Protein AF-A0A495R7T4-F1 (afdb_monomer_lite)

Structure (mmCIF, N/CA/C/O backbone):
data_AF-A0A495R7T4-F1
#
_entry.id   AF-A0A495R7T4-F1
#
loop_
_atom_site.group_PDB
_atom_site.id
_atom_site.type_symbol
_atom_site.label_atom_id
_atom_site.label_alt_id
_atom_site.label_comp_id
_atom_site.label_asym_id
_atom_site.label_entity_id
_atom_site.label_seq_id
_atom_site.pdbx_PDB_ins_code
_atom_site.Cartn_x
_atom_site.Cartn_y
_atom_site.Cartn_z
_atom_site.occupancy
_atom_site.B_iso_or_equiv
_atom_site.auth_seq_id
_atom_site.auth_comp_id
_atom_site.auth_asym_id
_atom_site.auth_atom_id
_atom_site.pdbx_PDB_model_num
ATOM 1 N N . MET A 1 1 ? 59.157 -15.805 46.161 1.00 35.97 1 MET A N 1
ATOM 2 C CA . MET A 1 1 ? 59.636 -17.171 45.882 1.00 35.97 1 MET A CA 1
ATOM 3 C C . MET A 1 1 ? 60.508 -17.080 44.654 1.00 35.97 1 MET A C 1
ATOM 5 O O . MET A 1 1 ? 60.047 -16.584 43.632 1.00 35.97 1 MET A O 1
ATOM 9 N N . ASP A 1 2 ? 61.781 -17.399 44.847 1.00 35.47 2 ASP A N 1
ATOM 10 C CA . ASP A 1 2 ? 62.895 -17.125 43.946 1.00 35.47 2 ASP A CA 1
ATOM 11 C C . ASP A 1 2 ? 62.674 -17.715 42.551 1.00 35.47 2 ASP A C 1
ATOM 13 O O . ASP A 1 2 ? 62.813 -18.917 42.339 1.00 35.47 2 ASP A O 1
ATOM 17 N N . ARG A 1 3 ? 62.347 -16.860 41.575 1.00 36.84 3 ARG A N 1
ATOM 18 C CA . ARG A 1 3 ? 62.471 -17.212 40.158 1.00 36.84 3 ARG A CA 1
ATOM 19 C C . ARG A 1 3 ? 63.944 -17.067 39.787 1.00 36.84 3 ARG A C 1
ATOM 21 O O . ARG A 1 3 ? 64.379 -15.994 39.380 1.00 36.84 3 ARG A O 1
ATOM 28 N N . GLN A 1 4 ? 64.720 -18.127 40.001 1.00 37.69 4 GLN A N 1
ATOM 29 C CA . GLN A 1 4 ? 66.077 -18.218 39.468 1.00 37.69 4 GLN A CA 1
ATOM 30 C C . GLN A 1 4 ? 65.982 -18.318 37.938 1.00 37.69 4 GLN A C 1
ATOM 32 O O . GLN A 1 4 ? 65.647 -19.369 37.402 1.00 37.69 4 GLN A O 1
ATOM 37 N N . SER A 1 5 ? 66.215 -17.202 37.247 1.00 42.62 5 SER A N 1
ATOM 38 C CA . SER A 1 5 ? 66.329 -17.146 35.786 1.00 42.62 5 SER A CA 1
ATOM 39 C C . SER A 1 5 ? 67.709 -17.653 35.365 1.00 42.62 5 SER A C 1
ATOM 41 O O . SER A 1 5 ? 68.713 -17.205 35.918 1.00 42.62 5 SER A O 1
ATOM 43 N N . ARG A 1 6 ? 67.761 -18.579 34.402 1.00 46.72 6 ARG A N 1
ATOM 44 C CA . ARG A 1 6 ? 68.993 -19.126 33.813 1.00 46.72 6 ARG A CA 1
ATOM 45 C C . ARG A 1 6 ? 69.016 -18.762 32.332 1.00 46.72 6 ARG A C 1
ATOM 47 O O . ARG A 1 6 ? 68.088 -19.115 31.614 1.00 46.72 6 ARG A O 1
ATOM 54 N N . ILE A 1 7 ? 70.040 -18.039 31.886 1.00 49.88 7 ILE A N 1
ATOM 55 C CA . ILE A 1 7 ? 70.196 -17.626 30.483 1.00 49.88 7 ILE A CA 1
ATOM 56 C C . ILE A 1 7 ? 71.247 -18.525 29.853 1.00 49.88 7 ILE A C 1
ATOM 58 O O . ILE A 1 7 ? 72.371 -18.553 30.332 1.00 49.88 7 ILE A O 1
ATOM 62 N N . TRP A 1 8 ? 70.887 -19.262 28.806 1.00 48.03 8 TRP A N 1
ATOM 63 C CA . TRP A 1 8 ? 71.811 -20.141 28.095 1.00 48.03 8 TRP A CA 1
ATOM 64 C C . TRP A 1 8 ? 72.834 -19.340 27.288 1.00 48.03 8 TRP A C 1
ATOM 66 O O . TRP A 1 8 ? 72.475 -18.408 26.571 1.00 48.03 8 TRP A O 1
ATOM 76 N N . GLY A 1 9 ? 74.104 -19.729 27.390 1.00 51.75 9 GLY A N 1
ATOM 77 C CA . GLY A 1 9 ? 75.137 -19.249 26.479 1.00 51.75 9 GLY A CA 1
ATOM 78 C C . GLY A 1 9 ? 74.992 -19.873 25.088 1.00 51.75 9 GLY A C 1
ATOM 79 O O . GLY A 1 9 ? 74.366 -20.920 24.916 1.00 51.75 9 GLY A O 1
ATOM 80 N N . ASP A 1 10 ? 75.647 -19.260 24.107 1.00 54.38 10 ASP A N 1
ATOM 81 C CA . ASP A 1 10 ? 75.754 -19.666 22.694 1.00 54.38 10 ASP A CA 1
ATOM 82 C C . ASP A 1 10 ? 76.374 -21.061 22.442 1.00 54.38 10 ASP A C 1
ATOM 84 O O . ASP A 1 10 ? 76.511 -21.490 21.299 1.00 54.38 10 ASP A O 1
ATOM 88 N N . SER A 1 11 ? 76.714 -21.797 23.502 1.00 52.09 11 SER A N 1
ATOM 89 C CA . SER A 1 11 ? 77.324 -23.130 23.470 1.00 52.09 11 SER A CA 1
ATOM 90 C C . SER A 1 11 ? 76.342 -24.285 23.703 1.00 52.09 11 SER A C 1
ATOM 92 O O . SER A 1 11 ? 76.758 -25.443 23.742 1.00 52.09 11 SER A O 1
ATOM 94 N N . GLY A 1 12 ? 75.042 -24.009 23.861 1.00 53.94 12 GLY A N 1
ATOM 95 C CA . GLY A 1 12 ? 74.020 -25.059 23.925 1.00 53.94 12 GLY A CA 1
ATOM 96 C C . GLY A 1 12 ? 74.092 -25.953 25.172 1.00 53.94 12 GLY A C 1
ATOM 97 O O . GLY A 1 12 ? 73.661 -27.102 25.125 1.00 53.94 12 GLY A O 1
ATOM 98 N N . THR A 1 13 ? 74.618 -25.455 26.295 1.00 51.22 13 THR A N 1
ATOM 99 C CA . THR A 1 13 ? 74.515 -26.117 27.611 1.00 51.22 13 THR A CA 1
ATOM 100 C C . THR A 1 13 ? 74.099 -25.128 28.707 1.00 51.22 13 THR A C 1
ATOM 102 O O . THR A 1 13 ? 74.512 -23.970 28.698 1.00 51.22 13 THR A O 1
ATOM 105 N N . GLU A 1 14 ? 73.255 -25.575 29.646 1.00 46.44 14 GLU A N 1
ATOM 106 C CA . GLU A 1 14 ? 72.633 -24.729 30.680 1.00 46.44 14 GLU A CA 1
ATOM 107 C C . GLU A 1 14 ? 73.641 -24.236 31.741 1.00 46.44 14 GLU A C 1
ATOM 109 O O . GLU A 1 14 ? 74.298 -25.064 32.380 1.00 46.44 14 GLU A O 1
ATOM 114 N N . PRO A 1 15 ? 73.752 -22.919 32.002 1.00 54.84 15 PRO A N 1
ATOM 115 C CA . PRO A 1 15 ? 74.663 -22.403 33.022 1.00 54.84 15 PRO A CA 1
ATOM 116 C C . PRO A 1 15 ? 74.101 -22.492 34.451 1.00 54.84 15 PRO A C 1
ATOM 118 O O . PRO A 1 15 ? 72.890 -22.472 34.691 1.00 54.84 15 PRO A O 1
ATOM 121 N N . ALA A 1 16 ? 75.010 -22.579 35.430 1.00 53.41 16 ALA A N 1
ATOM 122 C CA . ALA A 1 16 ? 74.677 -22.688 36.850 1.00 53.41 16 ALA A CA 1
ATOM 123 C C . ALA A 1 16 ? 74.180 -21.350 37.435 1.00 53.41 16 ALA A C 1
ATOM 125 O O . ALA A 1 16 ? 74.644 -20.273 37.070 1.00 53.41 16 ALA A O 1
ATOM 126 N N . ALA A 1 17 ? 73.222 -21.416 38.365 1.00 44.41 17 ALA A N 1
ATOM 127 C CA . ALA A 1 17 ? 72.532 -20.241 38.899 1.00 44.41 17 ALA A CA 1
ATOM 128 C C . ALA A 1 17 ? 73.485 -19.261 39.619 1.00 44.41 17 ALA A C 1
ATOM 130 O O . ALA A 1 17 ? 74.042 -19.604 40.662 1.00 44.41 17 ALA A O 1
ATOM 131 N N . GLY A 1 18 ? 73.600 -18.026 39.108 1.00 55.19 18 GLY A N 1
ATOM 132 C CA . GLY A 1 18 ? 74.211 -16.896 39.823 1.00 55.19 18 GLY A CA 1
ATOM 133 C C . GLY A 1 18 ? 75.339 -16.131 39.120 1.00 55.19 18 GLY A C 1
ATOM 134 O O . GLY A 1 18 ? 75.860 -15.199 39.730 1.00 55.19 18 GLY A O 1
ATOM 135 N N . GLU A 1 19 ? 75.717 -16.460 37.882 1.00 43.16 19 GLU A N 1
ATOM 136 C CA . GLU A 1 19 ? 76.709 -15.675 37.132 1.00 43.16 19 GLU A CA 1
ATOM 137 C C . GLU A 1 19 ? 76.050 -14.619 36.224 1.00 43.16 19 GLU A C 1
ATOM 139 O O . GLU A 1 19 ? 75.189 -14.923 35.407 1.00 43.16 19 GLU A O 1
ATOM 144 N N . GLU A 1 20 ? 76.507 -13.377 36.409 1.00 49.06 20 GLU A N 1
ATOM 145 C CA . GLU A 1 20 ? 76.234 -12.133 35.668 1.00 49.06 20 GLU A CA 1
ATOM 146 C C . GLU A 1 20 ? 75.017 -11.274 36.078 1.00 49.06 20 GLU A C 1
ATOM 148 O O . GLU A 1 20 ? 73.891 -11.397 35.602 1.00 49.06 20 GLU A O 1
ATOM 153 N N . THR A 1 21 ? 75.296 -10.289 36.941 1.00 44.38 21 THR A N 1
ATOM 154 C CA . THR A 1 21 ? 74.445 -9.120 37.224 1.00 44.38 21 THR A CA 1
ATOM 155 C C . THR A 1 21 ? 74.856 -7.915 36.371 1.00 44.38 21 THR A C 1
ATOM 157 O O . THR A 1 21 ? 76.016 -7.506 36.429 1.00 44.38 21 THR A O 1
ATOM 160 N N . TYR A 1 22 ? 73.902 -7.270 35.690 1.00 48.91 22 TYR A N 1
ATOM 161 C CA . TYR A 1 22 ? 74.097 -5.979 35.009 1.00 48.91 22 TYR A CA 1
ATOM 162 C C . TYR A 1 22 ? 73.523 -4.812 35.838 1.00 48.91 22 TYR A C 1
ATOM 164 O O . TYR A 1 22 ? 72.462 -4.933 36.455 1.00 48.91 22 TYR A O 1
ATOM 172 N N . ALA A 1 23 ? 74.230 -3.675 35.876 1.00 38.72 23 ALA A N 1
ATOM 173 C CA . ALA A 1 23 ? 73.837 -2.480 36.631 1.00 38.72 23 ALA A CA 1
ATOM 174 C C . ALA A 1 23 ? 72.806 -1.627 35.863 1.00 38.72 23 ALA A C 1
ATOM 176 O O . ALA A 1 23 ? 72.943 -1.391 34.666 1.00 38.72 23 ALA A O 1
ATOM 177 N N . GLY A 1 24 ? 71.764 -1.168 36.564 1.00 35.16 24 GLY A N 1
ATOM 178 C CA . GLY A 1 24 ? 70.577 -0.552 35.965 1.00 35.16 24 GLY A CA 1
ATOM 179 C C . GLY A 1 24 ? 70.813 0.805 35.292 1.00 35.16 24 GLY A C 1
ATOM 180 O O . GLY A 1 24 ? 71.377 1.715 35.895 1.00 35.16 24 GLY A O 1
ATOM 181 N N . GLY A 1 25 ? 70.295 0.951 34.068 1.00 52.84 25 GLY A N 1
ATOM 182 C CA . GLY A 1 25 ? 70.230 2.234 33.358 1.00 52.84 25 GLY A CA 1
ATOM 183 C C . GLY A 1 25 ? 70.038 2.135 31.844 1.00 52.84 25 GLY A C 1
ATOM 184 O O . GLY A 1 25 ? 69.418 3.017 31.261 1.00 52.84 25 GLY A O 1
ATOM 185 N N . GLU A 1 26 ? 70.468 1.045 31.213 1.00 42.53 26 GLU A N 1
ATOM 186 C CA . GLU A 1 26 ? 70.303 0.820 29.774 1.00 42.53 26 GLU A CA 1
ATOM 187 C C . GLU A 1 26 ? 69.583 -0.517 29.586 1.00 42.53 26 GLU A C 1
ATOM 189 O O . GLU A 1 26 ? 70.106 -1.565 29.944 1.00 42.53 26 GLU A O 1
ATOM 194 N N . LYS A 1 27 ? 68.332 -0.482 29.118 1.00 50.75 27 LYS A N 1
ATOM 195 C CA . LYS A 1 27 ? 67.591 -1.684 28.712 1.00 50.75 27 LYS A CA 1
ATOM 196 C C . LYS A 1 27 ? 68.053 -2.081 27.301 1.00 50.75 27 LYS A C 1
ATOM 198 O O . LYS A 1 27 ? 67.826 -1.271 26.401 1.00 50.75 27 LYS A O 1
ATOM 203 N N . PRO A 1 28 ? 68.589 -3.288 27.053 1.00 53.19 28 PRO A N 1
ATOM 204 C CA . PRO A 1 28 ? 68.581 -3.876 25.723 1.00 53.19 28 PRO A CA 1
ATOM 205 C C . PRO A 1 28 ? 67.271 -4.638 25.502 1.00 53.19 28 PRO A C 1
ATOM 207 O O . PRO A 1 28 ? 66.613 -5.086 26.439 1.00 53.19 28 PRO A O 1
ATOM 210 N N . ILE A 1 29 ? 66.880 -4.685 24.240 1.00 46.47 29 ILE A N 1
ATOM 211 C CA . ILE A 1 29 ? 65.563 -5.023 23.708 1.00 46.47 29 ILE A CA 1
ATOM 212 C C . ILE A 1 29 ? 65.258 -6.525 23.885 1.00 46.47 29 ILE A C 1
ATOM 214 O O . ILE A 1 29 ? 66.158 -7.350 23.998 1.00 46.47 29 ILE A O 1
ATOM 218 N N . ALA A 1 30 ? 63.967 -6.844 23.998 1.00 51.06 30 ALA A N 1
ATOM 219 C CA . ALA A 1 30 ? 63.420 -8.137 24.394 1.00 51.06 30 ALA A CA 1
ATOM 220 C C . ALA A 1 30 ? 63.782 -9.311 23.460 1.00 51.06 30 ALA A C 1
ATOM 222 O O . ALA A 1 30 ? 64.032 -9.135 22.271 1.00 51.06 30 ALA A O 1
ATOM 223 N N . GLU A 1 31 ? 63.699 -10.516 24.033 1.00 48.50 31 GLU A N 1
ATOM 224 C CA . GLU A 1 31 ? 63.959 -11.880 23.531 1.00 48.50 31 GLU A CA 1
ATOM 225 C C . GLU A 1 31 ? 63.398 -12.272 22.137 1.00 48.50 31 GLU A C 1
ATOM 227 O O . GLU A 1 31 ? 63.590 -13.406 21.708 1.00 48.50 31 GLU A O 1
ATOM 232 N N . HIS A 1 32 ? 62.761 -11.375 21.380 1.00 48.31 32 HIS A N 1
ATOM 233 C CA . HIS A 1 32 ? 62.229 -11.642 20.035 1.00 48.31 32 HIS A CA 1
ATOM 234 C C . HIS A 1 32 ? 63.097 -11.109 18.880 1.00 48.31 32 HIS A C 1
ATOM 236 O O . HIS A 1 32 ? 62.913 -11.544 17.742 1.00 48.31 32 HIS A O 1
ATOM 242 N N . ASP A 1 33 ? 64.084 -10.249 19.153 1.00 46.41 33 ASP A N 1
ATOM 243 C CA . ASP A 1 33 ? 64.951 -9.683 18.107 1.00 46.41 33 ASP A CA 1
ATOM 244 C C . ASP A 1 33 ? 66.030 -10.655 17.600 1.00 46.41 33 ASP A C 1
ATOM 246 O O . ASP A 1 33 ? 66.570 -10.450 16.517 1.00 46.41 33 ASP A O 1
ATOM 250 N N . ASN A 1 34 ? 66.320 -11.754 18.305 1.00 56.34 34 ASN A N 1
ATOM 251 C CA . ASN A 1 34 ? 67.387 -12.676 17.890 1.00 56.34 34 ASN A CA 1
ATOM 252 C C . ASN A 1 34 ? 66.969 -13.663 16.790 1.00 56.34 34 ASN A C 1
ATOM 254 O O . ASN A 1 34 ? 67.796 -14.029 15.955 1.00 56.34 34 ASN A O 1
ATOM 258 N N . TRP A 1 35 ? 65.703 -14.087 16.741 1.00 53.69 35 TRP A N 1
ATOM 259 C CA . TRP A 1 35 ? 65.278 -15.094 15.759 1.00 53.69 35 TRP A CA 1
ATOM 260 C C . TRP A 1 35 ? 64.975 -14.480 14.390 1.00 53.69 35 TRP A C 1
ATOM 262 O O . TRP A 1 35 ? 65.396 -15.011 13.363 1.00 53.69 35 TRP A O 1
ATOM 272 N N . ALA A 1 36 ? 64.337 -13.304 14.375 1.00 55.62 36 ALA A N 1
ATOM 273 C CA . ALA A 1 36 ? 64.097 -12.555 13.145 1.00 55.62 36 ALA A CA 1
ATOM 274 C C . ALA A 1 36 ? 65.416 -12.155 12.464 1.00 55.62 36 ALA A C 1
ATOM 276 O O . ALA A 1 36 ? 65.548 -12.297 11.250 1.00 55.62 36 ALA A O 1
ATOM 277 N N . MET A 1 37 ? 66.422 -11.730 13.238 1.00 59.88 37 MET A N 1
ATOM 278 C CA . MET A 1 37 ? 67.724 -11.359 12.679 1.00 59.88 37 MET A CA 1
ATOM 279 C C . MET A 1 37 ? 68.495 -12.562 12.134 1.00 59.88 37 MET A C 1
ATOM 281 O O . MET A 1 37 ? 69.159 -12.437 11.106 1.00 59.88 37 MET A O 1
ATOM 285 N N . TRP A 1 38 ? 68.385 -13.735 12.766 1.00 67.06 38 TRP A N 1
ATOM 286 C CA . TRP A 1 38 ? 69.001 -14.959 12.251 1.00 67.06 38 TRP A CA 1
ATOM 287 C C . TRP A 1 38 ? 68.389 -15.393 10.911 1.00 67.06 38 TRP A C 1
ATOM 289 O O . TRP A 1 38 ? 69.129 -15.632 9.957 1.00 67.06 38 TRP A O 1
ATOM 299 N N . ALA A 1 39 ? 67.055 -15.416 10.810 1.00 65.69 39 ALA A N 1
ATOM 300 C CA . ALA A 1 39 ? 66.359 -15.773 9.571 1.00 65.69 39 ALA A CA 1
ATOM 301 C C . ALA A 1 39 ? 66.694 -14.796 8.430 1.00 65.69 39 ALA A C 1
ATOM 303 O O . ALA A 1 39 ? 67.090 -15.218 7.347 1.00 65.69 39 ALA A O 1
ATOM 304 N N . ILE A 1 40 ? 66.658 -13.487 8.712 1.00 66.81 40 ILE A N 1
ATOM 305 C CA . ILE A 1 40 ? 67.033 -12.447 7.745 1.00 66.81 40 ILE A CA 1
ATOM 306 C C . ILE A 1 40 ? 68.487 -12.615 7.288 1.00 66.81 40 ILE A C 1
ATOM 308 O O . ILE A 1 40 ? 68.778 -12.462 6.105 1.00 66.81 40 ILE A O 1
ATOM 312 N N . THR A 1 41 ? 69.408 -12.962 8.191 1.00 70.19 41 THR A N 1
ATOM 313 C CA . THR A 1 41 ? 70.817 -13.169 7.821 1.00 70.19 41 THR A CA 1
ATOM 314 C C . THR A 1 41 ? 70.975 -14.362 6.873 1.00 70.19 41 THR A C 1
ATOM 316 O O . THR A 1 41 ? 71.700 -14.264 5.885 1.00 70.19 41 THR A O 1
ATOM 319 N N . LYS A 1 42 ? 70.248 -15.462 7.107 1.00 68.81 42 LYS A N 1
ATOM 320 C CA . LYS A 1 42 ? 70.276 -16.640 6.225 1.00 68.81 42 LYS A CA 1
ATOM 321 C C . LYS A 1 42 ? 69.677 -16.385 4.844 1.00 68.81 42 LYS A C 1
ATOM 323 O O . LYS A 1 42 ? 70.236 -16.844 3.843 1.00 68.81 42 LYS A O 1
ATOM 328 N N . ASP A 1 43 ? 68.593 -15.624 4.776 1.00 64.88 43 ASP A N 1
ATOM 329 C CA . ASP A 1 43 ? 67.996 -15.235 3.499 1.00 64.88 43 ASP A CA 1
ATOM 330 C C . ASP A 1 43 ? 68.933 -14.303 2.712 1.00 64.88 43 ASP A C 1
ATOM 332 O O . ASP A 1 43 ? 69.088 -14.453 1.498 1.00 64.88 43 ASP A O 1
ATOM 336 N N . ILE A 1 44 ? 69.629 -13.389 3.399 1.00 74.56 44 ILE A N 1
ATOM 337 C CA . ILE A 1 44 ? 70.633 -12.500 2.794 1.00 74.56 44 ILE A CA 1
ATOM 338 C C . ILE A 1 44 ? 71.819 -13.293 2.231 1.00 74.56 44 ILE A C 1
ATOM 340 O O . ILE A 1 44 ? 72.240 -13.020 1.105 1.00 74.56 44 ILE A O 1
ATOM 344 N N . ASP A 1 45 ? 72.328 -14.292 2.956 1.00 71.56 45 ASP A N 1
ATOM 345 C CA . ASP A 1 45 ? 73.415 -15.154 2.470 1.00 71.56 45 ASP A CA 1
ATOM 346 C C . ASP A 1 45 ? 73.001 -15.930 1.206 1.00 71.56 45 ASP A C 1
ATOM 348 O O . ASP A 1 45 ? 73.768 -16.042 0.244 1.00 71.56 45 ASP A O 1
ATOM 352 N N . THR A 1 46 ? 71.756 -16.416 1.173 1.00 67.88 46 THR A N 1
ATOM 353 C CA . THR A 1 46 ? 71.193 -17.133 0.018 1.00 67.88 46 THR A CA 1
ATOM 354 C C . THR A 1 46 ? 71.059 -16.211 -1.196 1.00 67.88 46 THR A C 1
ATOM 356 O O . THR A 1 46 ? 71.478 -16.562 -2.301 1.00 67.88 46 THR A O 1
ATOM 359 N N . LEU A 1 47 ? 70.547 -14.992 -0.998 1.00 69.94 47 LEU A N 1
ATOM 360 C CA . LEU A 1 47 ? 70.449 -13.981 -2.053 1.00 69.94 47 LEU A CA 1
ATOM 361 C C . LEU A 1 47 ? 71.826 -13.570 -2.588 1.00 69.94 47 LEU A C 1
ATOM 363 O O . LEU A 1 47 ? 71.995 -13.439 -3.800 1.00 69.94 47 LEU A O 1
ATOM 367 N N . ALA A 1 48 ? 72.827 -13.416 -1.718 1.00 66.31 48 ALA A N 1
ATOM 368 C CA . ALA A 1 48 ? 74.190 -13.086 -2.127 1.00 66.31 48 ALA A CA 1
ATOM 369 C C . ALA A 1 48 ? 74.828 -14.196 -2.985 1.00 66.31 48 ALA A C 1
ATOM 371 O O . ALA A 1 48 ? 75.527 -13.901 -3.956 1.00 66.31 48 ALA A O 1
ATOM 372 N N . SER A 1 49 ? 74.544 -15.467 -2.680 1.00 63.72 49 SER A N 1
ATOM 373 C CA . SER A 1 49 ? 74.991 -16.616 -3.479 1.00 63.72 49 SER A CA 1
ATOM 374 C C . SER A 1 49 ? 74.358 -16.648 -4.880 1.00 63.72 49 SER A C 1
ATOM 376 O O . SER A 1 49 ? 75.058 -16.868 -5.875 1.00 63.72 49 SER A O 1
ATOM 378 N N . ILE A 1 50 ? 73.057 -16.355 -4.981 1.00 61.91 50 ILE A N 1
ATOM 379 C CA . ILE A 1 50 ? 72.326 -16.285 -6.259 1.00 61.91 50 ILE A CA 1
ATOM 380 C C . ILE A 1 50 ? 72.820 -15.109 -7.118 1.00 61.91 50 ILE A C 1
ATOM 382 O O . ILE A 1 50 ? 72.997 -15.238 -8.327 1.00 61.91 50 ILE A O 1
ATOM 386 N N . VAL A 1 51 ? 73.094 -13.954 -6.510 1.00 63.88 51 VAL A N 1
ATOM 387 C CA . VAL A 1 51 ? 73.626 -12.794 -7.243 1.00 63.88 51 VAL A CA 1
ATOM 388 C C . VAL A 1 51 ? 75.056 -13.055 -7.725 1.00 63.88 51 VAL A C 1
ATOM 390 O O . VAL A 1 51 ? 75.363 -12.774 -8.882 1.00 63.88 51 VAL A O 1
ATOM 393 N N . GLY A 1 52 ? 75.909 -13.668 -6.896 1.00 62.50 52 GLY A N 1
ATOM 394 C CA . GLY A 1 52 ? 77.280 -14.021 -7.281 1.00 62.50 52 GLY A CA 1
ATOM 395 C C . GLY A 1 52 ? 77.362 -15.037 -8.429 1.00 62.50 52 GLY A C 1
ATOM 396 O O . GLY A 1 52 ? 78.286 -14.978 -9.238 1.00 62.50 52 GLY A O 1
ATOM 397 N N . THR A 1 53 ? 76.378 -15.933 -8.549 1.00 58.06 53 THR A N 1
ATOM 398 C CA . THR A 1 53 ? 76.258 -16.864 -9.688 1.00 58.06 53 THR A CA 1
ATOM 399 C C . THR A 1 53 ? 75.732 -16.179 -10.954 1.00 58.06 53 THR A C 1
ATOM 401 O O . THR A 1 53 ? 76.172 -16.517 -12.052 1.00 58.06 53 THR A O 1
ATOM 404 N N . LEU A 1 54 ? 74.878 -15.158 -10.830 1.00 57.38 54 LEU A N 1
ATOM 405 C CA . LEU A 1 54 ? 74.398 -14.356 -11.963 1.00 57.38 54 LEU A CA 1
ATOM 406 C C . LEU A 1 54 ? 75.464 -13.397 -12.528 1.00 57.38 54 LEU A C 1
ATOM 408 O O . LEU A 1 54 ? 75.494 -13.168 -13.736 1.00 57.38 54 LEU A O 1
ATOM 412 N N . GLU A 1 55 ? 76.368 -12.869 -11.695 1.00 60.47 55 GLU A N 1
ATOM 413 C CA . GLU A 1 55 ? 77.477 -12.003 -12.140 1.00 60.47 55 GLU A CA 1
ATOM 414 C C . GLU A 1 55 ? 78.489 -12.732 -13.049 1.00 60.47 55 GLU A C 1
ATOM 416 O O . GLU A 1 55 ? 79.130 -12.102 -13.894 1.00 60.47 55 GLU A O 1
ATOM 421 N N . GLY A 1 56 ? 78.585 -14.066 -12.953 1.00 57.78 56 GLY A N 1
ATOM 422 C CA . GLY A 1 56 ? 79.353 -14.900 -13.887 1.00 57.78 56 GLY A CA 1
ATOM 423 C C . GLY A 1 56 ? 78.755 -14.963 -15.302 1.00 57.78 56 GLY A C 1
ATOM 424 O O . GLY A 1 56 ? 79.465 -15.236 -16.271 1.00 57.78 56 GLY A O 1
ATOM 425 N N . VAL A 1 57 ? 77.468 -14.635 -15.455 1.00 58.16 57 VAL A N 1
ATOM 426 C CA . VAL A 1 57 ? 76.707 -14.703 -16.711 1.00 58.16 57 VAL A CA 1
ATOM 427 C C . VAL A 1 57 ? 76.573 -13.296 -17.300 1.00 58.16 57 VAL A C 1
ATOM 429 O O . VAL A 1 57 ? 75.499 -12.709 -17.382 1.00 58.16 57 VAL A O 1
ATOM 432 N N . SER A 1 58 ? 77.696 -12.715 -17.720 1.00 57.88 58 SER A N 1
ATOM 433 C CA . SER A 1 58 ? 77.743 -11.321 -18.205 1.00 57.88 58 SER A CA 1
ATOM 434 C C . SER A 1 58 ? 77.003 -11.059 -19.534 1.00 57.88 58 SER A C 1
ATOM 436 O O . SER A 1 58 ? 76.861 -9.905 -19.941 1.00 57.88 58 SER A O 1
ATOM 438 N N . SER A 1 59 ? 76.492 -12.097 -20.208 1.00 63.44 59 SER A N 1
ATOM 439 C CA . SER A 1 59 ? 75.506 -11.992 -21.296 1.00 63.44 59 SER A CA 1
ATOM 440 C C . SER A 1 59 ? 74.893 -13.362 -21.604 1.00 63.44 59 SER A C 1
ATOM 442 O O . SER A 1 59 ? 75.614 -14.358 -21.594 1.00 63.44 59 SER A O 1
ATOM 444 N N . VAL A 1 60 ? 73.593 -13.420 -21.917 1.00 71.56 60 VAL A N 1
ATOM 445 C CA . VAL A 1 60 ? 72.976 -14.640 -22.464 1.00 71.56 60 VAL A CA 1
ATOM 446 C C . VAL A 1 60 ? 73.338 -14.743 -23.943 1.00 71.56 60 VAL A C 1
ATOM 448 O O . VAL A 1 60 ? 72.953 -13.891 -24.743 1.00 71.56 60 VAL A O 1
ATOM 451 N N . THR A 1 61 ? 74.101 -15.768 -24.301 1.00 73.19 61 THR A N 1
ATOM 452 C CA .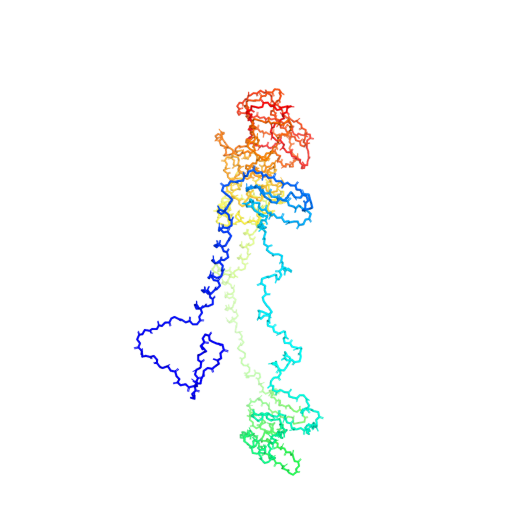 THR A 1 61 ? 74.640 -15.970 -25.653 1.00 73.19 61 THR A CA 1
ATOM 453 C C . THR A 1 61 ? 73.803 -16.943 -26.479 1.00 73.19 61 THR A C 1
ATOM 455 O O . THR A 1 61 ? 73.783 -16.835 -27.704 1.00 73.19 61 THR A O 1
ATOM 458 N N . GLU A 1 62 ? 73.068 -17.856 -25.838 1.00 79.75 62 GLU A N 1
ATOM 459 C CA . GLU A 1 62 ? 72.187 -18.820 -26.505 1.00 79.75 62 GLU A CA 1
ATOM 460 C C . GLU A 1 62 ? 71.084 -19.310 -25.552 1.00 79.75 62 GLU A C 1
ATOM 462 O O . GLU A 1 62 ? 71.341 -19.514 -24.365 1.00 79.75 62 GLU A O 1
ATOM 467 N N . LEU A 1 63 ? 69.874 -19.542 -26.072 1.00 82.88 63 LEU A N 1
ATOM 468 C CA . LEU A 1 63 ? 68.770 -20.176 -25.343 1.00 82.88 63 LEU A CA 1
ATOM 469 C C . LEU A 1 63 ? 68.410 -21.501 -26.014 1.00 82.88 63 LEU A C 1
ATOM 471 O O . LEU A 1 63 ? 68.177 -21.538 -27.224 1.00 82.88 63 LEU A O 1
ATOM 475 N N . ARG A 1 64 ? 68.340 -22.576 -25.230 1.00 83.25 64 ARG A N 1
ATOM 476 C CA . ARG A 1 64 ? 68.068 -23.934 -25.712 1.00 83.25 64 ARG A CA 1
ATOM 477 C C . ARG A 1 64 ? 66.887 -24.545 -24.976 1.00 83.25 64 ARG A C 1
ATOM 479 O O . ARG A 1 64 ? 66.771 -24.406 -23.763 1.00 83.25 64 ARG A O 1
ATOM 486 N N . TYR A 1 65 ? 66.024 -25.224 -25.726 1.00 85.38 65 TYR A N 1
ATOM 487 C CA . TYR A 1 65 ? 64.906 -26.001 -25.197 1.00 85.38 65 TYR A CA 1
ATOM 488 C C . TYR A 1 65 ? 65.077 -27.445 -25.670 1.00 85.38 65 TYR A C 1
ATOM 490 O O . TYR A 1 65 ? 64.884 -27.744 -26.849 1.00 85.38 65 TYR A O 1
ATOM 498 N N . GLU A 1 66 ? 65.533 -28.310 -24.772 1.00 85.12 66 GLU A N 1
ATOM 499 C CA . GLU A 1 66 ? 66.039 -29.654 -25.080 1.00 85.12 66 GLU A CA 1
ATOM 500 C C . GLU A 1 66 ? 65.750 -30.619 -23.918 1.00 85.12 66 GLU A C 1
ATOM 502 O O . GLU A 1 66 ? 65.211 -30.198 -22.898 1.00 85.12 66 GLU A O 1
ATOM 507 N N . THR A 1 67 ? 66.024 -31.915 -24.075 1.00 88.38 67 THR A N 1
ATOM 508 C CA . THR A 1 67 ? 65.990 -32.853 -22.937 1.00 88.38 67 THR A CA 1
ATOM 509 C C . THR A 1 67 ? 67.291 -32.749 -22.146 1.00 88.38 67 THR A C 1
ATOM 511 O O . THR A 1 67 ? 68.316 -32.336 -22.699 1.00 88.38 67 THR A O 1
ATOM 514 N N . LEU A 1 68 ? 67.306 -33.154 -20.873 1.00 84.06 68 LEU A N 1
ATOM 515 C CA . LEU A 1 68 ? 68.538 -33.107 -20.077 1.00 84.06 68 LEU A CA 1
ATOM 516 C C . LEU A 1 68 ? 69.655 -33.970 -20.691 1.00 84.06 68 LEU A C 1
ATOM 518 O O . LEU A 1 68 ? 70.828 -33.600 -20.631 1.00 84.06 68 LEU A O 1
ATOM 522 N N . ALA A 1 69 ? 69.290 -35.095 -21.311 1.00 87.31 69 ALA A N 1
ATOM 523 C CA . ALA A 1 69 ? 70.229 -36.010 -21.958 1.00 87.31 69 ALA A CA 1
ATOM 524 C C . ALA A 1 69 ? 70.874 -35.427 -23.230 1.00 87.31 69 ALA A C 1
ATOM 526 O O . ALA A 1 69 ? 72.018 -35.764 -23.539 1.00 87.31 69 ALA A O 1
ATOM 527 N N . ASP A 1 70 ? 70.164 -34.550 -23.946 1.00 86.75 70 ASP A N 1
ATOM 528 C CA . ASP A 1 70 ? 70.656 -33.900 -25.166 1.00 86.75 70 ASP A CA 1
ATOM 529 C C . ASP A 1 70 ? 71.443 -32.608 -24.881 1.00 86.75 70 ASP A C 1
ATOM 531 O O . ASP A 1 70 ? 72.066 -32.046 -25.790 1.00 86.75 70 ASP A O 1
ATOM 535 N N . ARG A 1 71 ? 71.460 -32.150 -23.621 1.00 87.62 71 ARG A N 1
ATOM 536 C CA . ARG A 1 71 ? 72.188 -30.949 -23.203 1.00 87.62 71 ARG A CA 1
ATOM 537 C C . ARG A 1 71 ? 73.692 -31.121 -23.460 1.00 87.62 71 ARG A C 1
ATOM 539 O O . ARG A 1 71 ? 74.308 -32.052 -22.930 1.00 87.62 71 ARG A O 1
ATOM 546 N N . PRO A 1 72 ? 74.334 -30.230 -24.241 1.00 86.50 72 PRO A N 1
ATOM 547 C CA . PRO A 1 72 ? 75.757 -30.347 -24.523 1.00 86.50 72 PRO A CA 1
ATOM 548 C C . PRO A 1 72 ? 76.577 -30.134 -23.248 1.00 86.50 72 PRO A C 1
ATOM 550 O O . PRO A 1 72 ? 76.152 -29.444 -22.323 1.00 86.50 72 PRO A O 1
ATOM 553 N N . ALA A 1 73 ? 77.797 -30.671 -23.213 1.00 87.38 73 ALA A N 1
ATOM 554 C CA . ALA A 1 73 ? 78.715 -30.397 -22.112 1.00 87.38 73 ALA A CA 1
ATOM 555 C C . ALA A 1 73 ? 78.961 -28.882 -21.957 1.00 87.38 73 ALA A C 1
ATOM 557 O O . ALA A 1 73 ? 78.961 -28.125 -22.940 1.00 87.38 73 ALA A O 1
ATOM 558 N N . ALA A 1 74 ? 79.163 -28.461 -20.711 1.00 81.56 74 ALA A N 1
ATOM 559 C CA . ALA A 1 74 ? 79.501 -27.084 -20.386 1.00 81.56 74 ALA A CA 1
ATOM 560 C C . ALA A 1 74 ? 80.855 -26.689 -20.991 1.00 81.56 74 ALA A C 1
ATOM 562 O O . ALA A 1 74 ? 81.721 -27.540 -21.215 1.00 81.56 74 ALA A O 1
ATOM 563 N N . GLY A 1 75 ? 81.027 -25.406 -21.294 1.00 81.31 75 GLY A N 1
ATOM 564 C CA . GLY A 1 75 ? 82.230 -24.937 -21.986 1.00 81.31 75 GLY A CA 1
ATOM 565 C C . GLY A 1 75 ? 82.080 -23.620 -22.733 1.00 81.31 75 GLY A C 1
ATOM 566 O O . GLY A 1 75 ? 83.036 -23.141 -23.341 1.00 81.31 75 GLY A O 1
ATOM 567 N N . THR A 1 76 ? 80.881 -23.040 -22.776 1.00 81.62 76 THR A N 1
ATOM 568 C CA . THR A 1 76 ? 80.660 -21.735 -23.405 1.00 81.62 76 THR A CA 1
ATOM 569 C C . THR A 1 76 ? 79.753 -20.910 -22.499 1.00 81.62 76 THR A C 1
ATOM 571 O O . THR A 1 76 ? 78.556 -21.199 -22.442 1.00 81.62 76 THR A O 1
ATOM 574 N N . PRO A 1 77 ? 80.307 -19.895 -21.809 1.00 79.56 77 PRO A N 1
ATOM 575 C CA . PRO A 1 77 ? 79.547 -19.095 -20.864 1.00 79.56 77 PRO A CA 1
ATOM 576 C C . PRO A 1 77 ? 78.349 -18.405 -21.518 1.00 79.56 77 PRO A C 1
ATOM 578 O O . PRO A 1 77 ? 78.427 -17.930 -22.658 1.00 79.56 77 PRO A O 1
ATOM 581 N N . GLY A 1 78 ? 77.258 -18.292 -20.765 1.00 75.56 78 GLY A N 1
ATOM 582 C CA . GLY A 1 78 ? 76.080 -17.521 -21.159 1.00 75.56 78 GLY A CA 1
ATOM 583 C C . GLY A 1 78 ? 74.996 -18.315 -21.880 1.00 75.56 78 GLY A C 1
ATOM 584 O O . GLY A 1 78 ? 73.977 -17.738 -22.258 1.00 75.56 78 GLY A O 1
ATOM 585 N N . ARG A 1 79 ? 75.171 -19.622 -22.081 1.00 87.06 79 ARG A N 1
ATOM 586 C CA . ARG A 1 79 ? 74.109 -20.464 -22.645 1.00 87.06 79 ARG A CA 1
ATOM 587 C C . ARG A 1 79 ? 73.127 -20.848 -21.551 1.00 87.06 79 ARG A C 1
ATOM 589 O O . ARG A 1 79 ? 73.550 -21.240 -20.471 1.00 87.06 79 ARG A O 1
ATOM 596 N N . VAL A 1 80 ? 71.832 -20.778 -21.835 1.00 84.75 80 VAL A N 1
ATOM 597 C CA . VAL A 1 80 ? 70.779 -21.210 -20.907 1.00 84.75 80 VAL A CA 1
ATOM 598 C C . VAL A 1 80 ? 70.029 -22.381 -21.520 1.00 84.75 80 VAL A C 1
ATOM 600 O O . VAL A 1 80 ? 69.555 -22.301 -22.655 1.00 84.75 80 VAL A O 1
ATOM 603 N N . SER A 1 81 ? 69.924 -23.462 -20.757 1.00 85.56 81 SER A N 1
ATOM 604 C CA . SER A 1 81 ? 69.197 -24.668 -21.129 1.00 85.56 81 SER A CA 1
ATOM 605 C C . SER A 1 81 ? 67.935 -24.789 -20.288 1.00 85.56 81 SER A C 1
ATOM 607 O O . SER A 1 81 ? 67.998 -24.807 -19.059 1.00 85.56 81 SER A O 1
ATOM 609 N N . PHE A 1 82 ? 66.805 -24.949 -20.965 1.00 86.88 82 PHE A N 1
ATOM 610 C CA . PHE A 1 82 ? 65.532 -25.354 -20.383 1.00 86.88 82 PHE A CA 1
ATOM 611 C C . PHE A 1 82 ? 65.333 -26.842 -20.687 1.00 86.88 82 PHE A C 1
ATOM 613 O O . PHE A 1 82 ? 64.890 -27.199 -21.782 1.00 86.88 82 PHE A O 1
ATOM 620 N N . ALA A 1 83 ? 65.721 -27.696 -19.737 1.00 85.56 83 ALA A N 1
ATOM 621 C CA . ALA A 1 83 ? 65.574 -29.142 -19.846 1.00 85.56 83 ALA A CA 1
ATOM 622 C C . ALA A 1 83 ? 64.150 -29.537 -19.440 1.00 85.56 83 ALA A C 1
ATOM 624 O O . ALA A 1 83 ? 63.818 -29.565 -18.255 1.00 85.56 83 ALA A O 1
ATOM 625 N N . TYR A 1 84 ? 63.272 -29.750 -20.418 1.00 81.56 84 TYR A N 1
ATOM 626 C CA . TYR A 1 84 ? 61.829 -29.808 -20.151 1.00 81.56 84 TYR A CA 1
ATOM 627 C C . TYR A 1 84 ? 61.341 -31.128 -19.551 1.00 81.56 84 TYR A C 1
ATOM 629 O O . TYR A 1 84 ? 60.282 -31.154 -18.928 1.00 81.56 84 TYR A O 1
ATOM 637 N N . ASP A 1 85 ? 62.082 -32.211 -19.748 1.00 78.56 85 ASP A N 1
ATOM 638 C CA . ASP A 1 85 ? 61.776 -33.543 -19.231 1.00 78.56 85 ASP A CA 1
ATOM 639 C C . ASP A 1 85 ? 62.050 -33.664 -17.728 1.00 78.56 85 ASP A C 1
ATOM 641 O O . ASP A 1 85 ? 61.252 -34.261 -17.013 1.00 78.56 85 ASP A O 1
ATOM 645 N N . GLU A 1 86 ? 63.113 -33.026 -17.244 1.00 80.56 86 GLU A N 1
ATOM 646 C CA . GLU A 1 86 ? 63.482 -33.002 -15.819 1.00 80.56 86 GLU A CA 1
ATOM 647 C C . GLU A 1 86 ? 63.054 -31.698 -15.116 1.00 80.56 86 GLU A C 1
ATOM 649 O O . GLU A 1 86 ? 63.269 -31.526 -13.922 1.00 80.56 86 GLU A O 1
ATOM 654 N N . GLN A 1 87 ? 62.427 -30.767 -15.848 1.00 80.75 87 GLN A N 1
ATOM 655 C CA . GLN A 1 87 ? 61.971 -29.454 -15.361 1.00 80.75 87 GLN A CA 1
ATOM 656 C C . GLN A 1 87 ? 63.079 -28.586 -14.733 1.00 80.75 87 GLN A C 1
ATOM 658 O O . GLN A 1 87 ? 62.818 -27.756 -13.862 1.00 80.75 87 GLN A O 1
ATOM 663 N N . ILE A 1 88 ? 64.315 -28.731 -15.213 1.00 78.94 88 ILE A N 1
ATOM 664 C CA . ILE A 1 88 ? 65.473 -27.974 -14.728 1.00 78.94 88 ILE A CA 1
ATOM 665 C C . ILE A 1 88 ? 65.779 -26.824 -15.689 1.00 78.94 88 ILE A C 1
ATOM 667 O O . ILE A 1 88 ? 65.844 -26.995 -16.910 1.00 78.94 88 ILE A O 1
ATOM 671 N N . VAL A 1 89 ? 66.029 -25.642 -15.125 1.00 84.38 89 VAL A N 1
ATOM 672 C CA . VAL A 1 89 ? 66.603 -24.506 -15.853 1.00 84.38 89 VAL A CA 1
ATOM 673 C C . VAL A 1 89 ? 68.018 -24.303 -15.360 1.00 84.38 89 VAL A C 1
ATOM 675 O O . VAL A 1 89 ? 68.222 -24.153 -14.160 1.00 84.38 89 VAL A O 1
ATOM 678 N N . ALA A 1 90 ? 68.984 -24.285 -16.272 1.00 82.50 90 ALA A N 1
ATOM 679 C CA . ALA A 1 90 ? 70.391 -24.151 -15.922 1.00 82.50 90 ALA A CA 1
ATOM 680 C C . ALA A 1 90 ? 71.127 -23.209 -16.869 1.00 82.50 90 ALA A C 1
ATOM 682 O O . ALA A 1 90 ? 70.767 -23.084 -18.042 1.00 82.50 90 ALA A O 1
ATOM 683 N N . VAL A 1 91 ? 72.197 -22.594 -16.376 1.00 84.81 91 VAL A N 1
ATOM 684 C CA . VAL A 1 91 ? 73.084 -21.721 -17.145 1.00 84.81 91 VAL A CA 1
ATOM 685 C C . VAL A 1 91 ? 74.504 -22.277 -17.181 1.00 84.81 91 VAL A C 1
ATOM 687 O O . VAL A 1 91 ? 75.023 -22.735 -16.170 1.00 84.81 91 VAL A O 1
ATOM 690 N N . ASP A 1 92 ? 75.125 -22.270 -18.357 1.00 85.00 92 ASP A N 1
ATOM 691 C CA . ASP A 1 92 ? 76.532 -22.621 -18.539 1.00 85.00 92 ASP A CA 1
ATOM 692 C C . ASP A 1 92 ? 77.376 -21.403 -18.161 1.00 85.00 92 ASP A C 1
ATOM 694 O O . ASP A 1 92 ? 77.267 -20.344 -18.788 1.00 85.00 92 ASP A O 1
ATOM 698 N N . ASP A 1 93 ? 78.213 -21.541 -17.138 1.00 78.06 93 ASP A N 1
ATOM 699 C CA . ASP A 1 93 ? 79.142 -20.493 -16.704 1.00 78.06 93 ASP A CA 1
ATOM 700 C C . ASP A 1 93 ? 80.471 -20.514 -17.489 1.00 78.06 93 ASP A C 1
ATOM 702 O O . ASP A 1 93 ? 81.341 -19.665 -17.292 1.00 78.06 93 ASP A O 1
ATOM 706 N N . GLY A 1 94 ? 80.618 -21.462 -18.420 1.00 78.12 94 GLY A N 1
ATOM 707 C CA . GLY A 1 94 ? 81.817 -21.718 -19.209 1.00 78.12 94 GLY A CA 1
ATOM 708 C C . GLY A 1 94 ? 82.655 -22.892 -18.726 1.00 78.12 94 GLY A C 1
ATOM 709 O O . GLY A 1 94 ? 83.490 -23.369 -19.493 1.00 78.12 94 GLY A O 1
ATOM 710 N N . ASN A 1 95 ? 82.426 -23.375 -17.506 1.00 79.75 95 ASN A N 1
ATOM 711 C CA . ASN A 1 95 ? 83.104 -24.530 -16.925 1.00 79.75 95 ASN A CA 1
ATOM 712 C C . ASN A 1 95 ? 82.118 -25.656 -16.578 1.00 79.75 95 ASN A C 1
ATOM 714 O O . ASN A 1 95 ? 82.460 -26.829 -16.731 1.00 79.75 95 ASN A O 1
ATOM 718 N N . GLN A 1 96 ? 80.913 -25.319 -16.120 1.00 82.19 96 GLN A N 1
ATOM 719 C CA . GLN A 1 96 ? 79.856 -26.255 -15.742 1.00 82.19 96 GLN A CA 1
ATOM 720 C C . GLN A 1 96 ? 78.456 -25.659 -15.972 1.00 82.19 96 GLN A C 1
ATOM 722 O O . GLN A 1 96 ? 78.290 -24.454 -16.145 1.00 82.19 96 GLN A O 1
ATOM 727 N N . TRP A 1 97 ? 77.435 -26.519 -15.959 1.00 85.75 97 TRP A N 1
ATOM 728 C CA . TRP A 1 97 ? 76.041 -26.077 -15.908 1.00 85.75 97 TRP A CA 1
ATOM 729 C C . TRP A 1 97 ? 75.636 -25.857 -14.450 1.00 85.75 97 TRP A C 1
ATOM 731 O O . TRP A 1 97 ? 75.797 -26.760 -13.632 1.00 85.75 97 TRP A O 1
ATOM 741 N N . ILE A 1 98 ? 75.121 -24.670 -14.145 1.00 78.69 98 ILE A N 1
ATOM 742 C CA . ILE A 1 98 ? 74.608 -24.281 -12.831 1.00 78.69 98 ILE A CA 1
ATOM 743 C C . ILE A 1 98 ? 73.085 -24.231 -12.905 1.00 78.69 98 ILE A C 1
ATOM 745 O O . ILE A 1 98 ? 72.531 -23.480 -13.709 1.00 78.69 98 ILE A O 1
ATOM 749 N N . ASP A 1 99 ? 72.410 -25.001 -12.058 1.00 81.06 99 ASP A N 1
ATOM 750 C CA . ASP A 1 99 ? 70.951 -25.027 -12.000 1.00 81.06 99 ASP A CA 1
ATOM 751 C C . ASP A 1 99 ? 70.414 -23.776 -11.279 1.00 81.06 99 ASP A C 1
ATOM 753 O O . ASP A 1 99 ? 70.904 -23.376 -10.225 1.00 81.06 99 ASP A O 1
ATOM 757 N N . LEU A 1 100 ? 69.406 -23.141 -11.875 1.00 74.25 100 LEU A N 1
ATOM 758 C CA . LEU A 1 100 ? 68.809 -21.868 -11.449 1.00 74.25 100 LEU A CA 1
ATOM 759 C C . LEU A 1 100 ? 67.413 -22.040 -10.819 1.00 74.25 100 LEU A C 1
ATOM 761 O O . LEU A 1 100 ? 66.724 -21.054 -10.557 1.00 74.25 100 LEU A O 1
ATOM 765 N N . GLY A 1 101 ? 66.967 -23.281 -10.618 1.00 66.56 101 GLY A N 1
ATOM 766 C CA . GLY A 1 101 ? 65.681 -23.607 -9.999 1.00 66.56 101 GLY A CA 1
ATOM 767 C C . GLY A 1 101 ? 65.734 -23.669 -8.468 1.00 66.56 101 GLY A C 1
ATOM 768 O O . GLY A 1 101 ? 66.799 -23.790 -7.866 1.00 66.56 101 GLY A O 1
ATOM 769 N N . VAL A 1 102 ? 64.558 -23.618 -7.832 1.00 60.06 102 VAL A N 1
ATOM 770 C CA . VAL A 1 102 ? 64.403 -23.899 -6.395 1.00 60.06 102 VAL A CA 1
ATOM 771 C C . VAL A 1 102 ? 64.712 -25.381 -6.171 1.00 60.06 102 VAL A C 1
ATOM 773 O O . VAL A 1 102 ? 64.134 -26.222 -6.861 1.00 60.06 102 VAL A O 1
ATOM 776 N N . LYS A 1 103 ? 65.623 -25.703 -5.243 1.00 61.31 103 LYS A N 1
ATOM 777 C CA . LYS A 1 103 ? 65.960 -27.094 -4.894 1.00 61.31 103 LYS A CA 1
ATOM 778 C C . LYS A 1 103 ? 64.681 -27.883 -4.610 1.00 61.31 103 LYS A C 1
ATOM 780 O O . LYS A 1 103 ? 63.793 -27.387 -3.913 1.00 61.31 103 LYS A O 1
ATOM 785 N N . SER A 1 104 ? 64.576 -29.085 -5.179 1.00 61.47 104 SER A N 1
ATOM 786 C CA . SER A 1 104 ? 63.446 -29.980 -4.910 1.00 61.47 104 SER A CA 1
ATOM 787 C C . SER A 1 104 ? 63.335 -30.224 -3.404 1.00 61.47 104 SER A C 1
ATOM 789 O O . SER A 1 104 ? 64.348 -30.291 -2.714 1.00 61.47 104 SER A O 1
ATOM 791 N N . HIS A 1 105 ? 62.121 -30.410 -2.886 1.00 60.25 105 HIS A N 1
ATOM 792 C CA . HIS A 1 105 ? 61.911 -30.720 -1.466 1.00 60.25 105 HIS A CA 1
ATOM 793 C C . HIS A 1 105 ? 62.559 -32.061 -1.047 1.00 60.25 105 HIS A C 1
ATOM 795 O O . HIS A 1 105 ? 62.714 -32.335 0.143 1.00 60.25 105 HIS A O 1
ATOM 801 N N . ASP A 1 106 ? 62.958 -32.872 -2.030 1.00 59.72 106 ASP A N 1
ATOM 802 C CA . ASP A 1 106 ? 63.668 -34.138 -1.848 1.00 59.72 106 ASP A CA 1
ATOM 803 C C . ASP A 1 106 ? 65.201 -34.000 -1.996 1.00 59.72 106 ASP A C 1
ATOM 805 O O . ASP A 1 106 ? 65.932 -34.968 -1.779 1.00 59.72 106 ASP A O 1
ATOM 809 N N . ASP A 1 107 ? 65.708 -32.814 -2.357 1.00 65.50 107 ASP A N 1
ATOM 810 C CA . ASP A 1 107 ? 67.142 -32.539 -2.480 1.00 65.50 107 ASP A CA 1
ATOM 811 C C . ASP A 1 107 ? 67.742 -32.152 -1.119 1.00 65.50 107 ASP A C 1
ATOM 813 O O . ASP A 1 107 ? 67.780 -30.990 -0.714 1.00 65.50 107 ASP A O 1
ATOM 817 N N . LEU A 1 108 ? 68.197 -33.174 -0.394 1.00 68.50 108 LEU A N 1
ATOM 818 C CA . LEU A 1 108 ? 68.811 -33.058 0.931 1.00 68.50 108 LEU A CA 1
ATOM 819 C C . LEU A 1 108 ? 70.342 -32.916 0.873 1.00 68.50 108 LEU A C 1
ATOM 821 O O . LEU A 1 108 ? 71.006 -33.124 1.886 1.00 68.50 108 LEU A O 1
ATOM 825 N N . ALA A 1 109 ? 70.925 -32.599 -0.290 1.00 65.75 109 ALA A N 1
ATOM 826 C CA . ALA A 1 109 ? 72.378 -32.616 -0.485 1.00 65.75 109 ALA A CA 1
ATOM 827 C C . ALA A 1 109 ? 73.159 -31.657 0.441 1.00 65.75 109 ALA A C 1
ATOM 829 O O . ALA A 1 109 ? 74.333 -31.912 0.710 1.00 65.75 109 ALA A O 1
ATOM 830 N N . ASP A 1 110 ? 72.501 -30.619 0.974 1.00 64.81 110 ASP A N 1
ATOM 831 C CA . ASP A 1 110 ? 73.090 -29.629 1.891 1.00 64.81 110 ASP A CA 1
ATOM 832 C C . ASP A 1 110 ? 72.539 -29.696 3.331 1.00 64.81 110 ASP A C 1
ATOM 834 O O . ASP A 1 110 ? 72.841 -28.819 4.140 1.00 64.81 110 ASP A O 1
ATOM 838 N N . ILE A 1 111 ? 71.731 -30.710 3.669 1.00 68.56 111 ILE A N 1
ATOM 839 C CA . ILE A 1 111 ? 71.207 -30.908 5.030 1.00 68.56 111 ILE A CA 1
ATOM 840 C C . ILE A 1 111 ? 72.090 -31.931 5.753 1.00 68.56 111 ILE A C 1
ATOM 842 O O . ILE A 1 111 ? 72.172 -33.093 5.346 1.00 68.56 111 ILE A O 1
ATOM 846 N N . ALA A 1 112 ? 72.772 -31.516 6.825 1.00 69.00 112 ALA A N 1
ATOM 847 C CA . ALA A 1 112 ? 73.624 -32.416 7.595 1.00 69.00 112 ALA A CA 1
ATOM 848 C C . ALA A 1 112 ? 72.781 -33.314 8.516 1.00 69.00 112 ALA A C 1
ATOM 850 O O . ALA A 1 112 ? 71.684 -32.955 8.940 1.00 69.00 112 ALA A O 1
ATOM 851 N N . SER A 1 113 ? 73.312 -34.483 8.891 1.00 64.50 113 SER A N 1
ATOM 852 C CA . SER A 1 113 ? 72.638 -35.424 9.806 1.00 64.50 113 SER A CA 1
ATOM 853 C C . SER A 1 113 ? 72.248 -34.810 11.152 1.00 64.50 113 SER A C 1
ATOM 855 O O . SER A 1 113 ? 71.327 -35.297 11.803 1.00 64.50 113 SER A O 1
ATOM 857 N N . ASP A 1 114 ? 72.936 -33.743 11.549 1.00 65.31 114 ASP A N 1
ATOM 858 C CA . ASP A 1 114 ? 72.769 -33.080 12.838 1.00 65.31 114 ASP A CA 1
ATOM 859 C C . ASP A 1 114 ? 71.654 -32.017 12.804 1.00 65.31 114 ASP A C 1
ATOM 861 O O . ASP A 1 114 ? 71.158 -31.618 13.856 1.00 65.31 114 ASP A O 1
ATOM 865 N N . ASP A 1 115 ? 71.200 -31.618 11.609 1.00 63.06 115 ASP A N 1
ATOM 866 C CA . ASP A 1 115 ? 70.057 -30.714 11.415 1.00 63.06 115 ASP A CA 1
ATOM 867 C C . ASP A 1 115 ? 68.709 -31.457 11.521 1.00 63.06 115 ASP A C 1
ATOM 869 O O . ASP A 1 115 ? 67.640 -30.848 11.595 1.00 63.06 115 ASP A O 1
ATOM 873 N N . HIS A 1 116 ? 68.737 -32.794 11.560 1.00 68.56 116 HIS A N 1
ATOM 874 C CA . HIS A 1 116 ? 67.563 -33.617 11.821 1.00 68.56 116 HIS A CA 1
ATOM 875 C C . HIS A 1 116 ? 67.390 -33.819 13.333 1.00 68.56 116 HIS A C 1
ATOM 877 O O . HIS A 1 116 ? 68.099 -34.608 13.956 1.00 68.56 116 HIS A O 1
ATOM 883 N N . HIS A 1 117 ? 66.382 -33.188 13.939 1.00 62.94 117 HIS A N 1
ATOM 884 C CA . HIS A 1 117 ? 65.948 -33.594 15.277 1.00 62.94 117 HIS A CA 1
ATOM 885 C C . HIS A 1 117 ? 65.350 -35.010 15.230 1.00 62.94 117 HIS A C 1
ATOM 887 O O . HIS A 1 117 ? 64.557 -35.338 14.342 1.00 62.94 117 HIS A O 1
ATOM 893 N N . ALA A 1 118 ? 65.703 -35.862 16.198 1.00 63.91 118 ALA A N 1
ATOM 894 C CA . ALA A 1 118 ? 65.073 -37.170 16.341 1.00 63.91 118 ALA A CA 1
ATOM 895 C C . ALA A 1 118 ? 63.561 -36.985 16.556 1.00 63.91 118 ALA A C 1
ATOM 897 O O . ALA A 1 118 ? 63.141 -36.254 17.454 1.00 63.91 118 ALA A O 1
ATOM 898 N N . ARG A 1 119 ? 62.728 -37.629 15.727 1.00 60.09 119 ARG A N 1
ATOM 899 C CA . ARG A 1 119 ? 61.277 -37.654 15.959 1.00 60.09 119 ARG A CA 1
ATOM 900 C C . ARG A 1 119 ? 61.018 -38.302 17.318 1.00 60.09 119 ARG A C 1
ATOM 902 O O . ARG A 1 119 ? 61.489 -39.417 17.536 1.00 60.09 119 ARG A O 1
ATOM 909 N N . TYR A 1 120 ? 60.248 -37.633 18.181 1.00 64.81 120 TYR A N 1
ATOM 910 C CA . TYR A 1 120 ? 59.718 -38.265 19.389 1.00 64.81 120 TYR A CA 1
ATOM 911 C C . TYR A 1 120 ? 59.026 -39.565 18.992 1.00 64.81 120 TYR A C 1
ATOM 913 O O . TYR A 1 120 ? 58.210 -39.580 18.065 1.00 64.81 120 TYR A O 1
ATOM 921 N N . THR A 1 121 ? 59.358 -40.657 19.672 1.00 70.25 121 THR A N 1
ATOM 922 C CA . THR A 1 121 ? 58.553 -41.871 19.556 1.00 70.25 121 THR A CA 1
ATOM 923 C C . THR A 1 121 ? 57.146 -41.581 20.073 1.00 70.25 121 THR A C 1
ATOM 925 O O . THR A 1 121 ? 56.963 -40.728 20.946 1.00 70.25 121 THR A O 1
ATOM 928 N N . ASP A 1 122 ? 56.143 -42.310 19.578 1.00 68.56 122 ASP A N 1
ATOM 929 C CA . ASP A 1 122 ? 54.760 -42.153 20.051 1.00 68.56 122 ASP A CA 1
ATOM 930 C C . ASP A 1 122 ? 54.672 -42.260 21.586 1.00 68.56 122 ASP A C 1
ATOM 932 O O . ASP A 1 122 ? 53.881 -41.561 22.214 1.00 68.56 122 ASP A O 1
ATOM 936 N N . ALA A 1 123 ? 55.550 -43.062 22.201 1.00 65.19 123 ALA A N 1
ATOM 937 C CA . ALA A 1 123 ? 55.664 -43.215 23.648 1.00 65.19 123 ALA A CA 1
ATOM 938 C C . ALA A 1 123 ? 56.219 -41.965 24.361 1.00 65.19 123 ALA A C 1
ATOM 940 O O . ALA A 1 123 ? 55.711 -41.583 25.415 1.00 65.19 123 ALA A O 1
ATOM 941 N N . GLU A 1 124 ? 57.230 -41.301 23.799 1.00 69.38 124 GLU A N 1
ATOM 942 C CA . GLU A 1 124 ? 57.793 -40.066 24.364 1.00 69.38 124 GLU A CA 1
ATOM 943 C C . GLU A 1 124 ? 56.821 -38.891 24.215 1.00 69.38 124 GLU A C 1
ATOM 945 O O . GLU A 1 124 ? 56.664 -38.098 25.145 1.00 69.38 124 GLU A O 1
ATOM 950 N N . ALA A 1 125 ? 56.093 -38.830 23.096 1.00 69.38 125 ALA A N 1
ATOM 951 C CA . ALA A 1 125 ? 55.026 -37.854 22.901 1.00 69.38 125 ALA A CA 1
ATOM 952 C C . ALA A 1 125 ? 53.867 -38.064 23.898 1.00 69.38 125 ALA A C 1
ATOM 954 O O . ALA A 1 125 ? 53.352 -37.097 24.457 1.00 69.38 125 ALA A O 1
ATOM 955 N N . GLN A 1 126 ? 53.491 -39.316 24.191 1.00 66.06 126 GLN A N 1
ATOM 956 C CA . GLN A 1 126 ? 52.459 -39.629 25.190 1.00 66.06 126 GLN A CA 1
ATOM 957 C C . GLN A 1 126 ? 52.910 -39.309 26.624 1.00 66.06 126 GLN A C 1
ATOM 959 O O . GLN A 1 126 ? 52.129 -38.768 27.408 1.00 66.06 126 GLN A O 1
ATOM 964 N N . SER A 1 127 ? 54.176 -39.580 26.957 1.00 63.81 127 SER A N 1
ATOM 965 C CA . SER A 1 127 ? 54.745 -39.301 28.282 1.00 63.81 127 SER A CA 1
ATOM 966 C C . SER A 1 127 ? 54.900 -37.804 28.573 1.00 63.81 127 SER A C 1
ATOM 968 O O . SER A 1 127 ? 54.859 -37.413 29.737 1.00 63.81 127 SER A O 1
ATOM 970 N N . ALA A 1 128 ? 55.065 -36.963 27.549 1.00 64.50 128 ALA A N 1
ATOM 971 C CA . ALA A 1 128 ? 55.118 -35.509 27.707 1.00 64.50 128 ALA A CA 1
ATOM 972 C C . ALA A 1 128 ? 53.726 -34.869 27.885 1.00 64.50 128 ALA A C 1
ATOM 974 O O . ALA A 1 128 ? 53.618 -33.787 28.458 1.00 64.50 128 ALA A O 1
ATOM 975 N N . VAL A 1 129 ? 52.659 -35.534 27.421 1.00 64.50 129 VAL A N 1
ATOM 976 C CA . VAL A 1 129 ? 51.269 -35.049 27.528 1.00 64.50 129 VAL A CA 1
ATOM 977 C C . VAL A 1 129 ? 50.558 -35.586 28.780 1.00 64.50 129 VAL A C 1
ATOM 979 O O . VAL A 1 129 ? 49.685 -34.910 29.320 1.00 64.50 129 VAL A O 1
ATOM 982 N N . VAL A 1 130 ? 50.940 -36.759 29.302 1.00 57.62 130 VAL A N 1
ATOM 983 C CA . VAL A 1 130 ? 50.326 -37.369 30.500 1.00 57.62 130 VAL A CA 1
ATOM 984 C C . VAL A 1 130 ? 51.293 -37.321 31.685 1.00 57.62 130 VAL A C 1
ATOM 986 O O . VAL A 1 130 ? 51.850 -38.326 32.112 1.00 57.62 130 VAL A O 1
ATOM 989 N N . GLY A 1 131 ? 51.492 -36.122 32.227 1.00 58.81 131 GLY A N 1
ATOM 990 C CA . GLY A 1 131 ? 52.343 -35.880 33.392 1.00 58.81 131 GLY A CA 1
ATOM 991 C C . GLY A 1 131 ? 51.672 -36.007 34.767 1.00 58.81 131 GLY A C 1
ATOM 992 O O . GLY A 1 131 ? 52.299 -35.594 35.735 1.00 58.81 131 GLY A O 1
ATOM 993 N N . SER A 1 132 ? 50.432 -36.505 34.917 1.00 58.50 132 SER A N 1
ATOM 994 C CA . SER A 1 132 ? 49.837 -36.575 36.275 1.00 58.50 132 SER A CA 1
ATOM 995 C C . SER A 1 132 ? 48.729 -37.599 36.553 1.00 58.50 132 SER A C 1
ATOM 997 O O . SER A 1 132 ? 48.107 -37.508 37.611 1.00 58.50 132 SER A O 1
ATOM 999 N N . VAL A 1 133 ? 48.433 -38.570 35.683 1.00 57.09 133 VAL A N 1
ATOM 1000 C CA . VAL A 1 133 ? 47.429 -39.590 36.044 1.00 57.09 133 VAL A CA 1
ATOM 1001 C C . VAL A 1 133 ? 47.857 -40.967 35.558 1.00 57.09 133 VAL A C 1
ATOM 1003 O O . VAL A 1 133 ? 47.622 -41.345 34.412 1.00 57.09 133 VAL A O 1
ATOM 1006 N N . ASP A 1 134 ? 48.494 -41.725 36.448 1.00 60.41 134 ASP A N 1
ATOM 1007 C CA . ASP A 1 134 ? 48.739 -43.147 36.236 1.00 60.41 134 ASP A CA 1
ATOM 1008 C C . ASP A 1 134 ? 47.396 -43.892 36.316 1.00 60.41 134 ASP A C 1
ATOM 1010 O O . ASP A 1 134 ? 46.820 -44.087 37.391 1.00 60.41 134 ASP A O 1
ATOM 1014 N N . ALA A 1 135 ? 46.856 -44.277 35.159 1.00 55.38 135 ALA A N 1
ATOM 1015 C CA . ALA A 1 135 ? 45.577 -44.974 35.044 1.00 55.38 135 ALA A CA 1
ATOM 1016 C C . ALA A 1 135 ? 45.562 -46.341 35.765 1.00 55.38 135 ALA A C 1
ATOM 1018 O O . ALA A 1 135 ? 44.486 -46.886 36.011 1.00 55.38 135 ALA A O 1
ATOM 1019 N N . ALA A 1 136 ? 46.723 -46.871 36.171 1.00 55.56 136 ALA A N 1
ATOM 1020 C CA . ALA A 1 136 ? 46.819 -48.056 37.022 1.00 55.56 136 ALA A CA 1
ATOM 1021 C C . ALA A 1 136 ? 46.406 -47.803 38.493 1.00 55.56 136 ALA A C 1
ATOM 1023 O O . ALA A 1 136 ? 46.099 -48.755 39.213 1.00 55.56 136 ALA A O 1
ATOM 1024 N N . SER A 1 137 ? 46.324 -46.542 38.940 1.00 56.16 137 SER A N 1
ATOM 1025 C CA . SER A 1 137 ? 45.851 -46.160 40.287 1.00 56.16 137 SER A CA 1
ATOM 1026 C C . SER A 1 137 ? 44.316 -46.208 40.433 1.00 56.16 137 SER A C 1
ATOM 1028 O O . SER A 1 137 ? 43.783 -46.307 41.536 1.00 56.16 137 SER A O 1
ATOM 1030 N N . LEU A 1 138 ? 43.573 -46.222 39.320 1.00 59.06 138 LEU A N 1
ATOM 1031 C CA . LEU A 1 138 ? 42.101 -46.245 39.311 1.00 59.06 138 LEU A CA 1
ATOM 1032 C C . LEU A 1 138 ? 41.485 -47.653 39.263 1.00 59.06 138 LEU A C 1
ATOM 1034 O O . LEU A 1 138 ? 40.265 -47.789 39.333 1.00 59.06 138 LEU A O 1
ATOM 1038 N N . THR A 1 139 ? 42.287 -48.718 39.183 1.00 56.22 139 THR A N 1
ATOM 1039 C CA . THR A 1 139 ? 41.775 -50.093 39.008 1.00 56.22 139 THR A CA 1
ATOM 1040 C C . THR A 1 139 ? 41.753 -50.945 40.286 1.00 56.22 139 THR A C 1
ATOM 1042 O O . THR A 1 139 ? 41.669 -52.167 40.194 1.00 56.22 139 THR A O 1
ATOM 1045 N N . GLY A 1 140 ? 41.818 -50.341 41.483 1.00 57.41 140 GLY A N 1
ATOM 1046 C CA . GLY A 1 140 ? 41.994 -51.089 42.742 1.00 57.41 140 GLY A CA 1
ATOM 1047 C C . GLY A 1 140 ? 40.940 -50.939 43.850 1.00 57.41 140 GLY A C 1
ATOM 1048 O O . GLY A 1 140 ? 40.873 -51.814 44.708 1.00 57.41 140 GLY A O 1
ATOM 1049 N N . SER A 1 141 ? 40.121 -49.882 43.883 1.00 57.81 141 SER A N 1
ATOM 1050 C CA . SER A 1 141 ? 39.157 -49.669 44.979 1.00 57.81 141 SER A CA 1
ATOM 1051 C C . SER A 1 141 ? 38.064 -48.679 44.575 1.00 57.81 141 SER A C 1
ATOM 1053 O O . SER A 1 141 ? 38.308 -47.474 44.520 1.00 57.81 141 SER A O 1
ATOM 1055 N N . SER A 1 142 ? 36.853 -49.168 44.303 1.00 62.59 142 SER A N 1
ATOM 1056 C CA . SER A 1 142 ? 35.656 -48.323 44.222 1.00 62.59 142 SER A CA 1
ATOM 1057 C C . SER A 1 142 ? 35.270 -47.856 45.629 1.00 62.59 142 SER A C 1
ATOM 1059 O O . SER A 1 142 ? 35.132 -48.701 46.515 1.00 62.59 142 SER A O 1
ATOM 1061 N N . GLY A 1 143 ? 35.092 -46.548 45.837 1.00 63.25 143 GLY A N 1
ATOM 1062 C CA . GLY A 1 143 ? 34.576 -46.005 47.100 1.00 63.25 143 GLY A CA 1
ATOM 1063 C C . GLY A 1 143 ? 33.203 -46.588 47.463 1.00 63.25 143 GLY A C 1
ATOM 1064 O O . GLY A 1 143 ? 32.456 -47.039 46.590 1.00 63.25 143 GLY A O 1
ATOM 1065 N N . SER A 1 144 ? 32.871 -46.604 48.755 1.00 70.81 144 SER A N 1
ATOM 1066 C CA . SER A 1 144 ? 31.539 -47.028 49.212 1.00 70.81 144 SER A CA 1
ATOM 1067 C C . SER A 1 144 ? 30.487 -45.961 48.881 1.00 70.81 144 SER A C 1
ATOM 1069 O O . SER A 1 144 ? 30.812 -44.786 48.710 1.00 70.81 144 SER A O 1
ATOM 1071 N N . SER A 1 145 ? 29.208 -46.343 48.784 1.00 62.97 145 SER A N 1
ATOM 1072 C CA . SER A 1 145 ? 28.125 -45.364 48.605 1.00 62.97 145 SER A CA 1
ATOM 1073 C C . SER A 1 145 ? 28.162 -44.312 49.718 1.00 62.97 145 SER A C 1
ATOM 1075 O O . SER A 1 145 ? 28.099 -44.669 50.890 1.00 62.97 145 SER A O 1
ATOM 1077 N N . GLY A 1 146 ? 28.248 -43.033 49.340 1.00 65.25 146 GLY A N 1
ATOM 1078 C CA . GLY A 1 146 ? 28.380 -41.906 50.273 1.00 65.25 146 GLY A CA 1
ATOM 1079 C C . GLY A 1 146 ? 29.782 -41.291 50.341 1.00 65.25 146 GLY A C 1
ATOM 1080 O O . GLY A 1 146 ? 29.964 -40.311 51.057 1.00 65.25 146 GLY A O 1
ATOM 1081 N N . GLN A 1 147 ? 30.747 -41.817 49.578 1.00 75.06 147 GLN A N 1
ATOM 1082 C CA . GLN A 1 147 ? 32.106 -41.274 49.485 1.00 75.06 147 GLN A CA 1
ATOM 1083 C C . GLN A 1 147 ? 32.361 -40.538 48.164 1.00 75.06 147 GLN A C 1
ATOM 1085 O O . GLN A 1 147 ? 31.814 -40.907 47.122 1.00 75.06 147 GLN A O 1
ATOM 1090 N N . VAL A 1 148 ? 33.232 -39.525 48.197 1.00 71.62 148 VAL A N 1
ATOM 1091 C CA . VAL A 1 148 ? 33.739 -38.802 47.017 1.00 71.62 148 VAL A CA 1
ATOM 1092 C C . VAL A 1 148 ? 35.258 -38.939 46.913 1.00 71.62 148 VAL A C 1
ATOM 1094 O O . VAL A 1 148 ? 35.947 -39.051 47.925 1.00 71.62 148 VAL A O 1
ATOM 1097 N N . LEU A 1 149 ? 35.773 -39.000 45.681 1.00 74.19 149 LEU A N 1
ATOM 1098 C CA . LEU A 1 149 ? 37.209 -39.114 45.419 1.00 74.19 149 LEU A CA 1
ATOM 1099 C C . LEU A 1 149 ? 37.831 -37.722 45.419 1.00 74.19 149 LEU A C 1
ATOM 1101 O O . LEU A 1 149 ? 37.434 -36.871 44.624 1.00 74.19 149 LEU A O 1
ATOM 1105 N N . GLU A 1 150 ? 38.825 -37.516 46.270 1.00 72.00 150 GLU A N 1
ATOM 1106 C CA . GLU A 1 150 ? 39.522 -36.245 46.416 1.00 72.00 150 GLU A CA 1
ATOM 1107 C C . GLU A 1 150 ? 41.020 -36.405 46.133 1.00 72.00 150 GLU A C 1
ATOM 1109 O O . GLU A 1 150 ? 41.605 -37.480 46.312 1.00 72.00 150 GLU A O 1
ATOM 1114 N N . THR A 1 151 ? 41.636 -35.320 45.661 1.00 68.38 151 THR A N 1
ATOM 1115 C CA . THR A 1 151 ? 43.073 -35.226 45.383 1.00 68.38 151 THR A CA 1
ATOM 1116 C C . THR A 1 151 ? 43.735 -34.369 46.459 1.00 68.38 151 THR A C 1
ATOM 1118 O O . THR A 1 151 ? 43.391 -33.191 46.575 1.00 68.38 151 THR A O 1
ATOM 1121 N N . ASP A 1 152 ? 44.705 -34.909 47.196 1.00 62.72 152 ASP A N 1
ATOM 1122 C CA . ASP A 1 152 ? 45.556 -34.108 48.086 1.00 62.72 152 ASP A CA 1
ATOM 1123 C C . ASP A 1 152 ? 46.992 -34.088 47.565 1.00 62.72 152 ASP A C 1
ATOM 1125 O O . ASP A 1 152 ? 47.705 -35.094 47.629 1.00 62.72 152 ASP A O 1
ATOM 1129 N N . GLY A 1 153 ? 47.392 -32.939 47.018 1.00 62.62 153 GLY A N 1
ATOM 1130 C CA . GLY A 1 153 ? 48.764 -32.617 46.623 1.00 62.62 153 GLY A CA 1
ATOM 1131 C C . GLY A 1 153 ? 49.280 -33.364 45.397 1.00 62.62 153 GLY A C 1
ATOM 1132 O O . GLY A 1 153 ? 49.687 -32.698 44.463 1.00 62.62 153 GLY A O 1
ATOM 1133 N N . ASP A 1 154 ? 49.228 -34.699 45.404 1.00 58.94 154 ASP A N 1
ATOM 1134 C CA . ASP A 1 154 ? 49.593 -35.624 44.318 1.00 58.94 154 ASP A CA 1
ATOM 1135 C C . ASP A 1 154 ? 48.973 -37.044 44.505 1.00 58.94 154 ASP A C 1
ATOM 1137 O O . ASP A 1 154 ? 49.261 -37.958 43.730 1.00 58.94 154 ASP A O 1
ATOM 1141 N N . ALA A 1 155 ? 48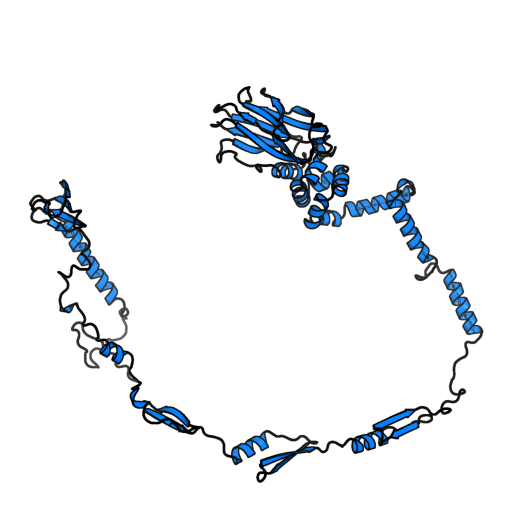.123 -37.275 45.525 1.00 63.50 155 ALA A N 1
ATOM 1142 C CA . ALA A 1 155 ? 47.523 -38.584 45.838 1.00 63.50 155 ALA A CA 1
ATOM 1143 C C . ALA A 1 155 ? 45.982 -38.576 45.773 1.00 63.50 155 ALA A C 1
ATOM 1145 O O . ALA A 1 155 ? 45.342 -37.602 46.164 1.00 63.50 155 ALA A O 1
ATOM 1146 N N . LEU A 1 156 ? 45.384 -39.684 45.315 1.00 67.25 156 LEU A N 1
ATOM 1147 C CA . LEU A 1 156 ? 43.928 -39.893 45.259 1.00 67.25 156 LEU A CA 1
ATOM 1148 C C . LEU A 1 156 ? 43.438 -40.676 46.492 1.00 67.25 156 LEU A C 1
ATOM 1150 O O . LEU A 1 156 ? 43.977 -41.747 46.780 1.00 67.25 156 LEU A O 1
ATOM 1154 N N . SER A 1 157 ? 42.407 -40.191 47.197 1.00 69.12 157 SER A N 1
ATOM 1155 C CA . SER A 1 157 ? 41.777 -40.899 48.332 1.00 69.12 157 SER A CA 1
ATOM 1156 C C . SER A 1 157 ? 40.254 -40.691 48.398 1.00 69.12 157 SER A C 1
ATOM 1158 O O . SER A 1 157 ? 39.747 -39.710 47.863 1.00 69.12 157 SER A O 1
ATOM 1160 N N . TRP A 1 158 ? 39.511 -41.625 49.011 1.00 75.75 158 TRP A N 1
ATOM 1161 C CA . TRP A 1 158 ? 38.047 -41.549 49.155 1.00 75.75 158 TRP A CA 1
ATOM 1162 C C . TRP A 1 158 ? 37.654 -40.995 50.536 1.00 75.75 158 TRP A C 1
ATOM 1164 O O . TRP A 1 158 ? 38.037 -41.585 51.549 1.00 75.75 158 TRP A O 1
ATOM 1174 N N . SER A 1 159 ? 36.858 -39.922 50.567 1.00 68.69 159 SER A N 1
ATOM 1175 C CA . SER A 1 159 ? 36.375 -39.242 51.784 1.00 68.69 159 SER A CA 1
ATOM 1176 C C . SER A 1 159 ? 34.856 -39.407 51.944 1.00 68.69 159 SER A C 1
ATOM 1178 O O . SER A 1 159 ? 34.127 -39.318 50.954 1.00 68.69 159 SER A O 1
ATOM 1180 N N . ASP A 1 160 ? 34.355 -39.619 53.169 1.00 76.50 160 ASP A N 1
ATOM 1181 C CA . ASP A 1 160 ? 32.907 -39.645 53.455 1.00 76.50 160 ASP A CA 1
ATOM 1182 C C . ASP A 1 160 ? 32.288 -38.242 53.316 1.00 76.50 160 ASP A C 1
ATOM 1184 O O . ASP A 1 160 ? 32.825 -37.260 53.832 1.00 76.50 160 ASP A O 1
ATOM 1188 N N . ILE A 1 161 ? 31.120 -38.142 52.672 1.00 70.38 161 ILE A N 1
ATOM 1189 C CA . ILE A 1 161 ? 30.284 -36.934 52.713 1.00 70.38 161 ILE A CA 1
ATOM 1190 C C . ILE A 1 161 ? 29.791 -36.743 54.155 1.00 70.38 161 ILE A C 1
ATOM 1192 O O . ILE A 1 161 ? 29.083 -37.596 54.687 1.00 70.38 161 ILE A O 1
ATOM 1196 N N . SER A 1 162 ? 30.133 -35.625 54.801 1.00 61.94 162 SER A N 1
ATOM 1197 C CA . SER A 1 162 ? 29.662 -35.326 56.158 1.00 61.94 162 SER A CA 1
ATOM 1198 C C . SER A 1 162 ? 28.150 -35.059 56.179 1.00 61.94 162 SER A C 1
ATOM 1200 O O . SER A 1 162 ? 27.669 -33.967 55.876 1.00 61.94 162 SER A O 1
ATOM 1202 N N . THR A 1 163 ? 27.360 -36.065 56.549 1.00 63.41 163 THR A N 1
ATOM 1203 C CA . THR A 1 163 ? 25.937 -35.887 56.858 1.00 63.41 163 THR A CA 1
ATOM 1204 C C . THR A 1 163 ? 25.792 -35.349 58.283 1.00 63.41 163 THR A C 1
ATOM 1206 O O . THR A 1 163 ? 26.396 -35.901 59.203 1.00 63.41 163 THR A O 1
ATOM 1209 N N . ARG A 1 164 ? 25.008 -34.275 58.462 1.00 71.00 164 ARG A N 1
ATOM 1210 C CA . ARG A 1 164 ? 24.668 -33.704 59.782 1.00 71.00 164 ARG A CA 1
ATOM 1211 C C . ARG A 1 164 ? 24.108 -34.782 60.717 1.00 71.00 164 ARG A C 1
ATOM 1213 O O . ARG A 1 164 ? 23.406 -35.677 60.251 1.00 71.00 164 ARG A O 1
ATOM 1220 N N . THR A 1 165 ? 24.407 -34.681 62.008 1.00 78.19 165 THR A N 1
ATOM 1221 C CA . THR A 1 165 ? 23.830 -35.552 63.044 1.00 78.19 165 THR A CA 1
ATOM 1222 C C . THR A 1 165 ? 22.347 -35.254 63.255 1.00 78.19 165 THR A C 1
ATOM 1224 O O . THR A 1 165 ? 21.891 -34.151 62.952 1.00 78.19 165 THR A O 1
ATOM 1227 N N . ASP A 1 166 ? 21.595 -36.220 63.790 1.00 75.50 166 ASP A N 1
ATOM 1228 C CA . ASP A 1 166 ? 20.164 -36.041 64.071 1.00 75.50 166 ASP A CA 1
ATOM 1229 C C . ASP A 1 166 ? 19.919 -34.826 64.982 1.00 75.50 166 ASP A C 1
ATOM 1231 O O . ASP A 1 166 ? 19.037 -34.027 64.700 1.00 75.50 166 ASP A O 1
ATOM 1235 N N . GLU A 1 167 ? 20.777 -34.598 65.981 1.00 74.19 167 GLU A N 1
ATOM 1236 C CA . GLU A 1 167 ? 20.682 -33.442 66.886 1.00 74.19 167 GLU A CA 1
ATOM 1237 C C . GLU A 1 167 ? 20.976 -32.108 66.169 1.00 74.19 167 GLU A C 1
ATOM 1239 O O . GLU A 1 167 ? 20.273 -31.121 66.371 1.00 74.19 167 GLU A O 1
ATOM 1244 N N . GLU A 1 168 ? 21.932 -32.078 65.230 1.00 79.56 168 GLU A N 1
ATOM 1245 C CA . GLU A 1 168 ? 22.161 -30.897 64.380 1.00 79.56 168 GLU A CA 1
ATOM 1246 C C . GLU A 1 168 ? 20.999 -30.637 63.411 1.00 79.56 168 GLU A C 1
ATOM 1248 O O . GLU A 1 168 ? 20.727 -29.489 63.054 1.00 79.56 168 GLU A O 1
ATOM 1253 N N . ILE A 1 169 ? 20.320 -31.686 62.946 1.00 76.44 169 ILE A N 1
ATOM 1254 C CA . ILE A 1 169 ? 19.126 -31.555 62.108 1.00 76.44 169 ILE A CA 1
ATOM 1255 C C . ILE A 1 169 ? 17.950 -31.051 62.953 1.00 76.44 169 ILE A C 1
ATOM 1257 O O . ILE A 1 169 ? 17.241 -30.148 62.509 1.00 76.44 169 ILE A O 1
ATOM 1261 N N . GLU A 1 170 ? 17.772 -31.571 64.166 1.00 75.88 170 GLU A N 1
ATOM 1262 C CA . GLU A 1 170 ? 16.737 -31.149 65.114 1.00 75.88 170 GLU A CA 1
ATOM 1263 C C . GLU A 1 170 ? 16.888 -29.676 65.504 1.00 75.88 170 GLU A C 1
ATOM 1265 O O . GLU A 1 170 ? 15.916 -28.924 65.415 1.00 75.88 170 GLU A O 1
ATOM 1270 N N . ASP A 1 171 ? 18.103 -29.225 65.819 1.00 77.62 171 ASP A N 1
ATOM 1271 C CA . ASP A 1 171 ? 18.392 -27.817 66.114 1.00 77.62 171 ASP A CA 1
ATOM 1272 C C . ASP A 1 171 ? 18.096 -26.902 64.915 1.00 77.62 171 ASP A C 1
ATOM 1274 O O . ASP A 1 171 ? 17.519 -25.818 65.063 1.00 77.62 171 ASP A O 1
ATOM 1278 N N . VAL A 1 172 ? 18.445 -27.339 63.699 1.00 79.56 172 VAL A N 1
ATOM 1279 C CA . VAL A 1 172 ? 18.136 -26.593 62.469 1.00 79.56 172 VAL A CA 1
ATOM 1280 C C . VAL A 1 172 ? 16.626 -26.506 62.247 1.00 79.56 172 VAL A C 1
ATOM 1282 O O . VAL A 1 172 ? 16.126 -25.427 61.926 1.00 79.56 172 VAL A O 1
ATOM 1285 N N . VAL A 1 173 ? 15.883 -27.600 62.436 1.00 78.12 173 VAL A N 1
ATOM 1286 C CA . VAL A 1 173 ? 14.418 -27.610 62.297 1.00 78.12 173 VAL A CA 1
ATOM 1287 C C . VAL A 1 173 ? 13.767 -26.732 63.367 1.00 78.12 173 VAL A C 1
ATOM 1289 O O . VAL A 1 173 ? 12.911 -25.914 63.031 1.00 78.12 173 VAL A O 1
ATOM 1292 N N . ALA A 1 174 ? 14.213 -26.817 64.623 1.00 76.00 174 ALA A N 1
ATOM 1293 C CA . ALA A 1 174 ? 13.713 -25.990 65.718 1.00 76.00 174 ALA A CA 1
ATOM 1294 C C . ALA A 1 174 ? 13.977 -24.493 65.499 1.00 76.00 174 ALA A C 1
ATOM 1296 O O . ALA A 1 174 ? 13.153 -23.652 65.860 1.00 76.00 174 ALA A O 1
ATOM 1297 N N . SER A 1 175 ? 15.104 -24.148 64.870 1.00 77.62 175 SER A N 1
ATOM 1298 C CA . SER A 1 175 ? 15.419 -22.768 64.496 1.00 77.62 175 SER A CA 1
ATOM 1299 C C . SER A 1 175 ? 14.589 -22.265 63.307 1.00 77.62 175 SER A C 1
ATOM 1301 O O . SER A 1 175 ? 14.248 -21.079 63.250 1.00 77.62 175 SER A O 1
ATOM 1303 N N . LEU A 1 176 ? 14.264 -23.149 62.358 1.00 78.12 176 LEU A N 1
ATOM 1304 C CA . LEU A 1 176 ? 13.564 -22.799 61.124 1.00 78.12 176 LEU A CA 1
ATOM 1305 C C . LEU A 1 176 ? 12.044 -22.691 61.315 1.00 78.12 176 LEU A C 1
ATOM 1307 O O . LEU A 1 176 ? 11.409 -21.819 60.721 1.00 78.12 176 LEU A O 1
ATOM 1311 N N . VAL A 1 177 ? 11.450 -23.560 62.135 1.00 80.25 177 VAL A N 1
ATOM 1312 C CA . VAL A 1 177 ? 10.001 -23.592 62.355 1.00 80.25 177 VAL A CA 1
ATOM 1313 C C . VAL A 1 177 ? 9.630 -22.624 63.480 1.00 80.25 177 VAL A C 1
ATOM 1315 O O . VAL A 1 177 ? 9.649 -22.955 64.661 1.00 80.25 177 VAL A O 1
ATOM 1318 N N . GLN A 1 178 ? 9.252 -21.400 63.118 1.00 77.31 178 GLN A N 1
ATOM 1319 C CA . GLN A 1 178 ? 8.729 -20.408 64.063 1.00 77.31 178 GLN A CA 1
ATOM 1320 C C . GLN A 1 178 ? 7.202 -20.399 64.011 1.00 77.31 178 GLN A C 1
ATOM 1322 O O . GLN A 1 178 ? 6.607 -20.074 62.984 1.00 77.31 178 GLN A O 1
ATOM 1327 N N . ALA A 1 179 ? 6.558 -20.761 65.119 1.00 79.69 179 ALA A N 1
ATOM 1328 C CA . ALA A 1 179 ? 5.109 -20.677 65.241 1.00 79.69 179 ALA A CA 1
ATOM 1329 C C . ALA A 1 179 ? 4.709 -19.253 65.666 1.00 79.69 179 ALA A C 1
ATOM 1331 O O . ALA A 1 179 ? 5.276 -18.709 66.613 1.00 79.69 179 ALA A O 1
ATOM 1332 N N . GLY A 1 180 ? 3.753 -18.639 64.964 1.00 75.25 180 GLY A N 1
ATOM 1333 C CA . GLY A 1 180 ? 3.106 -17.403 65.428 1.00 75.25 180 GLY A CA 1
ATOM 1334 C C . GLY A 1 180 ? 2.033 -17.687 66.488 1.00 75.25 180 GLY A C 1
ATOM 1335 O O . GLY A 1 180 ? 1.714 -18.841 66.740 1.00 75.25 180 GLY A O 1
ATOM 1336 N N . ASP A 1 181 ? 1.395 -16.652 67.043 1.00 80.75 181 ASP A N 1
ATOM 1337 C CA . ASP A 1 181 ? 0.478 -16.740 68.204 1.00 80.75 181 ASP A CA 1
ATOM 1338 C C . ASP A 1 181 ? -0.695 -17.748 68.098 1.00 80.75 181 ASP A C 1
ATOM 1340 O O . ASP A 1 181 ? -1.332 -18.063 69.104 1.00 80.75 181 ASP A O 1
ATOM 1344 N N . LYS A 1 182 ? -1.020 -18.241 66.894 1.00 81.19 182 LYS A N 1
ATOM 1345 C CA . LYS A 1 182 ? -2.134 -19.175 66.630 1.00 81.19 182 LYS A CA 1
ATOM 1346 C C . LYS A 1 182 ? -1.713 -20.586 66.221 1.00 81.19 182 LYS A C 1
ATOM 1348 O O . LYS A 1 182 ? -2.566 -21.429 65.935 1.00 81.19 182 LYS A O 1
ATOM 1353 N N . LEU A 1 183 ? -0.413 -20.826 66.137 1.00 85.50 183 LEU A N 1
ATOM 1354 C CA . LEU A 1 183 ? 0.160 -22.114 65.782 1.00 85.50 183 LEU A CA 1
ATOM 1355 C C . LEU A 1 183 ? 1.146 -22.510 66.872 1.00 85.50 183 LEU A C 1
ATOM 1357 O O . LEU A 1 183 ? 1.854 -21.676 67.424 1.00 85.50 183 LEU A O 1
ATOM 1361 N N . SER A 1 184 ? 1.201 -23.792 67.175 1.00 85.00 184 SER A N 1
ATOM 1362 C CA . SER A 1 184 ? 2.199 -24.379 68.059 1.00 85.00 184 SER A CA 1
ATOM 1363 C C . SER A 1 184 ? 2.712 -25.654 67.424 1.00 85.00 184 SER A C 1
ATOM 1365 O O . SER A 1 184 ? 2.025 -26.267 66.614 1.00 85.00 184 SER A O 1
ATOM 1367 N N . TRP A 1 185 ? 3.921 -26.069 67.770 1.00 86.50 185 TRP A N 1
ATOM 1368 C CA . TRP A 1 185 ? 4.442 -27.338 67.289 1.00 86.50 185 TRP A CA 1
ATOM 1369 C C . TRP A 1 185 ? 5.208 -28.062 68.383 1.00 86.50 185 TRP A C 1
ATOM 1371 O O . TRP A 1 185 ? 5.734 -27.447 69.312 1.00 86.50 185 TRP A O 1
ATOM 1381 N N . THR A 1 186 ? 5.243 -29.384 68.270 1.00 84.19 186 THR A N 1
ATOM 1382 C CA . THR A 1 186 ? 5.989 -30.275 69.154 1.00 84.19 186 THR A CA 1
ATOM 1383 C C . THR A 1 186 ? 6.682 -31.344 68.318 1.00 84.19 186 THR A C 1
ATOM 1385 O O . THR A 1 186 ? 6.085 -31.918 67.408 1.00 84.19 186 THR A O 1
ATOM 1388 N N . TYR A 1 187 ? 7.963 -31.585 68.592 1.00 82.19 187 TYR A N 1
ATOM 1389 C CA . TYR A 1 187 ? 8.734 -32.628 67.924 1.00 82.19 187 TYR A CA 1
ATOM 1390 C C . TYR A 1 187 ? 8.880 -33.842 68.844 1.00 82.19 187 TYR A C 1
ATOM 1392 O O . TYR A 1 187 ? 9.355 -33.719 69.974 1.00 82.19 187 TYR A O 1
ATOM 1400 N N . ASP A 1 188 ? 8.450 -35.006 68.360 1.00 80.50 188 ASP A N 1
ATOM 1401 C CA . ASP A 1 188 ? 8.606 -36.292 69.035 1.00 80.50 188 ASP A CA 1
ATOM 1402 C C . ASP A 1 188 ? 9.765 -37.062 68.394 1.00 80.50 188 ASP A C 1
ATOM 1404 O O . ASP A 1 188 ? 9.599 -37.731 67.369 1.00 80.50 188 ASP A O 1
ATOM 1408 N N . GLY A 1 189 ? 10.940 -36.973 69.020 1.00 71.38 189 GLY A N 1
ATOM 1409 C CA . GLY A 1 189 ? 12.151 -37.650 68.555 1.00 71.38 189 GLY A CA 1
ATOM 1410 C C . GLY A 1 189 ? 12.084 -39.180 68.630 1.00 71.38 189 GLY A C 1
ATOM 1411 O O . GLY A 1 189 ? 12.850 -39.854 67.950 1.00 71.38 189 GLY A O 1
ATOM 1412 N N . GLN A 1 190 ? 11.159 -39.764 69.404 1.00 76.62 190 GLN A N 1
ATOM 1413 C CA . GLN A 1 190 ? 11.026 -41.221 69.482 1.00 76.62 190 GLN A CA 1
ATOM 1414 C C . GLN A 1 190 ? 10.232 -41.789 68.301 1.00 76.62 190 GLN A C 1
ATOM 1416 O O . GLN A 1 190 ? 10.545 -42.879 67.820 1.00 76.62 190 GLN A O 1
ATOM 1421 N N . ASN A 1 191 ? 9.220 -41.056 67.834 1.00 78.75 191 ASN A N 1
ATOM 1422 C CA . ASN A 1 191 ? 8.384 -41.460 66.701 1.00 78.75 191 ASN A CA 1
ATOM 1423 C C . ASN A 1 191 ? 8.793 -40.797 65.374 1.00 78.75 191 ASN A C 1
ATOM 1425 O O . ASN A 1 191 ? 8.280 -41.181 64.323 1.00 78.75 191 ASN A O 1
ATOM 1429 N N . GLY A 1 192 ? 9.718 -39.831 65.407 1.00 77.75 192 GLY A N 1
ATOM 1430 C CA . GLY A 1 192 ? 10.215 -39.118 64.229 1.00 77.75 192 GLY A CA 1
ATOM 1431 C C . GLY A 1 192 ? 9.169 -38.199 63.595 1.00 77.75 192 GLY A C 1
ATOM 1432 O O . GLY A 1 192 ? 9.134 -38.054 62.374 1.00 77.75 192 GLY A O 1
ATOM 1433 N N . THR A 1 193 ? 8.278 -37.609 64.398 1.00 81.81 193 THR A N 1
ATOM 1434 C CA . THR A 1 193 ? 7.153 -36.797 63.905 1.00 81.81 193 THR A CA 1
ATOM 1435 C C . THR A 1 193 ? 7.164 -35.388 64.485 1.00 81.81 193 THR A C 1
ATOM 1437 O O . THR A 1 193 ? 7.257 -35.209 65.698 1.00 81.81 193 THR A O 1
ATOM 1440 N N . LEU A 1 194 ? 6.983 -34.388 63.620 1.00 85.06 194 LEU A N 1
ATOM 1441 C CA . LEU A 1 194 ? 6.678 -33.011 64.005 1.00 85.06 194 LEU A CA 1
ATOM 1442 C C . LEU A 1 194 ? 5.159 -32.813 63.973 1.00 85.06 194 LEU A C 1
ATOM 1444 O O . LEU A 1 194 ? 4.556 -32.834 62.900 1.00 85.06 194 LEU A O 1
ATOM 1448 N N . THR A 1 195 ? 4.545 -32.616 65.136 1.00 86.44 195 THR A N 1
ATOM 1449 C CA . THR A 1 195 ? 3.118 -32.290 65.241 1.00 86.44 195 THR A CA 1
ATOM 1450 C C . THR A 1 195 ? 2.957 -30.780 65.241 1.00 86.44 195 THR A C 1
ATOM 1452 O O . THR A 1 195 ? 3.595 -30.093 66.037 1.00 86.44 195 THR A O 1
ATOM 1455 N N . VAL A 1 196 ? 2.113 -30.264 64.350 1.00 84.75 196 VAL A N 1
ATOM 1456 C CA . VAL A 1 196 ? 1.756 -28.844 64.285 1.00 84.75 196 VAL A CA 1
ATOM 1457 C C . VAL A 1 196 ? 0.289 -28.712 64.672 1.00 84.75 196 VAL A C 1
ATOM 1459 O O . VAL A 1 196 ? -0.583 -29.227 63.977 1.00 84.75 196 VAL A O 1
ATOM 1462 N N . ASP A 1 197 ? 0.041 -28.011 65.770 1.00 85.88 197 ASP A N 1
ATOM 1463 C CA . ASP A 1 197 ? -1.279 -27.719 66.316 1.00 85.88 197 ASP A CA 1
ATOM 1464 C C . ASP A 1 197 ? -1.663 -26.262 66.051 1.00 85.88 197 ASP A C 1
ATOM 1466 O O . ASP A 1 197 ? -0.814 -25.376 65.907 1.00 85.88 197 ASP A O 1
ATOM 1470 N N . THR A 1 198 ? -2.965 -25.988 66.024 1.00 84.69 198 THR A N 1
ATOM 1471 C CA . THR A 1 198 ? -3.493 -24.630 65.903 1.00 84.69 198 THR A CA 1
ATOM 1472 C C . THR A 1 198 ? -4.493 -24.328 67.009 1.00 84.69 198 THR A C 1
ATOM 1474 O O . THR A 1 198 ? -5.252 -25.197 67.423 1.00 84.69 198 THR A O 1
ATOM 1477 N N . SER A 1 199 ? -4.507 -23.076 67.471 1.00 80.56 199 SER A N 1
ATOM 1478 C CA . SER A 1 199 ? -5.591 -22.532 68.298 1.00 80.56 199 SER A CA 1
ATOM 1479 C C . SER A 1 199 ? -6.707 -21.902 67.457 1.00 80.56 199 SER A C 1
ATOM 1481 O O . SER A 1 199 ? -7.557 -21.188 67.993 1.00 80.56 199 SER A O 1
ATOM 1483 N N . ALA A 1 200 ? -6.689 -22.104 66.133 1.00 81.00 200 ALA A N 1
ATOM 1484 C CA . ALA A 1 200 ? -7.805 -21.739 65.281 1.00 81.00 200 ALA A CA 1
ATOM 1485 C C . ALA A 1 200 ? -9.065 -22.466 65.756 1.00 81.00 200 ALA A C 1
ATOM 1487 O O . ALA A 1 200 ? -9.035 -23.660 66.048 1.00 81.00 200 ALA A O 1
ATOM 1488 N N . LEU A 1 201 ? -10.149 -21.702 65.838 1.00 84.50 201 LEU A N 1
ATOM 1489 C CA . LEU A 1 201 ? -11.462 -22.225 66.163 1.00 84.50 201 LEU A CA 1
ATOM 1490 C C . LEU A 1 201 ? -11.881 -23.213 65.075 1.00 84.50 201 LEU A C 1
ATOM 1492 O O . LEU A 1 201 ? -11.650 -22.957 63.889 1.00 84.50 201 LEU A O 1
ATOM 1496 N N . ASN A 1 202 ? -12.474 -24.327 65.486 1.00 82.75 202 ASN A N 1
ATOM 1497 C CA . ASN A 1 202 ? -13.149 -25.214 64.546 1.00 82.75 202 ASN A CA 1
ATOM 1498 C C . ASN A 1 202 ? -14.467 -24.584 64.058 1.00 82.75 202 ASN A C 1
ATOM 1500 O O . ASN A 1 202 ? -14.871 -23.532 64.557 1.00 82.75 202 ASN A O 1
ATOM 1504 N N . ASP A 1 203 ? -15.111 -25.213 63.074 1.00 83.25 203 ASP A N 1
ATOM 1505 C CA . ASP A 1 203 ? -16.315 -24.670 62.435 1.00 83.25 203 ASP A CA 1
ATOM 1506 C C . ASP A 1 203 ? -17.404 -24.317 63.472 1.00 83.25 203 ASP A C 1
ATOM 1508 O O . ASP A 1 203 ? -17.832 -23.166 63.509 1.00 83.25 203 ASP A O 1
ATOM 1512 N N . GLU A 1 204 ? -17.707 -25.212 64.419 1.00 82.19 204 GLU A N 1
ATOM 1513 C CA . GLU A 1 204 ? -18.677 -24.978 65.509 1.00 82.19 204 GLU A CA 1
ATOM 1514 C C . GLU A 1 204 ? -18.297 -23.761 66.372 1.00 82.19 204 GLU A C 1
ATOM 1516 O O . GLU A 1 204 ? -19.108 -22.888 66.674 1.00 82.19 204 GLU A O 1
ATOM 1521 N N . GLU A 1 205 ? -17.026 -23.659 66.760 1.00 86.25 205 GLU A N 1
ATOM 1522 C CA . GLU A 1 205 ? -16.552 -22.558 67.600 1.00 86.25 205 GLU A CA 1
ATOM 1523 C C . GLU A 1 205 ? -16.580 -21.201 66.867 1.00 86.25 205 GLU A C 1
ATOM 1525 O O . GLU A 1 205 ? -16.774 -20.149 67.491 1.00 86.25 205 GLU A O 1
ATOM 1530 N N . VAL A 1 206 ? -16.369 -21.195 65.544 1.00 85.06 206 VAL A N 1
ATOM 1531 C CA . VAL A 1 206 ? -16.527 -19.998 64.702 1.00 85.06 206 VAL A CA 1
ATOM 1532 C C . VAL A 1 206 ? -17.999 -19.608 64.619 1.00 85.06 206 VAL A C 1
ATOM 1534 O O . VAL A 1 206 ? -18.332 -18.427 64.751 1.00 85.06 206 VAL A O 1
ATOM 1537 N N . GLU A 1 207 ? -18.868 -20.586 64.422 1.00 82.88 207 GLU A N 1
ATOM 1538 C CA . GLU A 1 207 ? -20.308 -20.422 64.269 1.00 82.88 207 GLU A CA 1
ATOM 1539 C C . GLU A 1 207 ? -20.953 -19.866 65.546 1.00 82.88 207 GLU A C 1
ATOM 1541 O O . GLU A 1 207 ? -21.612 -18.818 65.498 1.00 82.88 207 GLU A O 1
ATOM 1546 N N . ASP A 1 208 ? -20.615 -20.429 66.708 1.00 80.94 208 ASP A N 1
ATOM 1547 C CA . ASP A 1 208 ? -20.962 -19.895 68.029 1.00 80.94 208 ASP A CA 1
ATOM 1548 C C . ASP A 1 208 ? -20.522 -18.433 68.182 1.00 80.94 208 ASP A C 1
ATOM 1550 O O . ASP A 1 208 ? -21.255 -17.562 68.679 1.00 80.94 208 ASP A O 1
ATOM 1554 N N . LYS A 1 209 ? -19.306 -18.113 67.721 1.00 84.56 209 LYS A N 1
ATOM 1555 C CA . LYS A 1 209 ? -18.775 -16.755 67.832 1.00 84.56 209 LYS A CA 1
ATOM 1556 C C . LYS A 1 209 ? -19.540 -15.770 66.954 1.00 84.56 209 LYS A C 1
ATOM 1558 O O . LYS A 1 209 ? -19.838 -14.667 67.418 1.00 84.56 209 LYS A O 1
ATOM 1563 N N . VAL A 1 210 ? -19.867 -16.146 65.720 1.00 83.00 210 VAL A N 1
ATOM 1564 C CA . VAL A 1 210 ? -20.645 -15.321 64.784 1.00 83.00 210 VAL A CA 1
ATOM 1565 C C . VAL A 1 210 ? -22.067 -15.108 65.304 1.00 83.00 210 VAL A C 1
ATOM 1567 O O . VAL A 1 210 ? -22.536 -13.967 65.307 1.00 83.00 210 VAL A O 1
ATOM 1570 N N . SER A 1 211 ? -22.706 -16.154 65.836 1.00 81.38 211 SER A N 1
ATOM 1571 C CA . SER A 1 211 ? -24.043 -16.089 66.440 1.00 81.38 211 SER A CA 1
ATOM 1572 C C . SER A 1 211 ? -24.120 -15.030 67.550 1.00 81.38 211 SER A C 1
ATOM 1574 O O . SER A 1 211 ? -25.037 -14.210 67.585 1.00 81.38 211 SER A O 1
ATOM 1576 N N . THR A 1 212 ? -23.087 -14.933 68.396 1.00 80.62 212 THR A N 1
ATOM 1577 C CA . THR A 1 212 ? -23.040 -13.914 69.466 1.00 80.62 212 THR A CA 1
ATOM 1578 C C . THR A 1 212 ? -22.769 -12.476 69.000 1.00 80.62 212 THR A C 1
ATOM 1580 O O . THR A 1 212 ? -23.027 -11.534 69.753 1.00 80.62 212 THR A O 1
ATOM 1583 N N . LEU A 1 213 ? -22.237 -12.267 67.790 1.00 82.50 213 LEU A N 1
ATOM 1584 C CA . LEU A 1 213 ? -21.914 -10.931 67.268 1.00 82.50 213 LEU A CA 1
ATOM 1585 C C . LEU A 1 213 ? -23.110 -10.254 66.591 1.00 82.50 213 LEU A C 1
ATOM 1587 O O . LEU A 1 213 ? -23.208 -9.023 66.597 1.00 82.50 213 LEU A O 1
ATOM 1591 N N . VAL A 1 214 ? -24.017 -11.039 66.011 1.00 82.31 214 VAL A N 1
ATOM 1592 C CA . VAL A 1 214 ? -25.145 -10.525 65.233 1.00 82.31 214 VAL A CA 1
ATOM 1593 C C . VAL A 1 214 ? -26.342 -10.278 66.152 1.00 82.31 214 VAL A C 1
ATOM 1595 O O . VAL A 1 214 ? -27.165 -11.151 66.401 1.00 82.31 214 VAL A O 1
ATOM 1598 N N . ASN A 1 215 ? -26.456 -9.047 66.655 1.00 80.44 215 ASN A N 1
ATOM 1599 C CA . ASN A 1 215 ? -27.618 -8.606 67.427 1.00 80.44 215 ASN A CA 1
ATOM 1600 C C . ASN A 1 215 ? -28.712 -8.084 66.489 1.00 80.44 215 ASN A C 1
ATOM 1602 O O . ASN A 1 215 ? -28.529 -7.061 65.826 1.00 80.44 215 ASN A O 1
ATOM 1606 N N . ALA A 1 216 ? -29.859 -8.761 66.453 1.00 81.75 216 ALA A N 1
ATOM 1607 C CA . ALA A 1 216 ? -30.994 -8.313 65.659 1.00 81.75 216 ALA A CA 1
ATOM 1608 C C . ALA A 1 216 ? -31.614 -7.032 66.250 1.00 81.75 216 ALA A C 1
ATOM 1610 O O . ALA A 1 216 ? -31.898 -6.954 67.448 1.00 81.75 216 ALA A O 1
ATOM 1611 N N . GLY A 1 217 ? -31.825 -6.019 65.406 1.00 77.25 217 GLY A N 1
ATOM 1612 C CA . GLY A 1 217 ? -32.621 -4.843 65.758 1.00 77.25 217 GLY A CA 1
ATOM 1613 C C . GLY A 1 217 ? -34.123 -5.147 65.763 1.00 77.25 217 GLY A C 1
ATOM 1614 O O . GLY A 1 217 ? -34.560 -6.211 65.328 1.00 77.25 217 GLY A O 1
ATOM 1615 N N . THR A 1 218 ? -34.940 -4.197 66.227 1.00 78.38 218 THR A N 1
ATOM 1616 C CA . THR A 1 218 ? -36.406 -4.325 66.183 1.00 78.38 218 THR A CA 1
ATOM 1617 C C . THR A 1 218 ? -36.882 -4.614 64.756 1.00 78.38 218 THR A C 1
ATOM 1619 O O . THR A 1 218 ? -36.542 -3.876 63.836 1.00 78.38 218 THR A O 1
ATOM 1622 N N . GLY A 1 219 ? -37.678 -5.672 64.582 1.00 77.88 219 GLY A N 1
ATOM 1623 C CA . GLY A 1 219 ? -38.245 -6.066 63.287 1.00 77.88 219 GLY A CA 1
ATOM 1624 C C . GLY A 1 219 ? -37.349 -6.968 62.428 1.00 77.88 219 GLY A C 1
ATOM 1625 O O . GLY A 1 219 ? -37.762 -7.377 61.348 1.00 77.88 219 GLY A O 1
ATOM 1626 N N . VAL A 1 220 ? -36.156 -7.317 62.914 1.00 86.31 220 VAL A N 1
ATOM 1627 C CA . VAL A 1 220 ? -35.251 -8.284 62.285 1.00 86.31 220 VAL A CA 1
ATOM 1628 C C . VAL A 1 220 ? -35.150 -9.513 63.188 1.00 86.31 220 VAL A C 1
ATOM 1630 O O . VAL A 1 220 ? -35.063 -9.392 64.408 1.00 86.31 220 VAL A O 1
ATOM 1633 N N . SER A 1 221 ? -35.185 -10.696 62.589 1.00 85.75 221 SER A N 1
ATOM 1634 C CA . SER A 1 221 ? -34.936 -11.989 63.222 1.00 85.75 221 SER A CA 1
ATOM 1635 C C . SER A 1 221 ? -33.591 -12.526 62.745 1.00 85.75 221 SER A C 1
ATOM 1637 O O . SER A 1 221 ? -33.242 -12.387 61.572 1.00 85.75 221 SER A O 1
ATOM 1639 N N . VAL A 1 222 ? -32.830 -13.123 63.659 1.00 86.88 222 VAL A N 1
ATOM 1640 C CA . VAL A 1 222 ? -31.555 -13.777 63.361 1.00 86.88 222 VAL A CA 1
ATOM 1641 C C . VAL A 1 222 ? -31.608 -15.167 63.976 1.00 86.88 222 VAL A C 1
ATOM 1643 O O . VAL A 1 222 ? -31.802 -15.298 65.185 1.00 86.88 222 VAL A O 1
ATOM 1646 N N . THR A 1 223 ? -31.452 -16.196 63.151 1.00 84.44 223 THR A N 1
ATOM 1647 C CA . THR A 1 223 ? -31.434 -17.597 63.580 1.00 84.44 223 THR A CA 1
ATOM 1648 C C . THR A 1 223 ? -30.242 -18.300 62.965 1.00 84.44 223 THR A C 1
ATOM 1650 O O . THR A 1 223 ? -30.003 -18.179 61.763 1.00 84.44 223 THR A O 1
ATOM 1653 N N . TYR A 1 224 ? -29.517 -19.047 63.785 1.00 83.19 224 TYR A N 1
ATOM 1654 C CA . TYR A 1 224 ? -28.409 -19.874 63.342 1.00 83.19 224 TYR A CA 1
ATOM 1655 C C . TYR A 1 224 ? -28.836 -21.353 63.364 1.00 83.19 224 TYR A C 1
ATOM 1657 O O . TYR A 1 224 ? -29.499 -21.773 64.314 1.00 83.19 224 TYR A O 1
ATOM 1665 N N . ASP A 1 225 ? -28.555 -22.087 62.284 1.00 81.94 225 ASP A N 1
ATOM 1666 C CA . ASP A 1 225 ? -28.901 -23.502 62.098 1.00 81.94 225 ASP A CA 1
ATOM 1667 C C . ASP A 1 225 ? -27.625 -24.350 61.976 1.00 81.94 225 ASP A C 1
ATOM 1669 O O . ASP A 1 225 ? -27.086 -24.512 60.876 1.00 81.94 225 ASP A O 1
ATOM 1673 N N . ASP A 1 226 ? -27.170 -24.888 63.113 1.00 77.75 226 ASP A N 1
ATOM 1674 C CA . ASP A 1 226 ? -25.949 -25.700 63.253 1.00 77.75 226 ASP A CA 1
ATOM 1675 C C . ASP A 1 226 ? -25.981 -26.950 62.360 1.00 77.75 226 ASP A C 1
ATOM 1677 O O . ASP A 1 226 ? -24.966 -27.408 61.840 1.00 77.75 226 ASP A O 1
ATOM 1681 N N . GLN A 1 227 ? -27.166 -27.529 62.139 1.00 79.00 227 GLN A N 1
ATOM 1682 C CA . GLN A 1 227 ? -27.289 -28.765 61.367 1.00 79.00 227 GLN A CA 1
ATOM 1683 C C . GLN A 1 227 ? -27.078 -28.525 59.865 1.00 79.00 227 GLN A C 1
ATOM 1685 O O . GLN A 1 227 ? -26.669 -29.435 59.134 1.00 79.00 227 GLN A O 1
ATOM 1690 N N . ASN A 1 228 ? -27.363 -27.309 59.403 1.00 80.56 228 ASN A N 1
ATOM 1691 C CA . ASN A 1 228 ? -27.329 -26.930 57.998 1.00 80.56 228 ASN A CA 1
ATOM 1692 C C . ASN A 1 228 ? -26.236 -25.897 57.669 1.00 80.56 228 ASN A C 1
ATOM 1694 O O . ASN A 1 228 ? -26.081 -25.562 56.492 1.00 80.56 228 ASN A O 1
ATOM 1698 N N . GLY A 1 229 ? -25.483 -25.415 58.666 1.00 80.44 229 GLY A N 1
ATOM 1699 C CA . GLY A 1 229 ? -24.390 -24.450 58.511 1.00 80.44 229 GLY A CA 1
ATOM 1700 C C . GLY A 1 229 ? -24.859 -23.078 58.019 1.00 80.44 229 GLY A C 1
ATOM 1701 O O . GLY A 1 229 ? -24.205 -22.464 57.172 1.00 80.44 229 GLY A O 1
ATOM 1702 N N . ALA A 1 230 ? -26.033 -22.611 58.466 1.00 84.75 230 ALA A N 1
ATOM 1703 C CA . ALA A 1 230 ? -26.683 -21.427 57.900 1.00 84.75 230 ALA A CA 1
ATOM 1704 C C . ALA A 1 230 ? -27.072 -20.379 58.955 1.00 84.75 230 ALA A C 1
ATOM 1706 O O . ALA A 1 230 ? -27.879 -20.631 59.847 1.00 84.75 230 ALA A O 1
ATOM 1707 N N . LEU A 1 231 ? -26.576 -19.149 58.781 1.00 87.38 231 LEU A N 1
ATOM 1708 C CA . LEU A 1 231 ? -27.091 -17.966 59.472 1.00 87.38 231 LEU A CA 1
ATOM 1709 C C . LEU A 1 231 ? -28.205 -17.332 58.634 1.00 87.38 231 LEU A C 1
ATOM 1711 O O . LEU A 1 231 ? -27.946 -16.768 57.571 1.00 87.38 231 LEU A O 1
ATOM 1715 N N . THR A 1 232 ? -29.435 -17.375 59.132 1.00 87.00 232 THR A N 1
ATOM 1716 C CA . THR A 1 232 ? -30.572 -16.684 58.518 1.00 87.00 232 THR A CA 1
ATOM 1717 C C . THR A 1 232 ? -30.800 -15.356 59.222 1.00 87.00 232 THR A C 1
ATOM 1719 O O . THR A 1 232 ? -31.026 -15.311 60.429 1.00 87.00 232 THR A O 1
ATOM 1722 N N . VAL A 1 233 ? -30.751 -14.267 58.454 1.00 87.56 233 VAL A N 1
ATOM 1723 C CA . VAL A 1 233 ? -31.157 -12.929 58.892 1.00 87.56 233 VAL A CA 1
ATOM 1724 C C . VAL A 1 233 ? -32.352 -12.528 58.050 1.00 87.56 233 VAL A C 1
ATOM 1726 O O . VAL A 1 233 ? -32.231 -12.357 56.837 1.00 87.56 233 VAL A O 1
ATOM 1729 N N . GLU A 1 234 ? -33.507 -12.390 58.681 1.00 89.75 234 GLU A N 1
ATOM 1730 C CA . GLU A 1 234 ? -34.757 -12.122 57.982 1.00 89.75 234 GLU A CA 1
ATOM 1731 C C . GLU A 1 234 ? -35.564 -11.024 58.663 1.00 89.75 234 GLU A C 1
ATOM 1733 O O . GLU A 1 234 ? -35.371 -10.693 59.830 1.00 89.75 234 GLU A O 1
ATOM 1738 N N . VAL A 1 235 ? -36.503 -10.458 57.916 1.00 86.44 235 VAL A N 1
ATOM 1739 C CA . VAL A 1 235 ? -37.567 -9.622 58.464 1.00 86.44 235 VAL A CA 1
ATOM 1740 C C . VAL A 1 235 ? -38.809 -10.507 58.502 1.00 86.44 235 VAL A C 1
ATOM 1742 O O . VAL A 1 235 ? -39.320 -10.843 57.431 1.00 86.44 235 VAL A O 1
ATOM 1745 N N . PRO A 1 236 ? -39.289 -10.917 59.690 1.00 82.50 236 PRO A N 1
ATOM 1746 C CA . PRO A 1 236 ? -40.459 -11.777 59.788 1.00 82.50 236 PRO A CA 1
ATOM 1747 C C . PRO A 1 236 ? -41.673 -11.161 59.096 1.00 82.50 236 PRO A C 1
ATOM 1749 O O . PRO A 1 236 ? -41.859 -9.941 59.085 1.00 82.50 236 PRO A O 1
ATOM 1752 N N . GLU A 1 237 ? -42.541 -12.006 58.549 1.00 77.94 237 GLU A N 1
ATOM 1753 C CA . GLU A 1 237 ? -43.792 -11.545 57.956 1.00 77.94 237 GLU A CA 1
ATOM 1754 C C . GLU A 1 237 ? -44.620 -10.777 59.006 1.00 77.94 237 GLU A C 1
ATOM 1756 O O . GLU A 1 237 ? -44.928 -11.286 60.083 1.00 77.94 237 GLU A O 1
ATOM 1761 N N . GLY A 1 238 ? -44.933 -9.509 58.715 1.00 74.00 238 GLY A N 1
ATOM 1762 C CA . GLY A 1 238 ? -45.622 -8.600 59.640 1.00 74.00 238 GLY A CA 1
ATOM 1763 C C . GLY A 1 238 ? -44.719 -7.805 60.593 1.00 74.00 238 GLY A C 1
ATOM 1764 O O . GLY A 1 238 ? -45.236 -6.995 61.361 1.00 74.00 238 GLY A O 1
ATOM 1765 N N . ALA A 1 239 ? -43.394 -7.979 60.535 1.00 77.19 239 ALA A N 1
ATOM 1766 C CA . ALA A 1 239 ? -42.447 -7.194 61.330 1.00 77.19 239 ALA A CA 1
ATOM 1767 C C . ALA A 1 239 ? -42.318 -5.732 60.867 1.00 77.19 239 ALA A C 1
ATOM 1769 O O . ALA A 1 239 ? -41.932 -4.881 61.663 1.00 77.19 239 ALA A O 1
ATOM 1770 N N . ILE A 1 240 ? -42.675 -5.439 59.611 1.00 72.75 240 ILE A N 1
ATOM 1771 C CA . ILE A 1 240 ? -42.806 -4.076 59.083 1.00 72.75 240 ILE A CA 1
ATOM 1772 C C . ILE A 1 240 ? -44.294 -3.773 58.925 1.00 72.75 240 ILE A C 1
ATOM 1774 O O . ILE A 1 240 ? -44.995 -4.421 58.143 1.00 72.75 240 ILE A O 1
ATOM 1778 N N . SER A 1 241 ? -44.785 -2.779 59.660 1.00 72.56 241 SER A N 1
ATOM 1779 C CA . SER A 1 241 ? -46.164 -2.315 59.508 1.00 72.56 241 SER A CA 1
ATOM 1780 C C . SER A 1 241 ? -46.308 -1.475 58.236 1.00 72.56 241 SER A C 1
ATOM 1782 O O . SER A 1 241 ? -45.466 -0.628 57.946 1.00 72.56 241 SER A O 1
ATOM 1784 N N . SER A 1 242 ? -47.424 -1.607 57.508 1.00 65.12 242 SER A N 1
ATOM 1785 C CA . SER A 1 242 ? -47.747 -0.713 56.380 1.00 65.12 242 SER A CA 1
ATOM 1786 C C . SER A 1 242 ? -47.831 0.763 56.790 1.00 65.12 242 SER A C 1
ATOM 1788 O O . SER A 1 242 ? -47.768 1.640 55.939 1.00 65.12 242 SER A O 1
ATOM 1790 N N . THR A 1 243 ? -47.980 1.040 58.087 1.00 64.50 243 THR A N 1
ATOM 1791 C CA . THR A 1 243 ? -47.975 2.393 58.659 1.00 64.50 243 THR A CA 1
ATOM 1792 C C . THR A 1 243 ? -46.560 2.963 58.819 1.00 64.50 243 THR A C 1
ATOM 1794 O O . THR A 1 243 ? -46.401 4.176 58.899 1.00 64.50 243 THR A O 1
ATOM 1797 N N . GLU A 1 244 ? -45.534 2.110 58.870 1.00 66.69 244 GLU A N 1
ATOM 1798 C CA . GLU A 1 244 ? -44.118 2.516 58.882 1.00 66.69 244 GLU A CA 1
ATOM 1799 C C . GLU A 1 244 ? -43.570 2.718 57.463 1.00 66.69 244 GLU A C 1
ATOM 1801 O O . GLU A 1 244 ? -42.561 3.395 57.267 1.00 66.69 244 GLU A O 1
ATOM 1806 N N . LEU A 1 245 ? -44.277 2.198 56.457 1.00 67.38 245 LEU A N 1
ATOM 1807 C CA . LEU A 1 245 ? -44.030 2.486 55.053 1.00 67.38 245 LEU A CA 1
ATOM 1808 C C . LEU A 1 245 ? -44.640 3.848 54.691 1.00 67.38 245 LEU A C 1
ATOM 1810 O O . LEU A 1 245 ? -45.736 3.938 54.141 1.00 67.38 245 LEU A O 1
ATOM 1814 N N . ASN A 1 246 ? -43.924 4.930 55.007 1.00 65.69 246 ASN A N 1
ATOM 1815 C CA . ASN A 1 246 ? -44.269 6.271 54.536 1.00 65.69 246 ASN A CA 1
ATOM 1816 C C . ASN A 1 246 ? -43.936 6.413 53.042 1.00 65.69 246 ASN A C 1
ATOM 1818 O O . ASN A 1 246 ? -42.941 7.033 52.667 1.00 65.69 246 ASN A O 1
ATOM 1822 N N . PHE A 1 247 ? -44.753 5.812 52.180 1.00 63.72 247 PHE A N 1
ATOM 1823 C CA . PHE A 1 247 ? -44.796 6.208 50.779 1.00 63.72 247 PHE A CA 1
ATOM 1824 C C . PHE A 1 247 ? -45.583 7.511 50.716 1.00 63.72 247 PHE A C 1
ATOM 1826 O O . PHE A 1 247 ? -46.793 7.476 50.909 1.00 63.72 247 PHE A O 1
ATOM 1833 N N . ASP A 1 248 ? -44.909 8.640 50.490 1.00 65.06 248 ASP A N 1
ATOM 1834 C CA . ASP A 1 248 ? -45.568 9.920 50.215 1.00 65.06 248 ASP A CA 1
ATOM 1835 C C . ASP A 1 248 ? -46.448 9.736 48.966 1.00 65.06 248 ASP A C 1
ATOM 1837 O O . ASP A 1 248 ? -45.913 9.574 47.861 1.00 65.06 248 ASP A O 1
ATOM 1841 N N . PRO A 1 249 ? -47.785 9.632 49.095 1.00 64.38 249 PRO A N 1
ATOM 1842 C CA . PRO A 1 249 ? -48.617 9.434 47.928 1.00 64.38 249 PRO A CA 1
ATOM 1843 C C . PRO A 1 249 ? -48.604 10.751 47.160 1.00 64.38 249 PRO A C 1
ATOM 1845 O O . PRO A 1 249 ? -48.997 11.782 47.706 1.00 64.38 249 PRO A O 1
ATOM 1848 N N . ALA A 1 250 ? -48.150 10.719 45.902 1.00 63.16 250 ALA A N 1
ATOM 1849 C CA . ALA A 1 250 ? -48.124 11.894 45.039 1.00 63.16 250 ALA A CA 1
ATOM 1850 C C . ALA A 1 250 ? -49.479 12.614 45.116 1.00 63.16 250 ALA A C 1
ATOM 1852 O O . ALA A 1 250 ? -50.512 12.097 44.683 1.00 63.16 250 ALA A O 1
ATOM 1853 N N . THR A 1 251 ? -49.482 13.789 45.745 1.00 69.88 251 THR A N 1
ATOM 1854 C CA . THR A 1 251 ? -50.685 14.613 45.866 1.00 69.88 251 THR A CA 1
ATOM 1855 C C . THR A 1 251 ? -51.123 15.054 44.471 1.00 69.88 251 THR A C 1
ATOM 1857 O O . THR A 1 251 ? -50.301 15.127 43.556 1.00 69.88 251 THR A O 1
ATOM 1860 N N . SER A 1 252 ? -52.402 15.392 44.284 1.00 67.06 252 SER A N 1
ATOM 1861 C CA . SER A 1 252 ? -52.886 15.922 42.998 1.00 67.06 252 SER A CA 1
ATOM 1862 C C . SER A 1 252 ? -52.043 17.107 42.510 1.00 67.06 252 SER A C 1
ATOM 1864 O O . SER A 1 252 ? -51.760 17.201 41.327 1.00 67.06 252 SER A O 1
ATOM 1866 N N . GLY A 1 253 ? -51.522 17.931 43.429 1.00 70.81 253 GLY A N 1
ATOM 1867 C CA . GLY A 1 253 ? -50.597 19.018 43.098 1.00 70.81 253 GLY A CA 1
ATOM 1868 C C . GLY A 1 253 ? -49.220 18.562 42.595 1.00 70.81 253 GLY A C 1
ATOM 1869 O O . GLY A 1 253 ? -48.619 19.252 41.781 1.00 70.81 253 GLY A O 1
ATOM 1870 N N . GLY A 1 254 ? -48.721 17.402 43.034 1.00 70.94 254 GLY A N 1
ATOM 1871 C CA . GLY A 1 254 ? -47.496 16.804 42.493 1.00 70.94 254 GLY A CA 1
ATOM 1872 C C . GLY A 1 254 ? -47.694 16.260 41.077 1.00 70.94 254 GLY A C 1
ATOM 1873 O O . GLY A 1 254 ? -46.813 16.402 40.236 1.00 70.94 254 GLY A O 1
ATOM 1874 N N . VAL A 1 255 ? -48.874 15.703 40.794 1.00 70.25 255 VAL A N 1
ATOM 1875 C CA . VAL A 1 255 ? -49.247 15.245 39.446 1.00 70.25 255 VAL A CA 1
ATOM 1876 C C . VAL A 1 255 ? -49.451 16.436 38.504 1.00 70.25 255 VAL A C 1
ATOM 1878 O O . VAL A 1 255 ? -48.914 16.429 37.401 1.00 70.25 255 VAL A O 1
ATOM 1881 N N . ASP A 1 256 ? -50.125 17.492 38.964 1.00 73.75 256 ASP A N 1
ATOM 1882 C CA . ASP A 1 256 ? -50.342 18.723 38.191 1.00 73.75 256 ASP A CA 1
ATOM 1883 C C . ASP A 1 256 ? -49.022 19.461 37.892 1.00 73.75 256 ASP A C 1
ATOM 1885 O O . ASP A 1 256 ? -48.857 20.055 36.825 1.00 73.75 256 ASP A O 1
ATOM 1889 N N . ALA A 1 257 ? -48.042 19.400 38.802 1.00 72.38 257 ALA A N 1
ATOM 1890 C CA . ALA A 1 257 ? -46.706 19.952 38.573 1.00 72.38 257 ALA A CA 1
ATOM 1891 C C . ALA A 1 257 ? -45.927 19.168 37.504 1.00 72.38 257 ALA A C 1
ATOM 1893 O O . ALA A 1 257 ? -45.233 19.773 36.687 1.00 72.38 257 ALA A O 1
ATOM 1894 N N . VAL A 1 258 ? -46.067 17.838 37.473 1.00 72.94 258 VAL A N 1
ATOM 1895 C CA . VAL A 1 258 ? -45.489 16.997 36.413 1.00 72.94 258 VAL A CA 1
ATOM 1896 C C . VAL A 1 258 ? -46.178 17.263 35.073 1.00 72.94 258 VAL A C 1
ATOM 1898 O O . VAL A 1 258 ? -45.488 17.386 34.067 1.00 72.94 258 VAL A O 1
ATOM 1901 N N . ASP A 1 259 ? -47.504 17.421 35.047 1.00 77.62 259 ASP A N 1
ATOM 1902 C CA . ASP A 1 259 ? -48.260 17.756 33.828 1.00 77.62 259 ASP A CA 1
ATOM 1903 C C . ASP A 1 259 ? -47.892 19.145 33.276 1.00 77.62 259 ASP A C 1
ATOM 1905 O O . ASP A 1 259 ? -47.731 19.333 32.067 1.00 77.62 259 ASP A O 1
ATOM 1909 N N . THR A 1 260 ? -47.654 20.107 34.171 1.00 70.94 260 THR A N 1
ATOM 1910 C CA . THR A 1 260 ? -47.152 21.443 33.815 1.00 70.94 260 THR A CA 1
ATOM 1911 C C . THR A 1 260 ? -45.733 21.364 33.248 1.00 70.94 260 THR A C 1
ATOM 1913 O O . THR A 1 260 ? -45.485 21.872 32.159 1.00 70.94 260 THR A O 1
ATOM 1916 N N . ALA A 1 261 ? -44.820 20.643 33.909 1.00 69.38 261 ALA A N 1
ATOM 1917 C CA . ALA A 1 261 ? -43.448 20.456 33.428 1.00 69.38 261 ALA A CA 1
ATOM 1918 C C . ALA A 1 261 ? -43.379 19.696 32.086 1.00 69.38 261 ALA A C 1
ATOM 1920 O O . ALA A 1 261 ? -42.491 19.941 31.269 1.00 69.38 261 ALA A O 1
ATOM 1921 N N . LEU A 1 262 ? -44.321 18.783 31.830 1.00 68.75 262 LEU A N 1
ATOM 1922 C CA . LEU A 1 262 ? -44.442 18.086 30.548 1.00 68.75 262 LEU A CA 1
ATOM 1923 C C . LEU A 1 262 ? -45.052 18.982 29.456 1.00 68.75 262 LEU A C 1
ATOM 1925 O O . LEU A 1 262 ? -44.720 18.836 28.279 1.00 68.75 262 LEU A O 1
ATOM 1929 N N . SER A 1 263 ? -45.935 19.908 29.836 1.00 67.75 263 SER A N 1
ATOM 1930 C CA . SER A 1 263 ? -46.538 20.894 28.933 1.00 67.75 263 SER A CA 1
ATOM 1931 C C . SER A 1 263 ? -45.545 21.977 28.511 1.00 67.75 263 SER A C 1
ATOM 1933 O O . SER A 1 263 ? -45.514 22.330 27.333 1.00 67.75 263 SER A O 1
ATOM 1935 N N . ASP A 1 264 ? -44.677 22.424 29.420 1.00 62.00 264 ASP A N 1
ATOM 1936 C CA . ASP A 1 264 ? -43.610 23.389 29.122 1.00 62.00 264 ASP A CA 1
ATOM 1937 C C . ASP A 1 264 ? -42.569 22.799 28.154 1.00 62.00 264 ASP A C 1
ATOM 1939 O O . ASP A 1 264 ? -42.071 23.486 27.263 1.00 62.00 264 ASP A O 1
ATOM 1943 N N . HIS A 1 265 ? -42.341 21.484 28.215 1.00 59.41 265 HIS A N 1
ATOM 1944 C CA . HIS A 1 265 ? -41.480 20.774 27.267 1.00 59.41 265 HIS A CA 1
ATOM 1945 C C . HIS A 1 265 ? -41.998 20.756 25.822 1.00 59.41 265 HIS A C 1
ATOM 1947 O O . HIS A 1 265 ? -41.205 20.580 24.899 1.00 59.41 265 HIS A O 1
ATOM 1953 N N . LYS A 1 266 ? -43.306 20.933 25.590 1.00 59.72 266 LYS A N 1
ATOM 1954 C CA . LYS A 1 266 ? -43.871 20.959 24.228 1.00 59.72 266 LYS A CA 1
ATOM 1955 C C . LYS A 1 266 ? -43.630 22.282 23.494 1.00 59.72 266 LYS A C 1
ATOM 1957 O O . LYS A 1 266 ? -43.887 22.338 22.294 1.00 59.72 266 LYS A O 1
ATOM 1962 N N . GLY A 1 267 ? -43.180 23.326 24.194 1.00 59.25 267 GLY A N 1
ATOM 1963 C CA . GLY A 1 267 ? -42.953 24.662 23.633 1.00 59.25 267 GLY A CA 1
ATOM 1964 C C . GLY A 1 267 ? -41.538 25.212 23.813 1.00 59.25 267 GLY A C 1
ATOM 1965 O O . GLY A 1 267 ? -41.271 26.317 23.349 1.00 59.25 267 GLY A O 1
ATOM 1966 N N . ASP A 1 268 ? -40.645 24.480 24.481 1.00 60.16 268 ASP A N 1
ATOM 1967 C CA . ASP A 1 268 ? -39.267 24.908 24.722 1.00 60.16 268 ASP A CA 1
ATOM 1968 C C . ASP A 1 268 ? -38.346 24.508 23.556 1.00 60.16 268 ASP A C 1
ATOM 1970 O O . ASP A 1 268 ? -37.884 23.371 23.450 1.00 60.16 268 ASP A O 1
ATOM 1974 N N . GLU A 1 269 ? -38.073 25.469 22.671 1.00 59.88 269 GLU A N 1
ATOM 1975 C CA . GLU A 1 269 ? -37.139 25.332 21.542 1.00 59.88 269 GLU A CA 1
ATOM 1976 C C . GLU A 1 269 ? -35.656 25.298 21.973 1.00 59.88 269 GLU A C 1
ATOM 1978 O O . GLU A 1 269 ? -34.780 25.151 21.125 1.00 59.88 269 GLU A O 1
ATOM 1983 N N . THR A 1 270 ? -35.342 25.428 23.269 1.00 60.66 270 THR A N 1
ATOM 1984 C CA . THR A 1 270 ? -33.959 25.384 23.784 1.00 60.66 270 THR A CA 1
ATOM 1985 C C . THR A 1 270 ? -33.574 24.043 24.411 1.00 60.66 270 THR A C 1
ATOM 1987 O O . THR A 1 270 ? -32.412 23.844 24.776 1.00 60.66 270 THR A O 1
ATOM 1990 N N . ASN A 1 271 ? -34.518 23.102 24.509 1.00 56.81 271 ASN A N 1
ATOM 1991 C CA . ASN A 1 271 ? -34.277 21.783 25.078 1.00 56.81 271 ASN A CA 1
ATOM 1992 C C . ASN A 1 271 ? -33.683 20.800 24.039 1.00 56.81 271 ASN A C 1
ATOM 1994 O O . ASN A 1 271 ? -34.368 20.470 23.070 1.00 56.81 271 ASN A O 1
ATOM 1998 N N . PRO A 1 272 ? -32.485 20.225 24.270 1.00 56.59 272 PRO A N 1
ATOM 1999 C CA . PRO A 1 272 ? -31.824 19.283 23.351 1.00 56.59 272 PRO A CA 1
ATOM 2000 C C . PRO A 1 272 ? -32.505 17.903 23.214 1.00 56.59 272 PRO A C 1
ATOM 2002 O O . PRO A 1 272 ? -31.979 17.022 22.539 1.00 56.59 272 PRO A O 1
ATOM 2005 N N . HIS A 1 273 ? -33.654 17.681 23.862 1.00 52.88 273 HIS A N 1
ATOM 2006 C CA . HIS A 1 273 ? -34.434 16.438 23.787 1.00 52.88 273 HIS A CA 1
ATOM 2007 C C . HIS A 1 273 ? -35.878 16.655 23.297 1.00 52.88 273 HIS A C 1
ATOM 2009 O O . HIS A 1 273 ? -36.763 15.841 23.574 1.00 52.88 273 HIS A O 1
ATOM 2015 N N . ASN A 1 274 ? -36.143 17.747 22.573 1.00 54.62 274 ASN A N 1
ATOM 2016 C CA . ASN A 1 274 ? -37.426 17.959 21.910 1.00 54.62 274 ASN A CA 1
ATOM 2017 C C . ASN A 1 274 ? -37.632 16.900 20.807 1.00 54.62 274 ASN A C 1
ATOM 2019 O O . ASN A 1 274 ? -36.896 16.851 19.832 1.00 54.62 274 ASN A O 1
ATOM 2023 N N . VAL A 1 275 ? -38.658 16.055 20.921 1.00 55.44 275 VAL A N 1
ATOM 2024 C CA . VAL A 1 275 ? -38.971 15.007 19.922 1.00 55.44 275 VAL A CA 1
ATOM 2025 C C . VAL A 1 275 ? -39.458 15.556 18.574 1.00 55.44 275 VAL A C 1
ATOM 2027 O O . VAL A 1 275 ? -39.615 14.795 17.623 1.00 55.44 275 VAL A O 1
ATOM 2030 N N . ASN A 1 276 ? -39.671 16.870 18.467 1.00 54.50 276 ASN A N 1
ATOM 2031 C CA . ASN A 1 276 ? -39.871 17.536 17.182 1.00 54.50 276 ASN A CA 1
ATOM 2032 C C . ASN A 1 276 ? -38.530 17.890 16.502 1.00 54.50 276 ASN A C 1
ATOM 2034 O O . ASN A 1 276 ? -38.520 18.108 15.294 1.00 54.50 276 ASN A O 1
ATOM 2038 N N . ASP A 1 277 ? -37.418 17.906 17.250 1.00 48.53 277 ASP A N 1
ATOM 2039 C CA . ASP A 1 277 ? -36.049 18.130 16.753 1.00 48.53 277 ASP A CA 1
ATOM 2040 C C . ASP A 1 277 ? -35.420 16.854 16.147 1.00 48.53 277 ASP A C 1
ATOM 2042 O O . ASP A 1 277 ? -34.536 16.910 15.297 1.00 48.53 277 ASP A O 1
ATOM 2046 N N . ASP A 1 278 ? -35.962 15.671 16.460 1.00 47.78 278 ASP A N 1
ATOM 2047 C CA . ASP A 1 278 ? -35.611 14.426 15.749 1.00 47.78 278 ASP A CA 1
ATOM 2048 C C . ASP A 1 278 ? -36.110 14.434 14.283 1.00 47.78 278 ASP A C 1
ATOM 2050 O O . ASP A 1 278 ? -35.693 13.637 13.441 1.00 47.78 278 ASP A O 1
ATOM 2054 N N . GLN A 1 279 ? -36.988 15.380 13.921 1.00 51.34 279 GLN A N 1
ATOM 2055 C CA . GLN A 1 279 ? -37.345 15.614 12.521 1.00 51.34 279 GLN A CA 1
ATOM 2056 C C . GLN A 1 279 ? -36.377 16.552 11.799 1.00 51.34 279 GLN A C 1
ATOM 2058 O O . GLN A 1 279 ? -36.359 16.521 10.570 1.00 51.34 279 GLN A O 1
ATOM 2063 N N . THR A 1 280 ? -35.562 17.338 12.505 1.00 53.00 280 THR A N 1
ATOM 2064 C CA . THR A 1 280 ? -34.565 18.220 11.882 1.00 53.00 280 THR A CA 1
ATOM 2065 C C . THR A 1 280 ? -33.447 17.376 11.273 1.00 53.00 280 THR A C 1
ATOM 2067 O O . THR A 1 280 ? -33.174 17.495 10.084 1.00 53.00 280 THR A O 1
ATOM 2070 N N . GLY A 1 281 ? -32.935 16.379 12.008 1.00 55.22 281 GLY A N 1
ATOM 2071 C CA . GLY A 1 281 ? -31.951 15.424 11.479 1.00 55.22 281 GLY A CA 1
ATOM 2072 C C . GLY A 1 281 ? -32.482 14.550 10.333 1.00 55.22 281 GLY A C 1
ATOM 2073 O O . GLY A 1 281 ? -31.758 14.255 9.383 1.00 55.22 281 GLY A O 1
ATOM 2074 N N . ALA A 1 282 ? -33.762 14.164 10.365 1.00 53.69 282 ALA A N 1
ATOM 2075 C CA . ALA A 1 282 ? -34.379 13.373 9.297 1.00 53.69 282 ALA A CA 1
ATOM 2076 C C . ALA A 1 282 ? -34.755 14.206 8.053 1.00 53.69 282 ALA A C 1
ATOM 2078 O O . ALA A 1 282 ? -34.751 13.677 6.936 1.00 53.69 282 ALA A O 1
ATOM 2079 N N . ALA A 1 283 ? -35.101 15.486 8.222 1.00 55.22 283 ALA A N 1
ATOM 2080 C CA . ALA A 1 283 ? -35.350 16.422 7.127 1.00 55.22 283 ALA A CA 1
ATOM 2081 C C . ALA A 1 283 ? -34.042 16.853 6.452 1.00 55.22 283 ALA A C 1
ATOM 2083 O O . ALA A 1 283 ? -33.994 16.890 5.220 1.00 55.22 283 ALA A O 1
ATOM 2084 N N . ASP A 1 284 ? -32.984 17.067 7.235 1.00 61.25 284 ASP A N 1
ATOM 2085 C CA . ASP A 1 284 ? -31.636 17.333 6.734 1.00 61.25 284 ASP A CA 1
ATOM 2086 C C . ASP A 1 284 ? -31.100 16.108 5.989 1.00 61.25 284 ASP A C 1
ATOM 2088 O O . ASP A 1 284 ? -30.764 16.219 4.816 1.00 61.25 284 ASP A O 1
ATOM 2092 N N . ALA A 1 285 ? -31.201 14.900 6.558 1.00 59.50 285 ALA A N 1
ATOM 2093 C CA . ALA A 1 285 ? -30.787 13.670 5.874 1.00 59.50 285 ALA A CA 1
ATOM 2094 C C . ALA A 1 285 ? -31.582 13.389 4.583 1.00 59.50 285 ALA A C 1
ATOM 2096 O O . ALA A 1 285 ? -31.041 12.866 3.610 1.00 59.50 285 ALA A O 1
ATOM 2097 N N . ARG A 1 286 ? -32.879 13.728 4.534 1.00 63.16 286 ARG A N 1
ATOM 2098 C CA . ARG A 1 286 ? -33.684 13.615 3.303 1.00 63.16 286 ARG A CA 1
ATOM 2099 C C . ARG A 1 286 ? -33.298 14.653 2.256 1.00 63.16 286 ARG A C 1
ATOM 2101 O O . ARG A 1 286 ? -33.392 14.350 1.069 1.00 63.16 286 ARG A O 1
ATOM 2108 N N . THR A 1 287 ? -32.901 15.847 2.680 1.00 61.47 287 THR A N 1
ATOM 2109 C CA . THR A 1 287 ? -32.438 16.915 1.787 1.00 61.47 287 THR A CA 1
ATOM 2110 C C . THR A 1 287 ? -31.032 16.608 1.270 1.00 61.47 287 THR A C 1
ATOM 2112 O O . THR A 1 287 ? -30.810 16.724 0.069 1.00 61.47 287 THR A O 1
ATOM 2115 N N . ASP A 1 288 ? -30.152 16.068 2.118 1.00 65.31 288 ASP A N 1
ATOM 2116 C CA . ASP A 1 288 ? -28.829 15.538 1.769 1.00 65.31 288 ASP A CA 1
ATOM 2117 C C . ASP A 1 288 ? -28.932 14.402 0.741 1.00 65.31 288 ASP A C 1
ATOM 2119 O O . ASP A 1 288 ? -28.279 14.427 -0.303 1.00 65.31 288 ASP A O 1
ATOM 2123 N N . LEU A 1 289 ? -29.806 13.416 0.990 1.00 68.00 289 LEU A N 1
ATOM 2124 C CA . LEU A 1 289 ? -29.997 12.285 0.078 1.00 68.00 289 LEU A CA 1
ATOM 2125 C C . LEU A 1 289 ? -30.648 12.721 -1.243 1.00 68.00 289 LEU A C 1
ATOM 2127 O O . LEU A 1 289 ? -30.337 12.178 -2.302 1.00 68.00 289 LEU A O 1
ATOM 2131 N N . ARG A 1 290 ? -31.547 13.713 -1.196 1.00 66.69 290 ARG A N 1
ATOM 2132 C CA . ARG A 1 290 ? -32.176 14.285 -2.391 1.00 66.69 290 ARG A CA 1
ATOM 2133 C C . ARG A 1 290 ? -31.191 15.133 -3.197 1.00 66.69 290 ARG A C 1
ATOM 2135 O O . ARG A 1 290 ? -31.243 15.050 -4.413 1.00 66.69 290 ARG A O 1
ATOM 2142 N N . PHE A 1 291 ? -30.268 15.861 -2.567 1.00 69.56 291 PHE A N 1
ATOM 2143 C CA . PHE A 1 291 ? -29.172 16.533 -3.271 1.00 69.56 291 PHE A CA 1
ATOM 2144 C C . PHE A 1 291 ? -28.239 15.530 -3.962 1.00 69.56 291 PHE A C 1
ATOM 2146 O O . PHE A 1 291 ? -27.858 15.746 -5.107 1.00 69.56 291 PHE A O 1
ATOM 2153 N N . ALA A 1 292 ? -27.918 14.416 -3.298 1.00 64.62 292 ALA A N 1
ATOM 2154 C CA . ALA A 1 292 ? -27.049 13.382 -3.859 1.00 64.62 292 ALA A CA 1
ATOM 2155 C C . ALA A 1 292 ? -27.658 12.660 -5.076 1.00 64.62 292 ALA A C 1
ATOM 2157 O O . ALA A 1 292 ? -26.922 12.226 -5.958 1.00 64.62 292 ALA A O 1
ATOM 2158 N N . LEU A 1 293 ? -28.987 12.512 -5.121 1.00 70.69 293 LEU A N 1
ATOM 2159 C CA . LEU A 1 293 ? -29.686 11.773 -6.180 1.00 70.69 293 LEU A CA 1
ATOM 2160 C C . LEU A 1 293 ? -30.309 12.676 -7.259 1.00 70.69 293 LEU A C 1
ATOM 2162 O O . LEU A 1 293 ? -30.401 12.249 -8.405 1.00 70.69 293 LEU A O 1
ATOM 2166 N N . TYR A 1 294 ? -30.746 13.887 -6.894 1.00 75.56 294 TYR A N 1
ATOM 2167 C CA . TYR A 1 294 ? -31.494 14.833 -7.738 1.00 75.56 294 TYR A CA 1
ATOM 2168 C C . TYR A 1 294 ? -31.147 16.300 -7.378 1.00 75.56 294 TYR A C 1
ATOM 2170 O O . TYR A 1 294 ? -31.989 17.042 -6.853 1.00 75.56 294 TYR A O 1
ATOM 2178 N N . PRO A 1 295 ? -29.897 16.751 -7.599 1.00 65.81 295 PRO A N 1
ATOM 2179 C CA . PRO A 1 295 ? -29.422 18.085 -7.201 1.00 65.81 295 PRO A CA 1
ATOM 2180 C C . PRO A 1 295 ? -30.184 19.250 -7.861 1.00 65.81 295 PRO A C 1
ATOM 2182 O O . PRO A 1 295 ? -30.213 20.369 -7.339 1.00 65.81 295 PRO A O 1
ATOM 2185 N N . GLU A 1 296 ? -30.823 19.004 -9.001 1.00 70.88 296 GLU A N 1
ATOM 2186 C CA . GLU A 1 296 ? -31.690 19.935 -9.720 1.00 70.88 296 GLU A CA 1
ATOM 2187 C C . GLU A 1 296 ? -33.031 20.199 -9.018 1.00 70.88 296 GLU A C 1
ATOM 2189 O O . GLU A 1 296 ? -33.624 21.260 -9.220 1.00 70.88 296 GLU A O 1
ATOM 2194 N N . GLU A 1 297 ? -33.496 19.270 -8.175 1.00 78.06 297 GLU A N 1
ATOM 2195 C CA . GLU A 1 297 ? -34.733 19.407 -7.396 1.00 78.06 297 GLU A CA 1
ATOM 2196 C C . GLU A 1 297 ? -34.527 20.170 -6.076 1.00 78.06 297 GLU A C 1
ATOM 2198 O O . GLU A 1 297 ? -35.498 20.514 -5.393 1.00 78.06 297 GLU A O 1
ATOM 2203 N N . VAL A 1 298 ? -33.273 20.450 -5.711 1.00 75.94 298 VAL A N 1
ATOM 2204 C CA . VAL A 1 298 ? -32.900 21.255 -4.543 1.00 75.94 298 VAL A CA 1
ATOM 2205 C C . VAL A 1 298 ? -32.841 22.731 -4.941 1.00 75.94 298 VAL A C 1
ATOM 2207 O O . VAL A 1 298 ? -32.383 23.088 -6.032 1.00 75.94 298 VAL A O 1
ATOM 2210 N N . ASP A 1 299 ? -33.327 23.620 -4.071 1.00 83.94 299 ASP A N 1
ATOM 2211 C CA . ASP A 1 299 ? -33.309 25.052 -4.358 1.00 83.94 299 ASP A CA 1
ATOM 2212 C C . ASP A 1 299 ? -31.871 25.570 -4.538 1.00 83.94 299 ASP A C 1
ATOM 2214 O O . ASP A 1 299 ? -30.909 25.033 -3.985 1.00 83.94 299 ASP A O 1
ATOM 2218 N N . ALA A 1 300 ? -31.721 26.630 -5.333 1.00 77.19 300 ALA A N 1
ATOM 2219 C CA . ALA A 1 300 ? -30.406 27.122 -5.731 1.00 77.19 300 ALA A CA 1
ATOM 2220 C C . ALA A 1 300 ? -29.524 27.548 -4.547 1.00 77.19 300 ALA A C 1
ATOM 2222 O O . ALA A 1 300 ? -28.323 27.315 -4.585 1.00 77.19 300 ALA A O 1
ATOM 2223 N N . SER A 1 301 ? -30.102 28.126 -3.491 1.00 76.88 301 SER A N 1
ATOM 2224 C CA . SER A 1 301 ? -29.330 28.643 -2.355 1.00 76.88 301 SER A CA 1
ATOM 2225 C C . SER A 1 301 ? -28.763 27.526 -1.476 1.00 76.88 301 SER A C 1
ATOM 2227 O O . SER A 1 301 ? -27.615 27.579 -1.025 1.00 76.88 301 SER A O 1
ATOM 2229 N N . THR A 1 302 ? -29.550 26.469 -1.303 1.00 73.69 302 THR A N 1
ATOM 2230 C CA . THR A 1 302 ? -29.148 25.251 -0.609 1.00 73.69 302 THR A CA 1
ATOM 2231 C C . THR A 1 302 ? -28.111 24.489 -1.431 1.00 73.69 302 THR A C 1
ATOM 2233 O O . THR A 1 302 ? -27.050 24.145 -0.910 1.00 73.69 302 THR A O 1
ATOM 2236 N N . ARG A 1 303 ? -28.338 24.326 -2.742 1.00 74.44 303 ARG A N 1
ATOM 2237 C CA . ARG A 1 303 ? -27.359 23.735 -3.666 1.00 74.44 303 ARG A CA 1
ATOM 2238 C C . ARG A 1 303 ? -26.020 24.482 -3.658 1.00 74.44 303 ARG A C 1
ATOM 2240 O O . ARG A 1 303 ? -24.979 23.837 -3.590 1.00 74.44 303 ARG A O 1
ATOM 2247 N N . ASP A 1 304 ? -26.029 25.813 -3.663 1.00 77.00 304 ASP A N 1
ATOM 2248 C CA . ASP A 1 304 ? -24.804 26.623 -3.598 1.00 77.00 304 ASP A CA 1
ATOM 2249 C C . ASP A 1 304 ? -24.044 26.398 -2.280 1.00 77.00 304 ASP A C 1
ATOM 2251 O O . ASP A 1 304 ? -22.816 26.312 -2.271 1.00 77.00 304 ASP A O 1
ATOM 2255 N N . THR A 1 305 ? -24.761 26.236 -1.165 1.00 75.62 305 THR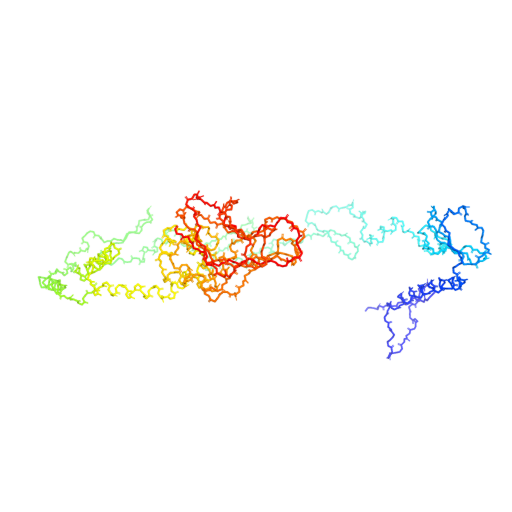 A N 1
ATOM 2256 C CA . THR A 1 305 ? -24.164 25.912 0.140 1.00 75.62 305 THR A CA 1
ATOM 2257 C C . THR A 1 305 ? -23.530 24.518 0.135 1.00 75.62 305 THR A C 1
ATOM 2259 O O . THR A 1 305 ? -22.391 24.359 0.586 1.00 75.62 305 THR A O 1
ATOM 2262 N N . TYR A 1 306 ? -24.208 23.516 -0.435 1.00 69.25 306 TYR A N 1
ATOM 2263 C CA . TYR A 1 306 ? -23.650 22.171 -0.596 1.00 69.25 306 TYR A CA 1
ATOM 2264 C C . TYR A 1 306 ? -22.437 22.156 -1.524 1.00 69.25 306 TYR A C 1
ATOM 2266 O O . TYR A 1 306 ? -21.426 21.556 -1.167 1.00 69.25 306 TYR A O 1
ATOM 2274 N N . TYR A 1 307 ? -22.466 22.873 -2.651 1.00 69.00 307 TYR A N 1
ATOM 2275 C CA . TYR A 1 307 ? -21.299 22.998 -3.525 1.00 69.00 307 TYR A CA 1
ATOM 2276 C C . TYR A 1 307 ? -20.132 23.709 -2.850 1.00 69.00 307 TYR A C 1
ATOM 2278 O O . TYR A 1 307 ? -18.991 23.300 -3.039 1.00 69.00 307 TYR A O 1
ATOM 2286 N N . GLN A 1 308 ? -20.372 24.717 -2.009 1.00 68.44 308 GLN A N 1
ATOM 2287 C CA . GLN A 1 308 ? -19.296 25.329 -1.227 1.00 68.44 308 GLN A CA 1
ATOM 2288 C C . GLN A 1 308 ? -18.697 24.364 -0.198 1.00 68.44 308 GLN A C 1
ATOM 2290 O O . GLN A 1 308 ? -17.485 24.370 0.013 1.00 68.44 308 GLN A O 1
ATOM 2295 N N . ASN A 1 309 ? -19.510 23.520 0.438 1.00 66.25 309 ASN A N 1
ATOM 2296 C CA . ASN A 1 309 ? -19.021 22.513 1.379 1.00 66.25 309 ASN A CA 1
ATOM 2297 C C . ASN A 1 309 ? -18.292 21.364 0.668 1.00 66.25 309 ASN A C 1
ATOM 2299 O O . ASN A 1 309 ? -17.221 20.958 1.118 1.00 66.25 309 ASN A O 1
ATOM 2303 N N . PHE A 1 310 ? -18.795 20.913 -0.482 1.00 65.31 310 PHE A N 1
ATOM 2304 C CA . PHE A 1 310 ? -18.092 19.966 -1.343 1.00 65.31 310 PHE A CA 1
ATOM 2305 C C . PHE A 1 310 ? -16.780 20.562 -1.851 1.00 65.31 310 PHE A C 1
ATOM 2307 O O . PHE A 1 310 ? -15.748 19.920 -1.749 1.00 65.31 310 PHE A O 1
ATOM 2314 N N . SER A 1 311 ? -16.769 21.826 -2.277 1.00 61.91 311 SER A N 1
ATOM 2315 C CA . SER A 1 311 ? -15.553 22.549 -2.663 1.00 61.91 311 SER A CA 1
ATOM 2316 C C . SER A 1 311 ? -14.551 22.645 -1.512 1.00 61.91 311 SER A C 1
ATOM 2318 O O . SER A 1 311 ? -13.350 22.596 -1.752 1.00 61.91 311 SER A O 1
ATOM 2320 N N . LYS A 1 312 ? -14.997 22.765 -0.255 1.00 64.31 312 LYS A N 1
ATOM 2321 C CA . LYS A 1 312 ? -14.093 22.704 0.905 1.00 64.31 312 LYS A CA 1
ATOM 2322 C C . LYS A 1 312 ? -13.501 21.314 1.091 1.00 64.31 312 LYS A C 1
ATOM 2324 O O . LYS A 1 312 ? -12.334 21.243 1.435 1.00 64.31 312 LYS A O 1
ATOM 2329 N N . PHE A 1 313 ? -14.265 20.242 0.869 1.00 62.31 313 PHE A N 1
ATOM 2330 C CA . PHE A 1 313 ? -13.769 18.863 0.931 1.00 62.31 313 PHE A CA 1
ATOM 2331 C C . PHE A 1 313 ? -12.822 18.547 -0.237 1.00 62.31 313 PHE A C 1
ATOM 2333 O O . PHE A 1 313 ? -11.698 18.106 -0.004 1.00 62.31 313 PHE A O 1
ATOM 2340 N N . ALA A 1 314 ? -13.234 18.878 -1.463 1.00 61.38 314 ALA A N 1
ATOM 2341 C CA . ALA A 1 314 ? -12.473 18.735 -2.700 1.00 61.38 314 ALA A CA 1
ATOM 2342 C C . ALA A 1 314 ? -11.126 19.477 -2.648 1.00 61.38 314 ALA A C 1
ATOM 2344 O O . ALA A 1 314 ? -10.113 18.945 -3.082 1.00 61.38 314 ALA A O 1
ATOM 2345 N N . ASN A 1 315 ? -11.098 20.669 -2.039 1.00 61.47 315 ASN A N 1
ATOM 2346 C CA . ASN A 1 315 ? -9.884 21.473 -1.854 1.00 61.47 315 ASN A CA 1
ATOM 2347 C C . ASN A 1 315 ? -9.277 21.355 -0.441 1.00 61.47 315 ASN A C 1
ATOM 2349 O O . ASN A 1 315 ? -8.489 22.210 -0.028 1.00 61.47 315 ASN A O 1
ATOM 2353 N N . SER A 1 316 ? -9.669 20.350 0.348 1.00 63.53 316 SER A N 1
ATOM 2354 C CA . SER A 1 316 ? -9.103 20.145 1.686 1.00 63.53 316 SER A CA 1
ATOM 2355 C C . SER A 1 316 ? -7.800 19.357 1.625 1.00 63.53 316 SER A C 1
ATOM 2357 O O . SER A 1 316 ? -7.575 18.550 0.725 1.00 63.53 316 SER A O 1
ATOM 2359 N N . ALA A 1 317 ? -6.997 19.479 2.685 1.00 68.19 317 ALA A N 1
ATOM 2360 C CA . ALA A 1 317 ? -5.861 18.593 2.929 1.00 68.19 317 ALA A CA 1
ATOM 2361 C C . ALA A 1 317 ? -6.238 17.094 2.913 1.00 68.19 317 ALA A C 1
ATOM 2363 O O . ALA A 1 317 ? -5.357 16.258 2.728 1.00 68.19 317 ALA A O 1
ATOM 2364 N N . ALA A 1 318 ? -7.521 16.738 3.086 1.00 63.88 318 ALA A N 1
ATOM 2365 C CA . ALA A 1 318 ? -7.980 15.357 2.990 1.00 63.88 318 ALA A CA 1
ATOM 2366 C C . ALA A 1 318 ? -7.902 14.825 1.552 1.00 63.88 318 ALA A C 1
ATOM 2368 O O . ALA A 1 318 ? -7.388 13.729 1.369 1.00 63.88 318 ALA A O 1
ATOM 2369 N N . MET A 1 319 ? -8.303 15.598 0.534 1.00 69.31 319 MET A N 1
ATOM 2370 C CA . MET A 1 319 ? -8.134 15.185 -0.868 1.00 69.31 319 MET A CA 1
ATOM 2371 C C . MET A 1 319 ? -6.663 15.120 -1.270 1.00 69.31 319 MET A C 1
ATOM 2373 O O . MET A 1 319 ? -6.261 14.168 -1.925 1.00 69.31 319 MET A O 1
ATOM 2377 N N . THR A 1 320 ? -5.831 16.054 -0.799 1.00 68.44 320 THR A N 1
ATOM 2378 C CA . THR A 1 320 ? -4.373 15.961 -0.979 1.00 68.44 320 THR A CA 1
ATOM 2379 C C . THR A 1 320 ? -3.798 14.699 -0.327 1.00 68.44 320 THR A C 1
ATOM 2381 O O . THR A 1 320 ? -2.930 14.053 -0.900 1.00 68.44 320 THR A O 1
ATOM 2384 N N . SER A 1 321 ? -4.294 14.310 0.853 1.00 70.12 321 SER A N 1
ATOM 2385 C CA . SER A 1 321 ? -3.847 13.092 1.550 1.00 70.12 321 SER A CA 1
ATOM 2386 C C . SER A 1 321 ? -4.340 11.814 0.868 1.00 70.12 321 SER A C 1
ATOM 2388 O O . SER A 1 321 ? -3.608 10.832 0.818 1.00 70.12 321 SER A O 1
ATOM 2390 N N . ILE A 1 322 ? -5.558 11.832 0.319 1.00 74.06 322 ILE A N 1
ATOM 2391 C CA . ILE A 1 322 ? -6.104 10.752 -0.509 1.00 74.06 322 ILE A CA 1
ATOM 2392 C C . ILE A 1 322 ? -5.259 10.601 -1.777 1.00 74.06 322 ILE A C 1
ATOM 2394 O O . ILE A 1 322 ? -4.835 9.494 -2.090 1.00 74.06 322 ILE A O 1
ATOM 2398 N N . ALA A 1 323 ? -4.934 11.710 -2.446 1.00 68.88 323 ALA A N 1
ATOM 2399 C CA . ALA A 1 323 ? -4.126 11.696 -3.661 1.00 68.88 323 ALA A CA 1
ATOM 2400 C C . ALA A 1 323 ? -2.655 11.323 -3.444 1.00 68.88 323 ALA A C 1
ATOM 2402 O O . ALA A 1 323 ? -1.996 10.869 -4.376 1.00 68.88 323 ALA A O 1
ATOM 2403 N N . ALA A 1 324 ? -2.151 11.480 -2.220 1.00 75.25 324 ALA A N 1
ATOM 2404 C CA . ALA A 1 324 ? -0.828 11.021 -1.811 1.00 75.25 324 ALA A CA 1
ATOM 2405 C C . ALA A 1 324 ? -0.816 9.566 -1.299 1.00 75.25 324 ALA A C 1
ATOM 2407 O O . ALA A 1 324 ? 0.258 9.029 -1.025 1.00 75.25 324 ALA A O 1
ATOM 2408 N N . SER A 1 325 ? -1.980 8.928 -1.135 1.00 83.94 325 SER A N 1
ATOM 2409 C CA . SER A 1 325 ? -2.095 7.558 -0.633 1.00 83.94 325 SER A CA 1
ATOM 2410 C C . SER A 1 325 ? -2.008 6.558 -1.781 1.00 83.94 325 SER A C 1
ATOM 2412 O O . SER A 1 325 ? -2.950 6.438 -2.563 1.00 83.94 325 SER A O 1
ATOM 2414 N N . SER A 1 326 ? -0.913 5.796 -1.846 1.00 83.88 326 SER A N 1
ATOM 2415 C CA . SER A 1 326 ? -0.726 4.768 -2.879 1.00 83.88 326 SER A CA 1
ATOM 2416 C C . SER A 1 326 ? -1.843 3.726 -2.853 1.00 83.88 326 SER A C 1
ATOM 2418 O O . SER A 1 326 ? -2.412 3.430 -3.885 1.00 83.88 326 SER A O 1
ATOM 2420 N N . VAL A 1 327 ? -2.267 3.279 -1.666 1.00 86.62 327 VAL A N 1
ATOM 2421 C CA . VAL A 1 327 ? -3.339 2.275 -1.523 1.00 86.62 327 VAL A CA 1
ATOM 2422 C C . VAL A 1 327 ? -4.653 2.742 -2.148 1.00 86.62 327 VAL A C 1
ATOM 2424 O O . VAL A 1 327 ? -5.352 1.954 -2.773 1.00 86.62 327 VAL A O 1
ATOM 2427 N N . VAL A 1 328 ? -5.004 4.019 -1.966 1.00 85.12 328 VAL A N 1
ATOM 2428 C CA . VAL A 1 328 ? -6.251 4.550 -2.533 1.00 85.12 328 VAL A CA 1
ATOM 2429 C C . VAL A 1 328 ? -6.099 4.758 -4.033 1.00 85.12 328 VAL A C 1
ATOM 2431 O O . VAL A 1 328 ? -7.032 4.479 -4.776 1.00 85.12 328 VAL A O 1
ATOM 2434 N N . MET A 1 329 ? -4.938 5.236 -4.481 1.00 87.81 329 MET A N 1
ATOM 2435 C CA . MET A 1 329 ? -4.696 5.463 -5.901 1.00 87.81 329 MET A CA 1
ATOM 2436 C C . MET A 1 329 ? -4.574 4.163 -6.705 1.00 87.81 329 MET A C 1
ATOM 2438 O O . MET A 1 329 ? -5.050 4.144 -7.833 1.00 87.81 329 MET A O 1
ATOM 2442 N N . ASP A 1 330 ? -4.065 3.079 -6.117 1.00 88.44 330 ASP A N 1
ATOM 2443 C CA . ASP A 1 330 ? -4.076 1.737 -6.713 1.00 88.44 330 ASP A CA 1
ATOM 2444 C C . ASP A 1 330 ? -5.520 1.227 -6.887 1.00 88.44 330 ASP A C 1
ATOM 2446 O O . ASP A 1 330 ? -5.902 0.754 -7.951 1.00 88.44 330 ASP A O 1
ATOM 2450 N N . GLU A 1 331 ? -6.377 1.386 -5.871 1.00 86.50 331 GLU A N 1
ATOM 2451 C CA . GLU A 1 331 ? -7.785 0.966 -5.966 1.00 86.50 331 GLU A CA 1
ATOM 2452 C C . GLU A 1 331 ? -8.580 1.823 -6.969 1.00 86.50 331 GLU A C 1
ATOM 2454 O O . GLU A 1 331 ? -9.434 1.321 -7.703 1.00 86.50 331 GLU A O 1
ATOM 2459 N N . VAL A 1 332 ? -8.297 3.128 -7.029 1.00 85.88 332 VAL A N 1
ATOM 2460 C CA . VAL A 1 332 ? -8.907 4.041 -8.005 1.00 85.88 332 VAL A CA 1
ATOM 2461 C C . VAL A 1 332 ? -8.455 3.705 -9.426 1.00 85.88 332 VAL A C 1
ATOM 2463 O O . VAL A 1 332 ? -9.302 3.670 -10.319 1.00 85.88 332 VAL A O 1
ATOM 2466 N N . SER A 1 333 ? -7.167 3.415 -9.642 1.00 88.94 333 SER A N 1
ATOM 2467 C CA . SER A 1 333 ? -6.624 3.075 -10.962 1.00 88.94 333 SER A CA 1
ATOM 2468 C C . SER A 1 333 ? -7.064 1.698 -11.470 1.00 88.94 333 SER A C 1
ATOM 2470 O O . SER A 1 333 ? -6.866 1.405 -12.648 1.00 88.94 333 SER A O 1
ATOM 2472 N N . GLU A 1 334 ? -7.703 0.881 -10.629 1.00 90.44 334 GLU A N 1
ATOM 2473 C CA . GLU A 1 334 ? -8.349 -0.393 -10.981 1.00 90.44 334 GLU A CA 1
ATOM 2474 C C . GLU A 1 334 ? -9.880 -0.275 -11.169 1.00 90.44 334 GLU A C 1
ATOM 2476 O O . GLU A 1 334 ? -10.544 -1.240 -11.555 1.00 90.44 334 GLU A O 1
ATOM 2481 N N . SER A 1 335 ? -10.472 0.906 -10.945 1.00 90.94 335 SER A N 1
ATOM 2482 C CA . SER A 1 335 ? -11.920 1.137 -11.049 1.00 90.94 335 SER A CA 1
ATOM 2483 C C . SER A 1 335 ? -12.327 1.928 -12.301 1.00 90.94 335 SER A C 1
ATOM 2485 O O . SER A 1 335 ? -12.147 3.1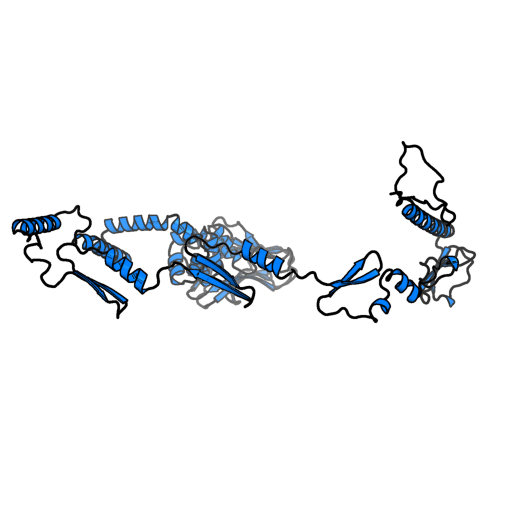45 -12.352 1.00 90.94 335 SER A O 1
ATOM 2487 N N . ASN A 1 336 ? -12.978 1.261 -13.269 1.00 84.31 336 ASN A N 1
ATOM 2488 C CA . ASN A 1 336 ? -13.551 1.897 -14.474 1.00 84.31 336 ASN A CA 1
ATOM 2489 C C . ASN A 1 336 ? -14.388 3.138 -14.128 1.00 84.31 336 ASN A C 1
ATOM 2491 O O . ASN A 1 336 ? -14.100 4.237 -14.579 1.00 84.31 336 ASN A O 1
ATOM 2495 N N . THR A 1 337 ? -15.358 2.995 -13.218 1.00 85.50 337 THR A N 1
ATOM 2496 C CA . THR A 1 337 ? -16.243 4.100 -12.813 1.00 85.50 337 THR A CA 1
ATOM 2497 C C . THR A 1 337 ? -15.476 5.300 -12.255 1.00 85.50 337 THR A C 1
ATOM 2499 O O . THR A 1 337 ? -15.872 6.446 -12.470 1.00 85.50 337 THR A O 1
ATOM 2502 N N . ALA A 1 338 ? -14.410 5.054 -11.488 1.00 85.50 338 ALA A N 1
ATOM 2503 C CA . ALA A 1 338 ? -13.623 6.132 -10.903 1.00 85.50 338 ALA A CA 1
ATOM 2504 C C . ALA A 1 338 ? -12.783 6.842 -11.972 1.00 85.50 338 ALA A C 1
ATOM 2506 O O . ALA A 1 338 ? -12.735 8.072 -11.985 1.00 85.50 338 ALA A O 1
ATOM 2507 N N . MET A 1 339 ? -12.178 6.084 -12.888 1.00 91.69 339 MET A N 1
ATOM 2508 C CA . MET A 1 339 ? -11.367 6.631 -13.974 1.00 91.69 339 MET A CA 1
ATOM 2509 C C . MET A 1 339 ? -12.203 7.339 -15.047 1.00 91.69 339 MET A C 1
ATOM 2511 O O . MET A 1 339 ? -11.781 8.386 -15.535 1.00 91.69 339 MET A O 1
ATOM 2515 N N . ASP A 1 340 ? -13.419 6.874 -15.339 1.00 87.94 340 ASP A N 1
ATOM 2516 C CA . ASP A 1 340 ? -14.385 7.577 -16.196 1.00 87.94 340 ASP A CA 1
ATOM 2517 C C . ASP A 1 340 ? -14.766 8.934 -15.593 1.00 87.94 340 ASP A C 1
ATOM 2519 O O . ASP A 1 340 ? -14.777 9.967 -16.263 1.00 87.94 340 ASP A O 1
ATOM 2523 N N . ALA A 1 341 ? -15.044 8.958 -14.285 1.00 83.00 341 ALA A N 1
ATOM 2524 C CA . ALA A 1 341 ? -15.370 10.193 -13.583 1.00 83.00 341 ALA A CA 1
ATOM 2525 C C . ALA A 1 341 ? -14.172 11.157 -13.520 1.00 83.00 341 ALA A C 1
ATOM 2527 O O . ALA A 1 341 ? -14.353 12.370 -13.652 1.00 83.00 341 ALA A O 1
ATOM 2528 N N . ALA A 1 342 ? -12.958 10.634 -13.319 1.00 87.00 342 ALA A N 1
ATOM 2529 C CA . ALA A 1 342 ? -11.737 11.430 -13.278 1.00 87.00 342 ALA A CA 1
ATOM 2530 C C . ALA A 1 342 ? -11.393 12.018 -14.656 1.00 87.00 342 ALA A C 1
ATOM 2532 O O . ALA A 1 342 ? -11.158 13.220 -14.762 1.00 87.00 342 ALA A O 1
ATOM 2533 N N . SER A 1 343 ? -11.430 11.203 -15.714 1.00 90.50 343 SER A N 1
ATOM 2534 C CA . SER A 1 343 ? -11.127 11.620 -17.090 1.00 90.50 343 SER A CA 1
ATOM 2535 C C . SER A 1 343 ? -12.143 12.622 -17.650 1.00 90.50 343 SER A C 1
ATOM 2537 O O . SER A 1 343 ? -11.775 13.485 -18.447 1.00 90.50 343 SER A O 1
ATOM 2539 N N . ALA A 1 344 ? -13.397 12.593 -17.191 1.00 89.00 344 ALA A N 1
ATOM 2540 C CA . ALA A 1 344 ? -14.426 13.565 -17.564 1.00 89.00 344 ALA A CA 1
ATOM 2541 C C . ALA A 1 344 ? -14.312 14.930 -16.848 1.00 89.00 344 ALA A C 1
ATOM 2543 O O . ALA A 1 344 ? -15.118 15.825 -17.112 1.00 89.00 344 ALA A O 1
ATOM 2544 N N . SER A 1 345 ? -13.364 15.103 -15.917 1.00 88.00 345 SER A N 1
ATOM 2545 C CA . SER A 1 345 ? -13.271 16.283 -15.050 1.00 88.00 345 SER A CA 1
ATOM 2546 C C . SER A 1 345 ? -11.921 16.995 -15.172 1.00 88.00 345 SER A C 1
ATOM 2548 O O . SER A 1 345 ? -10.916 16.509 -14.656 1.00 88.00 345 SER A O 1
ATOM 2550 N N . ASP A 1 346 ? -11.927 18.210 -15.739 1.00 86.44 346 ASP A N 1
ATOM 2551 C CA . ASP A 1 346 ? -10.774 19.133 -15.803 1.00 86.44 346 ASP A CA 1
ATOM 2552 C C . ASP A 1 346 ? -10.001 19.202 -14.472 1.00 86.44 346 ASP A C 1
ATOM 2554 O O . ASP A 1 346 ? -8.807 18.936 -14.398 1.00 86.44 346 ASP A O 1
ATOM 2558 N N . THR A 1 347 ? -10.707 19.486 -13.372 1.00 85.38 347 THR A N 1
ATOM 2559 C CA . THR A 1 347 ? -10.087 19.648 -12.046 1.00 85.38 347 THR A CA 1
ATOM 2560 C C . THR A 1 347 ? -9.469 18.357 -11.515 1.00 85.38 347 THR A C 1
ATOM 2562 O O . THR A 1 347 ? -8.489 18.401 -10.774 1.00 85.38 347 THR A O 1
ATOM 2565 N N . ALA A 1 348 ? -10.053 17.206 -11.855 1.00 85.12 348 ALA A N 1
ATOM 2566 C CA . ALA A 1 348 ? -9.513 15.924 -11.417 1.00 85.12 348 ALA A CA 1
ATOM 2567 C C . ALA A 1 348 ? -8.242 15.597 -12.205 1.00 85.12 348 ALA A C 1
ATOM 2569 O O . ALA A 1 348 ? -7.250 15.196 -11.606 1.00 85.12 348 ALA A O 1
ATOM 2570 N N . MET A 1 349 ? -8.252 15.850 -13.514 1.00 90.25 349 MET A N 1
ATOM 2571 C CA . MET A 1 349 ? -7.096 15.673 -14.387 1.00 90.25 349 MET A CA 1
ATOM 2572 C C . MET A 1 349 ? -5.920 16.564 -13.975 1.00 90.25 349 MET A C 1
ATOM 2574 O O . MET A 1 349 ? -4.816 16.047 -13.859 1.00 90.25 349 MET A O 1
ATOM 2578 N N . ASP A 1 350 ? -6.151 17.843 -13.655 1.00 89.81 350 ASP A N 1
ATOM 2579 C CA . ASP A 1 350 ? -5.105 18.754 -13.151 1.00 89.81 350 ASP A CA 1
ATOM 2580 C C . ASP A 1 350 ? -4.505 18.277 -11.812 1.00 89.81 350 ASP A C 1
ATOM 2582 O O . ASP A 1 350 ? -3.302 18.378 -11.554 1.00 89.81 350 ASP A O 1
ATOM 2586 N N . ALA A 1 351 ? -5.347 17.750 -10.919 1.00 85.56 351 ALA A N 1
ATOM 2587 C CA . ALA A 1 351 ? -4.896 17.242 -9.627 1.00 85.56 351 ALA A CA 1
ATOM 2588 C C . ALA A 1 351 ? -4.119 15.922 -9.761 1.00 85.56 351 ALA A C 1
ATOM 2590 O O . ALA A 1 351 ? -3.139 15.705 -9.048 1.00 85.56 351 ALA A O 1
ATOM 2591 N N . VAL A 1 352 ? -4.553 15.038 -10.663 1.00 89.62 352 VAL A N 1
ATOM 2592 C CA . VAL A 1 352 ? -3.883 13.764 -10.941 1.00 89.62 352 VAL A CA 1
ATOM 2593 C C . VAL A 1 352 ? -2.546 14.014 -11.634 1.00 89.62 352 VAL A C 1
ATOM 2595 O O . VAL A 1 352 ? -1.537 13.506 -11.157 1.00 89.62 352 VAL A O 1
ATOM 2598 N N . SER A 1 353 ? -2.500 14.853 -12.674 1.00 91.69 353 SER A N 1
ATOM 2599 C CA . SER A 1 353 ? -1.291 15.108 -13.472 1.00 91.69 353 SER A CA 1
ATOM 2600 C C . SER A 1 353 ? -0.150 15.773 -12.699 1.00 91.69 353 SER A C 1
ATOM 2602 O O . SER A 1 353 ? 1.008 15.673 -13.102 1.00 91.69 353 SER A O 1
ATOM 2604 N N . THR A 1 354 ? -0.454 16.416 -11.570 1.00 91.75 354 THR A N 1
ATOM 2605 C CA . THR A 1 354 ? 0.529 17.054 -10.680 1.00 91.75 354 THR A CA 1
ATOM 2606 C C . THR A 1 354 ? 0.927 16.185 -9.481 1.00 91.75 354 THR A C 1
ATOM 2608 O O . THR A 1 354 ? 1.819 16.566 -8.718 1.00 91.75 354 THR A O 1
ATOM 2611 N N . SER A 1 355 ? 0.305 15.014 -9.298 1.00 91.88 355 SER A N 1
ATOM 2612 C CA . SER A 1 355 ? 0.581 14.096 -8.188 1.00 91.88 355 SER A CA 1
ATOM 2613 C C . SER A 1 355 ? 1.447 12.913 -8.642 1.00 91.88 355 SER A C 1
ATOM 2615 O O . SER A 1 355 ? 0.960 12.070 -9.397 1.00 91.88 355 SER A O 1
ATOM 2617 N N . PRO A 1 356 ? 2.696 12.773 -8.144 1.00 92.56 356 PRO A N 1
ATOM 2618 C CA . PRO A 1 356 ? 3.550 11.632 -8.478 1.00 92.56 356 PRO A CA 1
ATOM 2619 C C . PRO A 1 356 ? 2.899 10.292 -8.132 1.00 92.56 356 PRO A C 1
ATOM 2621 O O . PRO A 1 356 ? 2.863 9.402 -8.967 1.00 92.56 356 PRO A O 1
ATOM 2624 N N . THR A 1 357 ? 2.298 10.180 -6.942 1.00 92.38 357 THR A N 1
ATOM 2625 C CA . THR A 1 357 ? 1.642 8.945 -6.491 1.00 92.38 357 THR A CA 1
ATOM 2626 C C . THR A 1 357 ? 0.451 8.567 -7.369 1.00 92.38 357 THR A C 1
ATOM 2628 O O . THR A 1 357 ? 0.262 7.394 -7.673 1.00 92.38 357 THR A O 1
ATOM 2631 N N . ALA A 1 358 ? -0.365 9.548 -7.770 1.00 91.75 358 ALA A N 1
ATOM 2632 C CA . ALA A 1 358 ? -1.519 9.277 -8.621 1.00 91.75 358 ALA A CA 1
ATOM 2633 C C . ALA A 1 358 ? -1.068 8.856 -10.021 1.00 91.75 358 ALA A C 1
ATOM 2635 O O . ALA A 1 358 ? -1.570 7.871 -10.554 1.00 91.75 358 ALA A O 1
ATOM 2636 N N . MET A 1 359 ? -0.089 9.564 -10.593 1.00 95.06 359 MET A N 1
ATOM 2637 C CA . MET A 1 359 ? 0.438 9.225 -11.909 1.00 95.06 359 MET A CA 1
ATOM 2638 C C . MET A 1 359 ? 1.223 7.916 -11.924 1.00 95.06 359 MET A C 1
ATOM 2640 O O . MET A 1 359 ? 1.131 7.235 -12.930 1.00 95.06 359 MET A O 1
ATOM 2644 N N . ASP A 1 360 ? 1.914 7.518 -10.851 1.00 94.94 360 ASP A N 1
ATOM 2645 C CA . ASP A 1 360 ? 2.541 6.188 -10.746 1.00 94.94 360 ASP A CA 1
ATOM 2646 C C . ASP A 1 360 ? 1.481 5.068 -10.814 1.00 94.94 360 ASP A C 1
ATOM 2648 O O . ASP A 1 360 ? 1.645 4.083 -11.539 1.00 94.94 360 ASP A O 1
ATOM 2652 N N . ALA A 1 361 ? 0.359 5.225 -10.101 1.00 93.69 361 ALA A N 1
ATOM 2653 C CA . ALA A 1 361 ? -0.740 4.257 -10.130 1.00 93.69 361 ALA A CA 1
ATOM 2654 C C . ALA A 1 361 ? -1.453 4.233 -11.496 1.00 93.69 361 ALA A C 1
ATOM 2656 O O . ALA A 1 361 ? -1.746 3.164 -12.036 1.00 93.69 361 ALA A O 1
ATOM 2657 N N . VAL A 1 362 ? -1.709 5.411 -12.078 1.00 95.06 362 VAL A N 1
ATOM 2658 C CA . VAL A 1 362 ? -2.355 5.553 -13.392 1.00 95.06 362 VAL A CA 1
ATOM 2659 C C . VAL A 1 362 ? -1.455 5.045 -14.516 1.00 95.06 362 VAL A C 1
ATOM 2661 O O . VAL A 1 362 ? -1.936 4.347 -15.402 1.00 95.06 362 VAL A O 1
ATOM 2664 N N . SER A 1 363 ? -0.159 5.359 -14.493 1.00 94.12 363 SER A N 1
ATOM 2665 C CA . SER A 1 363 ? 0.789 4.942 -15.526 1.00 94.12 363 SER A CA 1
ATOM 2666 C C . SER A 1 363 ? 1.063 3.442 -15.490 1.00 94.12 363 SER A C 1
ATOM 2668 O O . SER A 1 363 ? 1.372 2.876 -16.530 1.00 94.12 363 SER A O 1
ATOM 2670 N N . THR A 1 364 ? 0.890 2.780 -14.345 1.00 94.38 364 THR A N 1
ATOM 2671 C CA . THR A 1 364 ? 1.036 1.321 -14.222 1.00 94.38 364 THR A CA 1
ATOM 2672 C C . THR A 1 364 ? -0.207 0.565 -14.714 1.00 94.38 364 THR A C 1
ATOM 2674 O O . THR A 1 364 ? -0.086 -0.525 -15.275 1.00 94.38 364 THR A O 1
ATOM 2677 N N . SER A 1 365 ? -1.406 1.135 -14.557 1.00 95.94 365 SER A N 1
ATOM 2678 C CA . SER A 1 365 ? -2.671 0.513 -14.976 1.00 95.94 365 SER A CA 1
ATOM 2679 C C . SER A 1 365 ? -3.014 0.844 -16.434 1.00 95.94 365 SER A C 1
ATOM 2681 O O . SER A 1 365 ? -3.254 2.001 -16.777 1.00 95.94 365 SER A O 1
ATOM 2683 N N . ILE A 1 366 ? -3.094 -0.176 -17.303 1.00 95.31 366 ILE A N 1
ATOM 2684 C CA . ILE A 1 366 ? -3.487 -0.004 -18.719 1.00 95.31 366 ILE A CA 1
ATOM 2685 C C . ILE A 1 366 ? -4.869 0.654 -18.816 1.00 95.31 366 ILE A C 1
ATOM 2687 O O . ILE A 1 366 ? -5.043 1.596 -19.588 1.00 95.31 366 ILE A O 1
ATOM 2691 N N . MET A 1 367 ? -5.823 0.217 -17.991 1.00 93.81 367 MET A N 1
ATOM 2692 C CA . MET A 1 367 ? -7.183 0.760 -17.939 1.00 93.81 367 MET A CA 1
ATOM 2693 C C . MET A 1 367 ? -7.182 2.245 -17.550 1.00 93.81 367 MET A C 1
ATOM 2695 O O . MET A 1 367 ? -7.771 3.068 -18.248 1.00 93.81 367 MET A O 1
ATOM 2699 N N . ALA A 1 368 ? -6.485 2.614 -16.469 1.00 95.50 368 ALA A N 1
ATOM 2700 C CA . ALA A 1 368 ? -6.446 4.001 -16.011 1.00 95.50 368 ALA A CA 1
ATOM 2701 C C . ALA A 1 368 ? -5.734 4.915 -17.011 1.00 95.50 368 ALA A C 1
ATOM 2703 O O . ALA A 1 368 ? -6.239 5.995 -17.324 1.00 95.50 368 ALA A O 1
ATOM 2704 N N . ARG A 1 369 ? -4.589 4.472 -17.543 1.00 95.50 369 ARG A N 1
ATOM 2705 C CA . ARG A 1 369 ? -3.856 5.181 -18.594 1.00 95.50 369 ARG A CA 1
ATOM 2706 C C . ARG A 1 369 ? -4.731 5.404 -19.823 1.00 95.50 369 ARG A C 1
ATOM 2708 O O . ARG A 1 369 ? -4.787 6.514 -20.339 1.00 95.50 369 ARG A O 1
ATOM 2715 N N . THR A 1 370 ? -5.431 4.371 -20.275 1.00 95.50 370 THR A N 1
ATOM 2716 C CA . THR A 1 370 ? -6.329 4.458 -21.430 1.00 95.50 370 THR A CA 1
ATOM 2717 C C . THR A 1 370 ? -7.458 5.453 -21.162 1.00 95.50 370 THR A C 1
ATOM 2719 O O . THR A 1 370 ? -7.657 6.375 -21.950 1.00 95.50 370 THR A O 1
ATOM 2722 N N . ALA A 1 371 ? -8.120 5.362 -20.005 1.00 95.12 371 ALA A N 1
ATOM 2723 C CA . ALA A 1 371 ? -9.197 6.274 -19.625 1.00 95.12 371 ALA A CA 1
ATOM 2724 C C . ALA A 1 371 ? -8.757 7.748 -19.637 1.00 95.12 371 ALA A C 1
ATOM 2726 O O . ALA A 1 371 ? -9.465 8.607 -20.164 1.00 95.12 371 ALA A O 1
ATOM 2727 N N . ILE A 1 372 ? -7.563 8.068 -19.118 1.00 95.31 372 ILE A N 1
ATOM 2728 C CA . ILE A 1 372 ? -7.072 9.452 -19.173 1.00 95.31 372 ILE A CA 1
ATOM 2729 C C . ILE A 1 372 ? -6.713 9.892 -20.596 1.00 95.31 372 ILE A C 1
ATOM 2731 O O . ILE A 1 372 ? -6.902 11.063 -20.908 1.00 95.31 372 ILE A O 1
ATOM 2735 N N . LEU A 1 373 ? -6.260 8.991 -21.476 1.00 96.38 373 LEU A N 1
ATOM 2736 C CA . LEU A 1 373 ? -5.989 9.306 -22.886 1.00 96.38 373 LEU A CA 1
ATOM 2737 C C . LEU A 1 373 ? -7.271 9.567 -23.693 1.00 96.38 373 LEU A C 1
ATOM 2739 O O . LEU A 1 373 ? -7.216 10.348 -24.643 1.00 96.38 373 LEU A O 1
ATOM 2743 N N . HIS A 1 374 ? -8.411 8.990 -23.299 1.00 95.44 374 HIS A N 1
ATOM 2744 C CA . HIS A 1 374 ? -9.736 9.315 -23.852 1.00 95.44 374 HIS A CA 1
ATOM 2745 C C . HIS A 1 374 ? -10.289 10.665 -23.389 1.00 95.44 374 HIS A C 1
ATOM 2747 O O . HIS A 1 374 ? -11.242 11.193 -23.967 1.00 95.44 374 HIS A O 1
ATOM 2753 N N . SER A 1 375 ? -9.710 11.254 -22.341 1.00 95.44 375 SER A N 1
ATOM 2754 C CA . SER A 1 375 ? -10.169 12.543 -21.842 1.00 95.44 375 SER A CA 1
ATOM 2755 C C . SER A 1 375 ? -10.004 13.635 -22.898 1.00 95.44 375 SER A C 1
ATOM 2757 O O . SER A 1 375 ? -8.925 13.835 -23.465 1.00 95.44 375 SER A O 1
ATOM 2759 N N . SER A 1 376 ? -11.036 14.465 -23.072 1.00 93.94 376 SER A N 1
ATOM 2760 C CA . SER A 1 376 ? -10.929 15.710 -23.845 1.00 93.94 376 SER A CA 1
ATOM 2761 C C . SER A 1 376 ? -9.914 16.701 -23.260 1.00 93.94 376 SER A C 1
ATOM 2763 O O . SER A 1 376 ? -9.490 17.625 -23.954 1.00 93.94 376 SER A O 1
ATOM 2765 N N . HIS A 1 377 ? -9.517 16.505 -22.001 1.00 93.94 377 HIS A N 1
ATOM 2766 C CA . HIS A 1 377 ? -8.672 17.407 -21.221 1.00 93.94 377 HIS A CA 1
ATOM 2767 C C . HIS A 1 377 ? -7.204 16.959 -21.168 1.00 93.94 377 HIS A C 1
ATOM 2769 O O . HIS A 1 377 ? -6.340 17.733 -20.762 1.00 93.94 377 HIS A O 1
ATOM 2775 N N . VAL A 1 378 ? -6.877 15.748 -21.645 1.00 96.12 378 VAL A N 1
ATOM 2776 C CA . VAL A 1 378 ? -5.533 15.150 -21.517 1.00 96.12 378 VAL A CA 1
ATOM 2777 C C . VAL A 1 378 ? -4.412 16.045 -22.049 1.00 96.12 378 VAL A C 1
ATOM 2779 O O . VAL A 1 378 ? -3.345 16.147 -21.446 1.00 96.12 378 VAL A O 1
ATOM 2782 N N . ARG A 1 379 ? -4.664 16.763 -23.146 1.00 93.94 379 ARG A N 1
ATOM 2783 C CA . ARG A 1 379 ? -3.692 17.680 -23.754 1.00 93.94 379 ARG A CA 1
ATOM 2784 C C . ARG A 1 379 ? -3.457 18.945 -22.941 1.00 93.94 379 ARG A C 1
ATOM 2786 O O . ARG A 1 379 ? -2.345 19.446 -22.951 1.00 93.94 379 ARG A O 1
ATOM 2793 N N . GLY A 1 380 ? -4.493 19.463 -22.283 1.00 92.00 380 GLY A N 1
ATOM 2794 C CA . GLY A 1 380 ? -4.420 20.697 -21.498 1.00 92.00 380 GLY A CA 1
ATOM 2795 C C . GLY A 1 380 ? -4.004 20.490 -20.042 1.00 92.00 380 GLY A C 1
ATOM 2796 O O . GLY A 1 380 ? -3.618 21.467 -19.404 1.00 92.00 380 GLY A O 1
ATOM 2797 N N . SER A 1 381 ? -4.078 19.248 -19.551 1.00 93.12 381 SER A N 1
ATOM 2798 C CA . SER A 1 381 ? -3.828 18.908 -18.146 1.00 93.12 381 SER A CA 1
ATOM 2799 C C . SER A 1 381 ? -2.688 17.911 -17.941 1.00 93.12 381 SER A C 1
ATOM 2801 O O . SER A 1 381 ? -1.880 18.101 -17.045 1.00 93.12 381 SER A O 1
ATOM 2803 N N . VAL A 1 382 ? -2.600 16.824 -18.716 1.00 95.50 382 VAL A N 1
ATOM 2804 C CA . VAL A 1 382 ? -1.586 15.774 -18.478 1.00 95.50 382 VAL A CA 1
ATOM 2805 C C . VAL A 1 382 ? -0.321 16.050 -19.275 1.00 95.50 382 VAL A C 1
ATOM 2807 O O . VAL A 1 382 ? 0.768 16.066 -18.713 1.00 95.50 382 VAL A O 1
ATOM 2810 N N . TRP A 1 383 ? -0.452 16.309 -20.577 1.00 96.38 383 TRP A N 1
ATOM 2811 C CA . TRP A 1 383 ? 0.706 16.492 -21.459 1.00 96.38 383 TRP A CA 1
ATOM 2812 C C . TRP A 1 383 ? 1.431 17.829 -21.286 1.00 96.38 383 TRP A C 1
ATOM 2814 O O . TRP A 1 383 ? 2.579 17.949 -21.715 1.00 96.38 383 TRP A O 1
ATOM 2824 N N . THR A 1 384 ? 0.782 18.819 -20.675 1.00 95.19 384 THR A N 1
ATOM 2825 C CA . THR A 1 384 ? 1.339 20.129 -20.295 1.00 95.19 384 THR A CA 1
ATOM 2826 C C . THR A 1 384 ? 2.015 20.118 -18.928 1.00 95.19 384 THR A C 1
ATOM 2828 O O . THR A 1 384 ? 2.780 21.034 -18.632 1.00 95.19 384 THR A O 1
ATOM 2831 N N . GLU A 1 385 ? 1.753 19.102 -18.106 1.00 95.69 385 GLU A N 1
ATOM 2832 C CA . GLU A 1 385 ? 2.298 18.979 -16.758 1.00 95.69 385 GLU A CA 1
ATOM 2833 C C . GLU A 1 385 ? 3.492 18.026 -16.744 1.00 95.69 385 GLU A C 1
ATOM 2835 O O . GLU A 1 385 ? 3.470 16.952 -17.343 1.00 95.69 385 GLU A O 1
ATOM 2840 N N . THR A 1 386 ? 4.558 18.425 -16.047 1.00 95.12 386 THR A N 1
ATOM 2841 C CA . THR A 1 386 ? 5.841 17.703 -16.026 1.00 95.12 386 THR A CA 1
ATOM 2842 C C . THR A 1 386 ? 5.675 16.265 -15.548 1.00 95.12 386 THR A C 1
ATOM 2844 O O . THR A 1 386 ? 6.080 15.350 -16.254 1.00 95.12 386 THR A O 1
ATOM 2847 N N . ILE A 1 387 ? 5.026 16.069 -14.396 1.00 95.31 387 ILE A N 1
ATOM 2848 C CA . ILE A 1 387 ? 4.825 14.743 -13.795 1.00 95.31 387 ILE A CA 1
ATOM 2849 C C . ILE A 1 387 ? 3.917 13.886 -14.683 1.00 95.31 387 ILE A C 1
ATOM 2851 O O . ILE A 1 387 ? 4.222 12.723 -14.928 1.00 95.31 387 ILE A O 1
ATOM 2855 N N . GLY A 1 388 ? 2.824 14.461 -15.192 1.00 95.38 388 GLY A N 1
ATOM 2856 C CA . GLY A 1 388 ? 1.880 13.770 -16.065 1.00 95.38 388 GLY A CA 1
ATOM 2857 C C . GLY A 1 388 ? 2.532 13.232 -17.339 1.00 95.38 388 GLY A C 1
ATOM 2858 O O . GLY A 1 388 ? 2.443 12.039 -17.628 1.00 95.38 388 GLY A O 1
ATOM 2859 N N . ALA A 1 389 ? 3.218 14.104 -18.079 1.00 96.19 389 ALA A N 1
ATOM 2860 C CA . ALA A 1 389 ? 3.888 13.734 -19.320 1.00 96.19 389 ALA A CA 1
ATOM 2861 C C . ALA A 1 389 ? 5.044 12.748 -19.084 1.00 96.19 389 ALA A C 1
ATOM 2863 O O . ALA A 1 389 ? 5.140 11.753 -19.797 1.00 96.19 389 ALA A O 1
ATOM 2864 N N . GLU A 1 390 ? 5.888 12.994 -18.076 1.00 95.94 390 GLU A N 1
ATOM 2865 C CA . GLU A 1 390 ? 7.014 12.120 -17.715 1.00 95.94 390 GLU A CA 1
ATOM 2866 C C . GLU A 1 390 ? 6.526 10.702 -17.401 1.00 95.94 390 GLU A C 1
ATOM 2868 O O . GLU A 1 390 ? 6.946 9.739 -18.037 1.00 95.94 390 GLU A O 1
ATOM 2873 N N . LYS A 1 391 ? 5.547 10.575 -16.502 1.00 96.25 391 LYS A N 1
ATOM 2874 C CA . LYS A 1 391 ? 5.039 9.276 -16.048 1.00 96.25 391 LYS A CA 1
ATOM 2875 C C . LYS A 1 391 ? 4.347 8.474 -17.140 1.00 96.25 391 LYS A C 1
ATOM 2877 O O . LYS A 1 391 ? 4.415 7.248 -17.125 1.00 96.25 391 LYS A O 1
ATOM 2882 N N . LEU A 1 392 ? 3.687 9.138 -18.090 1.00 95.94 392 LEU A N 1
ATOM 2883 C CA . LEU A 1 392 ? 3.097 8.455 -19.242 1.00 95.94 392 LEU A CA 1
ATOM 2884 C C . LEU A 1 392 ? 4.145 7.936 -20.228 1.00 95.94 392 LEU A C 1
ATOM 2886 O O . LEU A 1 392 ? 3.934 6.875 -20.814 1.00 95.94 392 LEU A O 1
ATOM 2890 N N . TRP A 1 393 ? 5.256 8.652 -20.410 1.00 96.50 393 TRP A N 1
ATOM 2891 C CA . TRP A 1 393 ? 6.367 8.177 -21.236 1.00 96.50 393 TRP A CA 1
ATOM 2892 C C . TRP A 1 393 ? 7.214 7.109 -20.534 1.00 96.50 393 TRP A C 1
ATOM 2894 O O . TRP A 1 393 ? 7.758 6.232 -21.191 1.00 96.50 393 TRP A O 1
ATOM 2904 N N . GLU A 1 394 ? 7.299 7.125 -19.205 1.00 96.12 394 GLU A N 1
ATOM 2905 C CA . GLU A 1 394 ? 7.941 6.050 -18.434 1.00 96.12 394 GLU A CA 1
ATOM 2906 C C . GLU A 1 394 ? 7.153 4.728 -18.481 1.00 96.12 394 GLU A C 1
ATOM 2908 O O . GLU A 1 394 ? 7.712 3.668 -18.207 1.00 96.12 394 GLU A O 1
ATOM 2913 N N . ALA A 1 395 ? 5.863 4.780 -18.826 1.00 95.62 395 ALA A N 1
ATOM 2914 C CA . ALA A 1 395 ? 4.974 3.619 -18.831 1.00 95.62 395 ALA A CA 1
ATOM 2915 C C . ALA A 1 395 ? 5.186 2.658 -20.009 1.00 95.62 395 ALA A C 1
ATOM 2917 O O . ALA A 1 395 ? 4.673 1.540 -19.973 1.00 95.62 395 ALA A O 1
ATOM 2918 N N . GLY A 1 396 ? 5.838 3.111 -21.079 1.00 94.75 396 GLY A N 1
ATOM 2919 C CA . GLY A 1 396 ? 6.094 2.285 -22.252 1.00 94.75 396 GLY A CA 1
ATOM 2920 C C . GLY A 1 396 ? 7.474 1.648 -22.245 1.00 94.75 396 GLY A C 1
ATOM 2921 O O . GLY A 1 396 ? 8.328 1.926 -21.401 1.00 94.75 396 GLY A O 1
ATOM 2922 N N . GLU A 1 397 ? 7.676 0.781 -23.227 1.00 93.75 397 GLU A N 1
ATOM 2923 C CA . GLU A 1 397 ? 8.854 -0.059 -23.357 1.00 93.75 397 GLU A CA 1
ATOM 2924 C C . GLU A 1 397 ? 9.590 0.233 -24.675 1.00 93.75 397 GLU A C 1
ATOM 2926 O O . GLU A 1 397 ? 8.977 0.228 -25.739 1.00 93.75 397 GLU A O 1
ATOM 2931 N N . PRO A 1 398 ? 10.909 0.460 -24.647 1.00 92.38 398 PRO A N 1
ATOM 2932 C CA . PRO A 1 398 ? 11.733 0.532 -23.449 1.00 92.38 398 PRO A CA 1
ATOM 2933 C C . PRO A 1 398 ? 11.504 1.846 -22.677 1.00 92.38 398 PRO A C 1
ATOM 2935 O O . PRO A 1 398 ? 11.318 2.899 -23.289 1.00 92.38 398 PRO A O 1
ATOM 2938 N N . THR A 1 399 ? 11.576 1.795 -21.343 1.00 94.06 399 THR A N 1
ATOM 2939 C CA . THR A 1 399 ? 11.431 2.976 -20.471 1.00 94.06 399 THR A CA 1
ATOM 2940 C C . THR A 1 399 ? 12.508 4.036 -20.768 1.00 94.06 399 THR A C 1
ATOM 2942 O O . THR A 1 399 ? 13.694 3.759 -20.569 1.00 94.06 399 THR A O 1
ATOM 2945 N N . PRO A 1 400 ? 12.151 5.260 -21.201 1.00 92.25 400 PRO A N 1
ATOM 2946 C CA . PRO A 1 400 ? 13.122 6.316 -21.487 1.00 92.25 400 PRO A CA 1
ATOM 2947 C C . PRO A 1 400 ? 13.848 6.826 -20.219 1.00 92.25 400 PRO A C 1
ATOM 2949 O O . PRO A 1 400 ? 13.203 6.999 -19.185 1.00 92.25 400 PRO A O 1
ATOM 2952 N N . PRO A 1 401 ? 15.156 7.158 -20.276 1.00 91.44 401 PRO A N 1
ATOM 2953 C CA . PRO A 1 401 ? 16.045 7.019 -21.423 1.00 91.44 401 PRO A CA 1
ATOM 2954 C C . PRO A 1 401 ? 16.540 5.575 -21.605 1.00 91.44 401 PRO A C 1
ATOM 2956 O O . PRO A 1 401 ? 17.078 4.975 -20.673 1.00 91.44 401 PRO A O 1
ATOM 2959 N N . ALA A 1 402 ? 16.431 5.039 -22.821 1.00 88.12 402 ALA A N 1
ATOM 2960 C CA . ALA A 1 402 ? 16.854 3.674 -23.131 1.00 88.12 402 ALA A CA 1
ATOM 2961 C C . ALA A 1 402 ? 17.555 3.553 -24.482 1.00 88.12 402 ALA A C 1
ATOM 2963 O O . ALA A 1 402 ? 17.153 4.188 -25.451 1.00 88.12 402 ALA A O 1
ATOM 2964 N N . SER A 1 403 ? 18.546 2.655 -24.542 1.00 84.00 403 SER A N 1
ATOM 2965 C CA . SER A 1 403 ? 19.248 2.289 -25.774 1.00 84.00 403 SER A CA 1
ATOM 2966 C C . SER A 1 403 ? 18.785 0.932 -26.301 1.00 84.00 403 SER A C 1
ATOM 2968 O O . SER A 1 403 ? 18.830 -0.069 -25.580 1.00 84.00 403 SER A O 1
ATOM 2970 N N . TYR A 1 404 ? 18.406 0.863 -27.578 1.00 76.94 404 TYR A N 1
ATOM 2971 C CA . TYR A 1 404 ? 17.888 -0.372 -28.189 1.00 76.94 404 TYR A CA 1
ATOM 2972 C C . TYR A 1 404 ? 18.970 -1.418 -28.501 1.00 76.94 404 TYR A C 1
ATOM 2974 O O . TYR A 1 404 ? 18.664 -2.603 -28.621 1.00 76.94 404 TYR A O 1
ATOM 2982 N N . LEU A 1 405 ? 20.235 -1.009 -28.655 1.00 70.50 405 LEU A N 1
ATOM 2983 C CA . LEU A 1 405 ? 21.338 -1.887 -29.083 1.00 70.50 405 LEU A CA 1
ATOM 2984 C C . LEU A 1 405 ? 22.517 -1.929 -28.092 1.00 70.50 405 LEU A C 1
ATOM 2986 O O . LEU A 1 405 ? 23.599 -2.399 -28.441 1.00 70.50 405 LEU A O 1
ATOM 2990 N N . GLY A 1 406 ? 22.318 -1.492 -26.842 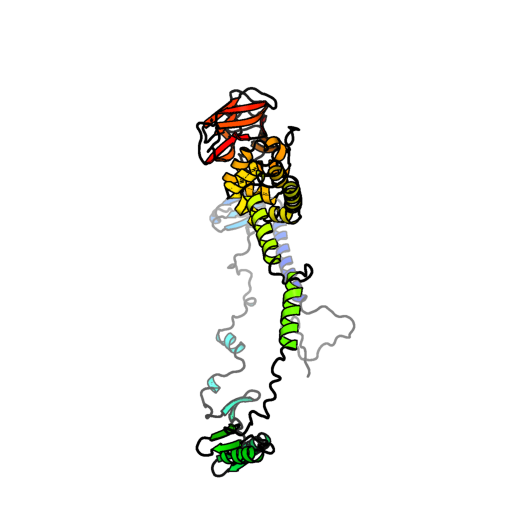1.00 58.62 406 GLY A N 1
ATOM 2991 C CA . GLY A 1 406 ? 23.333 -1.586 -25.783 1.00 58.62 406 GLY A CA 1
ATOM 2992 C C . GLY A 1 406 ? 24.511 -0.605 -25.925 1.00 58.62 406 GLY A C 1
ATOM 2993 O O . GLY A 1 406 ? 25.609 -0.917 -25.462 1.00 58.62 406 GLY A O 1
ATOM 2994 N N . GLY A 1 407 ? 24.289 0.559 -26.553 1.00 60.22 407 GLY A N 1
ATOM 2995 C CA . GLY A 1 407 ? 25.257 1.650 -26.781 1.00 60.22 407 GLY A CA 1
ATOM 2996 C C . GLY A 1 407 ? 24.613 2.904 -27.413 1.00 60.22 407 GLY A C 1
ATOM 2997 O O . GLY A 1 407 ? 23.441 2.854 -27.767 1.00 60.22 407 GLY A O 1
ATOM 2998 N N . GLU A 1 408 ? 25.370 4.003 -27.580 1.00 59.28 408 GLU A N 1
ATOM 2999 C CA . GLU A 1 408 ? 24.940 5.352 -28.061 1.00 59.28 408 GLU A CA 1
ATOM 3000 C C . GLU A 1 408 ? 24.323 5.405 -29.487 1.00 59.28 408 GLU A C 1
ATOM 3002 O O . GLU A 1 408 ? 24.251 6.470 -30.090 1.00 59.28 408 GLU A O 1
ATOM 3007 N N . ASP A 1 409 ? 23.938 4.271 -30.080 1.00 69.44 409 ASP A N 1
ATOM 3008 C CA . ASP A 1 409 ? 23.554 4.166 -31.492 1.00 69.44 409 ASP A CA 1
ATOM 3009 C C . ASP A 1 409 ? 22.045 4.359 -31.738 1.00 69.44 409 ASP A C 1
ATOM 3011 O O . ASP A 1 409 ? 21.660 4.754 -32.837 1.00 69.44 409 ASP A O 1
ATOM 3015 N N . ILE A 1 410 ? 21.165 4.059 -30.774 1.00 74.00 410 ILE A N 1
ATOM 3016 C CA . ILE A 1 410 ? 19.711 4.300 -30.881 1.00 74.00 410 ILE A CA 1
ATOM 3017 C C . ILE A 1 410 ? 19.148 4.550 -29.497 1.00 74.00 410 ILE A C 1
ATOM 3019 O O . ILE A 1 410 ? 19.171 3.622 -28.689 1.00 74.00 410 ILE A O 1
ATOM 3023 N N . ASP A 1 411 ? 18.556 5.717 -29.280 1.00 85.88 411 ASP A N 1
ATOM 3024 C CA . ASP A 1 411 ? 18.024 6.114 -27.985 1.00 85.88 411 ASP A CA 1
ATOM 3025 C C . ASP A 1 411 ? 16.538 6.486 -28.083 1.00 85.88 411 ASP A C 1
ATOM 3027 O O . ASP A 1 411 ? 16.103 7.177 -29.005 1.00 85.88 411 ASP A O 1
ATOM 3031 N N . ALA A 1 412 ? 15.745 6.006 -27.128 1.00 91.19 412 ALA A N 1
ATOM 3032 C CA . ALA A 1 412 ? 14.467 6.603 -26.768 1.00 91.19 412 ALA A CA 1
ATOM 3033 C C . ALA A 1 412 ? 14.710 7.539 -25.583 1.00 91.19 412 ALA A C 1
ATOM 3035 O O . ALA A 1 412 ? 15.177 7.088 -24.540 1.00 91.19 412 ALA A O 1
ATOM 3036 N N . GLU A 1 413 ? 14.405 8.825 -25.729 1.00 93.81 413 GLU A N 1
ATOM 3037 C CA . GLU A 1 413 ? 14.605 9.842 -24.697 1.00 93.81 413 GLU A CA 1
ATOM 3038 C C . GLU A 1 413 ? 13.405 10.790 -24.584 1.00 93.81 413 GLU A C 1
ATOM 3040 O O . GLU A 1 413 ? 12.662 11.009 -25.542 1.00 93.81 413 GLU A O 1
ATOM 3045 N N . MET A 1 414 ? 13.221 11.376 -23.400 1.00 95.25 414 MET A N 1
ATOM 3046 C CA . MET A 1 414 ? 12.269 12.467 -23.193 1.00 95.25 414 MET A CA 1
ATOM 3047 C C . MET A 1 414 ? 12.954 13.813 -23.423 1.00 95.25 414 MET A C 1
ATOM 3049 O O . MET A 1 414 ? 13.997 14.102 -22.836 1.00 95.25 414 MET A O 1
ATOM 3053 N N . ILE A 1 415 ? 12.337 14.663 -24.239 1.00 94.62 415 ILE A N 1
ATOM 3054 C CA . ILE A 1 415 ? 12.866 15.974 -24.630 1.00 94.62 415 ILE A CA 1
ATOM 3055 C C . ILE A 1 415 ? 11.856 17.091 -24.357 1.00 94.62 415 ILE A C 1
ATOM 3057 O O . ILE A 1 415 ? 10.674 16.837 -24.139 1.00 94.62 415 ILE A O 1
ATOM 3061 N N . GLN A 1 416 ? 12.329 18.337 -24.405 1.00 93.06 416 GLN A N 1
ATOM 3062 C CA . GLN A 1 416 ? 11.514 19.550 -24.271 1.00 93.06 416 GLN A CA 1
ATOM 3063 C C . GLN A 1 416 ? 11.716 20.445 -25.501 1.00 93.06 416 GLN A C 1
ATOM 3065 O O . GLN A 1 416 ? 12.395 21.470 -25.430 1.00 93.06 416 GLN A O 1
ATOM 3070 N N . ASP A 1 417 ? 11.187 20.025 -26.649 1.00 87.25 417 ASP A N 1
ATOM 3071 C CA . ASP A 1 417 ? 11.307 20.756 -27.921 1.00 87.25 417 ASP A CA 1
ATOM 3072 C C . ASP A 1 417 ? 10.002 21.462 -28.330 1.00 87.25 417 ASP A C 1
ATOM 3074 O O . ASP A 1 417 ? 10.024 22.531 -28.943 1.00 87.25 417 ASP A O 1
ATOM 3078 N N . ARG A 1 418 ? 8.844 20.927 -27.925 1.00 88.31 418 ARG A N 1
ATOM 3079 C CA . ARG A 1 418 ? 7.533 21.529 -28.187 1.00 88.31 418 ARG A CA 1
ATOM 3080 C C . ARG A 1 418 ? 7.022 22.311 -26.977 1.00 88.31 418 ARG A C 1
ATOM 3082 O O . ARG A 1 418 ? 6.777 21.730 -25.930 1.00 88.31 418 ARG A O 1
ATOM 3089 N N . SER A 1 419 ? 6.765 23.612 -27.136 1.00 87.62 419 SER A N 1
ATOM 3090 C CA . SER A 1 419 ? 6.343 24.503 -26.039 1.00 87.62 419 SER A CA 1
ATOM 3091 C C . SER A 1 419 ? 4.965 24.214 -25.442 1.00 87.62 419 SER A C 1
ATOM 3093 O O . SER A 1 419 ? 4.686 24.664 -24.334 1.00 87.62 419 SER A O 1
ATOM 3095 N N . GLU A 1 420 ? 4.090 23.523 -26.171 1.00 89.19 420 GLU A N 1
ATOM 3096 C CA . GLU A 1 420 ? 2.736 23.197 -25.704 1.00 89.19 420 GLU A CA 1
ATOM 3097 C C . GLU A 1 420 ? 2.685 21.932 -24.838 1.00 89.19 420 GLU A C 1
ATOM 3099 O O . GLU A 1 420 ? 1.650 21.661 -24.241 1.00 89.19 420 GLU A O 1
ATOM 3104 N N . SER A 1 421 ? 3.788 21.187 -24.737 1.00 91.12 421 SER A N 1
ATOM 3105 C CA . SER A 1 421 ? 3.862 19.950 -23.967 1.00 91.12 421 SER A CA 1
ATOM 3106 C C . SER A 1 421 ? 5.095 19.951 -23.064 1.00 91.12 421 SER A C 1
ATOM 3108 O O . SER A 1 421 ? 6.165 20.416 -23.451 1.00 91.12 421 SER A O 1
ATOM 3110 N N . ALA A 1 422 ? 4.953 19.425 -21.849 1.00 93.31 422 ALA A N 1
ATOM 3111 C CA . ALA A 1 422 ? 6.040 19.370 -20.882 1.00 93.31 422 ALA A CA 1
ATOM 3112 C C . ALA A 1 422 ? 7.166 18.429 -21.319 1.00 93.31 422 ALA A C 1
ATOM 3114 O O . ALA A 1 422 ? 8.328 18.780 -21.149 1.00 93.31 422 ALA A O 1
ATOM 3115 N N . TYR A 1 423 ? 6.828 17.272 -21.895 1.00 96.12 423 TYR A N 1
ATOM 3116 C CA . TYR A 1 423 ? 7.792 16.318 -22.441 1.00 96.12 423 TYR A CA 1
ATOM 3117 C C . TYR A 1 423 ? 7.270 15.650 -23.708 1.00 96.12 423 TYR A C 1
ATOM 3119 O O . TYR A 1 423 ? 6.101 15.269 -23.800 1.00 96.12 423 TYR A O 1
ATOM 3127 N N . GLN A 1 424 ? 8.167 15.456 -24.670 1.00 96.06 424 GLN A N 1
ATOM 3128 C CA . GLN A 1 424 ? 7.928 14.680 -25.881 1.00 96.06 424 GLN A CA 1
ATOM 3129 C C . GLN A 1 424 ? 8.841 13.466 -25.891 1.00 96.06 424 GLN A C 1
ATOM 3131 O O . GLN A 1 424 ? 9.956 13.518 -25.374 1.00 96.06 424 GLN A O 1
ATOM 3136 N N . LEU A 1 425 ? 8.382 12.397 -26.525 1.00 96.75 425 LEU A N 1
ATOM 3137 C CA . LEU A 1 425 ? 9.211 11.235 -26.776 1.00 96.75 425 LEU A CA 1
ATOM 3138 C C . LEU A 1 425 ? 9.994 11.459 -28.064 1.00 96.75 425 LEU A C 1
ATOM 3140 O O . LEU A 1 425 ? 9.397 11.627 -29.127 1.00 96.75 425 LEU A O 1
ATOM 3144 N N . ARG A 1 426 ? 11.318 11.405 -27.986 1.00 95.25 426 ARG A N 1
ATOM 3145 C CA . ARG A 1 426 ? 12.194 11.292 -29.145 1.00 95.25 426 ARG A CA 1
ATOM 3146 C C . ARG A 1 426 ? 12.703 9.868 -29.234 1.00 95.25 426 ARG A C 1
ATOM 3148 O O . ARG A 1 426 ? 13.280 9.345 -28.290 1.00 95.25 426 ARG A O 1
ATOM 3155 N N . VAL A 1 427 ? 12.542 9.278 -30.406 1.00 93.00 427 VAL A N 1
ATOM 3156 C CA . VAL A 1 427 ? 13.339 8.132 -30.823 1.00 93.00 427 VAL A CA 1
ATOM 3157 C C . VAL A 1 427 ? 14.386 8.688 -31.778 1.00 93.00 427 VAL A C 1
ATOM 3159 O O . VAL A 1 427 ? 14.052 9.335 -32.777 1.00 93.00 427 VAL A O 1
ATOM 3162 N N . GLU A 1 428 ? 15.653 8.494 -31.450 1.00 89.75 428 GLU A N 1
ATOM 3163 C CA . GLU A 1 428 ? 16.788 8.972 -32.225 1.00 89.75 428 GLU A CA 1
ATOM 3164 C C . GLU A 1 428 ? 17.719 7.823 -32.570 1.00 89.75 428 GLU A C 1
ATOM 3166 O O . GLU A 1 428 ? 17.990 6.932 -31.775 1.00 89.75 428 GLU A O 1
ATOM 3171 N N . LEU A 1 429 ? 18.202 7.844 -33.802 1.00 83.56 429 LEU A N 1
ATOM 3172 C CA . LEU A 1 429 ? 19.092 6.850 -34.359 1.00 83.56 429 LEU A CA 1
ATOM 3173 C C . LEU A 1 429 ? 20.419 7.528 -34.675 1.00 83.56 429 LEU A C 1
ATOM 3175 O O . LEU A 1 429 ? 20.470 8.322 -35.607 1.00 83.56 429 LEU A O 1
ATOM 3179 N N . TYR A 1 430 ? 21.495 7.177 -33.986 1.00 81.94 430 TYR A N 1
ATOM 3180 C CA . TYR A 1 430 ? 22.862 7.602 -34.262 1.00 81.94 430 TYR A CA 1
ATOM 3181 C C . TYR A 1 430 ? 23.599 6.547 -35.089 1.00 81.94 430 TYR A C 1
ATOM 3183 O O . TYR A 1 430 ? 23.898 5.453 -34.632 1.00 81.94 430 TYR A O 1
ATOM 3191 N N . ASN A 1 431 ? 23.939 6.878 -36.338 1.00 70.12 431 ASN A N 1
ATOM 3192 C CA . ASN A 1 431 ? 24.914 6.112 -37.129 1.00 70.12 431 ASN A CA 1
ATOM 3193 C C . ASN A 1 431 ? 24.663 4.576 -37.186 1.00 70.12 431 ASN A C 1
ATOM 3195 O O . ASN A 1 431 ? 25.608 3.790 -37.224 1.00 70.12 431 ASN A O 1
ATOM 3199 N N . SER A 1 432 ? 23.387 4.160 -37.220 1.00 66.31 432 SER A N 1
ATOM 3200 C CA . SER A 1 432 ? 22.965 2.755 -37.083 1.00 66.31 432 SER A CA 1
ATOM 3201 C C . SER A 1 432 ? 23.682 1.778 -38.003 1.00 66.31 432 SER A C 1
ATOM 3203 O O . SER A 1 432 ? 23.814 2.016 -39.210 1.00 66.31 432 SER A O 1
ATOM 3205 N N . THR A 1 433 ? 24.030 0.622 -37.440 1.00 63.88 433 THR A N 1
ATOM 3206 C CA . THR A 1 433 ? 24.697 -0.484 -38.132 1.00 63.88 433 THR A CA 1
ATOM 3207 C C . THR A 1 433 ? 23.773 -1.671 -38.448 1.00 63.88 433 THR A C 1
ATOM 3209 O O . THR A 1 433 ? 24.215 -2.602 -39.125 1.00 63.88 433 THR A O 1
ATOM 3212 N N . SER A 1 434 ? 22.486 -1.632 -38.059 1.00 75.31 434 SER A N 1
ATOM 3213 C CA . SER A 1 434 ? 21.518 -2.722 -38.284 1.00 75.31 434 SER A CA 1
ATOM 3214 C C . SER A 1 434 ? 20.145 -2.218 -38.745 1.00 75.31 434 SER A C 1
ATOM 3216 O O . SER A 1 434 ? 19.569 -1.328 -38.127 1.00 75.31 434 SER A O 1
ATOM 3218 N N . GLY A 1 435 ? 19.594 -2.811 -39.810 1.00 82.25 435 GLY A N 1
ATOM 3219 C CA . GLY A 1 435 ? 18.205 -2.578 -40.234 1.00 82.25 435 GLY A CA 1
ATOM 3220 C C . GLY A 1 435 ? 17.201 -3.267 -39.303 1.00 82.25 435 GLY A C 1
ATOM 3221 O O . GLY A 1 435 ? 17.540 -4.270 -38.673 1.00 82.25 435 GLY A O 1
ATOM 3222 N N . GLY A 1 436 ? 15.981 -2.739 -39.216 1.00 88.50 436 GLY A N 1
ATOM 3223 C CA . GLY A 1 436 ? 14.937 -3.261 -38.335 1.00 88.50 436 GLY A CA 1
ATOM 3224 C C . GLY A 1 436 ? 13.861 -2.241 -37.967 1.00 88.50 436 GLY A C 1
ATOM 3225 O O . GLY A 1 436 ? 13.905 -1.087 -38.397 1.00 88.50 436 GLY A O 1
ATOM 3226 N N . LEU A 1 437 ? 12.899 -2.706 -37.170 1.00 90.19 437 LEU A N 1
ATOM 3227 C CA . LEU A 1 437 ? 11.886 -1.888 -36.509 1.00 90.19 437 LEU A CA 1
ATOM 3228 C C . LEU A 1 437 ? 12.408 -1.501 -35.123 1.00 90.19 437 LEU A C 1
ATOM 3230 O O . LEU A 1 437 ? 12.806 -2.379 -34.358 1.00 90.19 437 LEU A O 1
ATOM 3234 N N . TYR A 1 438 ? 12.400 -0.206 -34.823 1.00 91.00 438 TYR A N 1
ATOM 3235 C CA . TYR A 1 438 ? 12.792 0.338 -33.526 1.00 91.00 438 TYR A CA 1
ATOM 3236 C C . TYR A 1 438 ? 11.667 1.237 -33.039 1.00 91.00 438 TYR A C 1
ATOM 3238 O O . TYR A 1 438 ? 11.442 2.310 -33.609 1.00 91.00 438 TYR A O 1
ATOM 3246 N N . THR A 1 439 ? 10.935 0.768 -32.037 1.00 92.94 439 THR A N 1
ATOM 3247 C CA . THR A 1 439 ? 9.731 1.423 -31.538 1.00 92.94 439 THR A CA 1
ATOM 3248 C C . THR A 1 439 ? 9.743 1.484 -30.027 1.00 92.94 439 THR A C 1
ATOM 3250 O O . THR A 1 439 ? 10.207 0.564 -29.359 1.00 92.94 439 THR A O 1
ATOM 3253 N N . TYR A 1 440 ? 9.223 2.595 -29.523 1.00 96.25 440 TYR A N 1
ATOM 3254 C CA . TYR A 1 440 ? 8.706 2.686 -28.176 1.00 96.25 440 TYR A CA 1
ATOM 3255 C C . TYR A 1 440 ? 7.259 2.205 -28.204 1.00 96.25 440 TYR A C 1
ATOM 3257 O O . TYR A 1 440 ? 6.453 2.695 -29.005 1.00 96.25 440 TYR A O 1
ATOM 3265 N N . ASP A 1 441 ? 6.954 1.268 -27.325 1.00 96.81 441 ASP A N 1
ATOM 3266 C CA . ASP A 1 441 ? 5.715 0.519 -27.293 1.00 96.81 441 ASP A CA 1
ATOM 3267 C C . ASP A 1 441 ? 4.953 0.901 -26.023 1.00 96.81 441 ASP A C 1
ATOM 3269 O O . ASP A 1 441 ? 5.418 0.694 -24.903 1.00 96.81 441 ASP A O 1
ATOM 3273 N N . LEU A 1 442 ? 3.773 1.492 -26.188 1.00 97.38 442 LEU A N 1
ATOM 3274 C CA . LEU A 1 442 ? 2.886 1.848 -25.087 1.00 97.38 442 LEU A CA 1
ATOM 3275 C C . LEU A 1 442 ? 1.636 0.979 -25.147 1.00 97.38 442 LEU A C 1
ATOM 3277 O O . LEU A 1 442 ? 0.831 1.130 -26.064 1.00 97.38 442 LEU A O 1
ATOM 3281 N N . ALA A 1 443 ? 1.437 0.112 -24.157 1.00 97.62 443 ALA A N 1
ATOM 3282 C CA . ALA A 1 443 ? 0.222 -0.693 -24.078 1.00 97.62 443 ALA A CA 1
ATOM 3283 C C . ALA A 1 443 ? -1.012 0.211 -23.901 1.00 97.62 443 ALA A C 1
ATOM 3285 O O . ALA A 1 443 ? -1.034 1.088 -23.031 1.00 97.62 443 ALA A O 1
ATOM 3286 N N . ILE A 1 444 ? -2.044 0.007 -24.711 1.00 96.69 444 ILE A N 1
ATOM 3287 C CA . ILE A 1 444 ? -3.306 0.752 -24.665 1.00 96.69 444 ILE A CA 1
ATOM 3288 C C . ILE A 1 444 ? -4.445 -0.253 -24.812 1.00 96.69 444 ILE A C 1
ATOM 3290 O O . ILE A 1 444 ? -4.339 -1.187 -25.606 1.00 96.69 444 ILE A O 1
ATOM 3294 N N . ASP A 1 445 ? -5.524 -0.071 -24.057 1.00 96.19 445 ASP A N 1
ATOM 3295 C CA . ASP A 1 445 ? -6.780 -0.744 -24.370 1.00 96.19 445 ASP A CA 1
ATOM 3296 C C . ASP A 1 445 ? -7.485 0.040 -25.484 1.00 96.19 445 ASP A C 1
ATOM 3298 O O . ASP A 1 445 ? -7.771 1.224 -25.350 1.00 96.19 445 ASP A O 1
ATOM 3302 N N . TRP A 1 446 ? -7.682 -0.593 -26.634 1.00 96.69 446 TRP A N 1
ATOM 3303 C CA . TRP A 1 446 ? -8.282 0.054 -27.801 1.00 96.69 446 TRP A CA 1
ATOM 3304 C C . TRP A 1 446 ? -9.802 -0.067 -27.828 1.00 96.69 446 TRP A C 1
ATOM 3306 O O . TRP A 1 446 ? -10.432 0.397 -28.781 1.00 96.69 446 TRP A O 1
ATOM 3316 N N . ASP A 1 447 ? -10.403 -0.693 -26.814 1.00 92.50 447 ASP A N 1
ATOM 3317 C CA . ASP A 1 447 ? -11.848 -0.667 -26.656 1.00 92.50 447 ASP A CA 1
ATOM 3318 C C . ASP A 1 447 ? -12.334 0.792 -26.582 1.00 92.50 447 ASP A C 1
ATOM 3320 O O . ASP A 1 447 ? -11.742 1.648 -25.937 1.00 92.50 447 ASP A O 1
ATOM 3324 N N . GLU A 1 448 ? -13.403 1.094 -27.320 1.00 89.38 448 GLU A N 1
ATOM 3325 C CA . GLU A 1 448 ? -13.996 2.438 -27.445 1.00 89.38 448 GLU A CA 1
ATOM 3326 C C . GLU A 1 448 ? -13.163 3.488 -28.213 1.00 89.38 448 GLU A C 1
ATOM 3328 O O . GLU A 1 448 ? -13.702 4.541 -28.552 1.00 89.38 448 GLU A O 1
ATOM 3333 N N . ALA A 1 449 ? -11.916 3.198 -28.606 1.00 94.88 449 ALA A N 1
ATOM 3334 C CA . ALA A 1 449 ? -11.099 4.095 -29.425 1.00 94.88 449 ALA A CA 1
ATOM 3335 C C . ALA A 1 449 ? -11.454 4.014 -30.918 1.00 94.88 449 ALA A C 1
ATOM 3337 O O . ALA A 1 449 ? -11.260 3.008 -31.597 1.00 94.88 449 ALA A O 1
ATOM 3338 N N . SER A 1 450 ? -11.932 5.123 -31.475 1.00 96.50 450 SER A N 1
ATOM 3339 C CA . SER A 1 450 ? -12.216 5.276 -32.904 1.00 96.50 450 SER A CA 1
ATOM 3340 C C . SER A 1 450 ? -11.119 6.037 -33.641 1.00 96.50 450 SER A C 1
ATOM 3342 O O . SER A 1 450 ? -10.869 5.780 -34.820 1.00 96.50 450 SER A O 1
ATOM 3344 N N . THR A 1 451 ? -10.452 6.967 -32.956 1.00 97.62 451 THR A N 1
ATOM 3345 C CA . THR A 1 451 ? -9.409 7.812 -33.538 1.00 97.62 451 THR A CA 1
ATOM 3346 C C . THR A 1 451 ? -8.235 7.951 -32.581 1.00 97.62 451 THR A C 1
ATOM 3348 O O . THR A 1 451 ? -8.403 8.351 -31.434 1.00 97.62 451 THR A O 1
ATOM 3351 N N . LEU A 1 452 ? -7.027 7.707 -33.084 1.00 98.25 452 LEU A N 1
ATOM 3352 C CA . LEU A 1 452 ? -5.785 8.112 -32.437 1.00 98.25 452 LEU A CA 1
ATOM 3353 C C . LEU A 1 452 ? -5.389 9.498 -32.951 1.00 98.25 452 LEU A C 1
ATOM 3355 O O . LEU A 1 452 ? -5.153 9.687 -34.152 1.00 98.25 452 LEU A O 1
ATOM 3359 N N . ARG A 1 453 ? -5.261 10.464 -32.043 1.00 98.12 453 ARG A N 1
ATOM 3360 C CA . ARG A 1 453 ? -4.611 11.743 -32.321 1.00 98.12 453 ARG A CA 1
ATOM 3361 C C . ARG A 1 453 ? -3.222 11.782 -31.713 1.00 98.12 453 ARG A C 1
ATOM 3363 O O . ARG A 1 453 ? -3.046 11.498 -30.533 1.00 98.12 453 ARG A O 1
ATOM 3370 N N . ILE A 1 454 ? -2.244 12.196 -32.508 1.00 97.75 454 ILE A N 1
ATOM 3371 C CA . ILE A 1 454 ? -0.852 12.286 -32.066 1.00 97.75 454 ILE A CA 1
ATOM 3372 C C . ILE A 1 454 ? -0.101 13.355 -32.852 1.00 97.75 454 ILE A C 1
ATOM 3374 O O . ILE A 1 454 ? -0.283 13.492 -34.062 1.00 97.75 454 ILE A O 1
ATOM 3378 N N . TYR A 1 455 ? 0.759 14.118 -32.188 1.00 97.69 455 TYR A N 1
ATOM 3379 C CA . TYR A 1 455 ? 1.678 15.025 -32.863 1.00 97.69 455 TYR A CA 1
ATOM 3380 C C . TYR A 1 455 ? 2.967 14.306 -33.218 1.00 97.69 455 TYR A C 1
ATOM 3382 O O . TYR A 1 455 ? 3.533 13.582 -32.409 1.00 97.69 455 TYR A O 1
ATOM 3390 N N . THR A 1 456 ? 3.434 14.545 -34.439 1.00 97.81 456 THR A N 1
ATOM 3391 C CA . THR A 1 456 ? 4.650 13.935 -34.975 1.00 97.81 456 THR A CA 1
ATOM 3392 C C . THR A 1 456 ? 5.588 15.014 -35.501 1.00 97.81 456 THR A C 1
ATOM 3394 O O . THR A 1 456 ? 5.134 15.944 -36.176 1.00 97.81 456 THR A O 1
ATOM 3397 N N . ALA A 1 457 ? 6.887 14.866 -35.274 1.00 97.44 457 ALA A N 1
ATOM 3398 C CA . ALA A 1 457 ? 7.943 15.598 -35.972 1.00 97.44 457 ALA A CA 1
ATOM 3399 C C . ALA A 1 457 ? 9.025 14.618 -36.431 1.00 97.44 457 ALA A C 1
ATOM 3401 O O . ALA A 1 457 ? 9.272 13.609 -35.777 1.00 97.44 457 ALA A O 1
ATOM 3402 N N . ALA A 1 458 ? 9.626 14.868 -37.589 1.00 96.12 458 ALA A N 1
ATOM 3403 C CA . ALA A 1 458 ? 10.635 13.974 -38.135 1.00 96.12 458 ALA A CA 1
ATOM 3404 C C . ALA A 1 458 ? 11.702 14.748 -38.901 1.00 96.12 458 ALA A C 1
ATOM 3406 O O . ALA A 1 458 ? 11.378 15.572 -39.765 1.00 96.12 458 ALA A O 1
ATOM 3407 N N . ASP A 1 459 ? 12.965 14.421 -38.639 1.00 94.00 459 ASP A N 1
ATOM 3408 C CA . ASP A 1 459 ? 14.113 14.972 -39.346 1.00 94.00 459 ASP A CA 1
ATOM 3409 C C . ASP A 1 459 ? 15.059 13.878 -39.852 1.00 94.00 459 ASP A C 1
ATOM 3411 O O . ASP A 1 459 ? 15.207 12.802 -39.270 1.00 94.00 459 ASP A O 1
ATOM 3415 N N . ASN A 1 460 ? 15.691 14.169 -40.988 1.00 92.00 460 ASN A N 1
ATOM 3416 C CA . ASN A 1 460 ? 16.565 13.261 -41.729 1.00 92.00 460 ASN A CA 1
ATOM 3417 C C . ASN A 1 460 ? 15.942 11.878 -42.011 1.00 92.00 460 ASN A C 1
ATOM 3419 O O . ASN A 1 460 ? 16.644 10.866 -42.030 1.00 92.00 460 ASN A O 1
ATOM 3423 N N . ILE A 1 461 ? 14.635 11.815 -42.290 1.00 91.06 461 ILE A N 1
ATOM 3424 C CA . ILE A 1 461 ? 13.937 10.588 -42.708 1.00 91.06 461 ILE A CA 1
ATOM 3425 C C . ILE A 1 461 ? 13.906 10.447 -44.237 1.00 91.06 461 ILE A C 1
ATOM 3427 O O . ILE A 1 461 ? 14.011 11.415 -44.986 1.00 91.06 461 ILE A O 1
ATOM 3431 N N . SER A 1 462 ? 13.839 9.210 -44.728 1.00 91.06 462 SER A N 1
ATOM 3432 C CA . SER A 1 462 ? 13.879 8.893 -46.162 1.00 91.06 462 SER A CA 1
ATOM 3433 C C . SER A 1 462 ? 13.205 7.556 -46.457 1.00 91.06 462 SER A C 1
ATOM 3435 O O . SER A 1 462 ? 12.862 6.823 -45.541 1.00 91.06 462 SER A O 1
ATOM 3437 N N . ALA A 1 463 ? 13.084 7.170 -47.731 1.00 88.75 463 ALA A N 1
ATOM 3438 C CA . ALA A 1 463 ? 12.475 5.887 -48.098 1.00 88.75 463 ALA A CA 1
ATOM 3439 C C . ALA A 1 463 ? 13.139 4.665 -47.428 1.00 88.75 463 ALA A C 1
ATOM 3441 O O . ALA A 1 463 ? 12.440 3.724 -47.095 1.00 88.75 463 ALA A O 1
ATOM 3442 N N . SER A 1 464 ? 14.455 4.707 -47.187 1.00 85.94 464 SER A N 1
ATOM 3443 C CA . SER A 1 464 ? 15.210 3.625 -46.536 1.00 85.94 464 SER A CA 1
ATOM 3444 C C . SER A 1 464 ? 15.199 3.655 -45.000 1.00 85.94 464 SER A C 1
ATOM 3446 O O . SER A 1 464 ? 15.913 2.873 -44.377 1.00 85.94 464 SER A O 1
ATOM 3448 N N . GLY A 1 465 ? 14.510 4.622 -44.393 1.00 89.56 465 GLY A N 1
ATOM 3449 C CA . GLY A 1 465 ? 14.555 4.925 -42.963 1.00 89.56 465 GLY A CA 1
ATOM 3450 C C . GLY A 1 465 ? 13.463 5.929 -42.621 1.00 89.56 465 GLY A C 1
ATOM 3451 O O . GLY A 1 465 ? 13.692 7.134 -42.749 1.00 89.56 465 GLY A O 1
ATOM 3452 N N . TYR A 1 466 ? 12.273 5.440 -42.292 1.00 93.00 466 TYR A N 1
ATOM 3453 C CA . TYR A 1 466 ? 11.046 6.231 -42.243 1.00 93.00 466 TYR A CA 1
ATOM 3454 C C . TYR A 1 466 ? 10.359 6.124 -40.877 1.00 93.00 466 TYR A C 1
ATOM 3456 O O . TYR A 1 466 ? 10.514 5.127 -40.175 1.00 93.00 466 TYR A O 1
ATOM 3464 N N . MET A 1 467 ? 9.612 7.164 -40.503 1.00 96.56 467 MET A N 1
ATOM 3465 C CA . MET A 1 467 ? 8.805 7.183 -39.280 1.00 96.56 467 MET A CA 1
ATOM 3466 C C . MET A 1 467 ? 7.621 6.235 -39.438 1.00 96.56 467 MET A C 1
ATOM 3468 O O . MET A 1 467 ? 6.954 6.284 -40.473 1.00 96.56 467 MET A O 1
ATOM 3472 N N . THR A 1 468 ? 7.319 5.446 -38.413 1.00 96.75 468 THR A N 1
ATOM 3473 C CA . THR A 1 468 ? 6.156 4.553 -38.383 1.00 96.75 468 THR A CA 1
ATOM 3474 C C . THR A 1 468 ? 5.419 4.680 -37.049 1.00 96.75 468 THR A C 1
ATOM 3476 O O . THR A 1 468 ? 6.032 4.884 -35.999 1.00 96.75 468 THR A O 1
ATOM 3479 N N . VAL A 1 469 ? 4.094 4.590 -37.116 1.00 98.19 469 VAL A N 1
ATOM 3480 C CA . VAL A 1 469 ? 3.198 4.389 -35.977 1.00 98.19 469 VAL A CA 1
ATOM 3481 C C . VAL A 1 469 ? 2.390 3.135 -36.275 1.00 98.19 469 VAL A C 1
ATOM 3483 O O . VAL A 1 469 ? 1.794 3.022 -37.353 1.00 98.19 469 VAL A O 1
ATOM 3486 N N . GLN A 1 470 ? 2.382 2.193 -35.339 1.00 98.12 470 GLN A N 1
ATOM 3487 C CA . GLN A 1 470 ? 1.699 0.911 -35.474 1.00 98.12 470 GLN A CA 1
ATOM 3488 C C . GLN A 1 470 ? 0.777 0.665 -34.284 1.00 98.12 470 GLN A C 1
ATOM 3490 O O . GLN A 1 470 ? 1.038 1.141 -33.183 1.00 98.12 470 GLN A O 1
ATOM 3495 N N . ILE A 1 471 ? -0.293 -0.090 -34.518 1.00 98.00 471 ILE A N 1
ATOM 3496 C CA . ILE A 1 471 ? -1.172 -0.609 -33.468 1.00 98.00 471 ILE A CA 1
ATOM 3497 C C . ILE A 1 471 ? -1.148 -2.131 -33.578 1.00 98.00 471 ILE A C 1
ATOM 3499 O O . ILE A 1 471 ? -1.453 -2.678 -34.644 1.00 98.00 471 ILE A O 1
ATOM 3503 N N . GLY A 1 472 ? -0.713 -2.815 -32.517 1.00 95.56 472 GLY A N 1
ATOM 3504 C CA . GLY A 1 472 ? -0.606 -4.279 -32.494 1.00 95.56 472 GLY A CA 1
ATOM 3505 C C . GLY A 1 472 ? 0.258 -4.852 -33.629 1.00 95.56 472 GLY A C 1
ATOM 3506 O O . GLY A 1 472 ? -0.104 -5.861 -34.240 1.00 95.56 472 GLY A O 1
ATOM 3507 N N . GLY A 1 473 ? 1.357 -4.175 -33.985 1.00 95.12 473 GLY A N 1
AT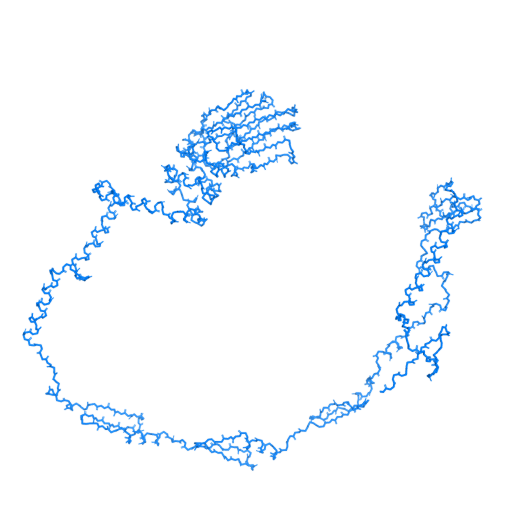OM 3508 C CA . GLY A 1 473 ? 2.250 -4.553 -35.091 1.00 95.12 473 GLY A CA 1
ATOM 3509 C C . GLY A 1 473 ? 1.726 -4.247 -36.498 1.00 95.12 473 GLY A C 1
ATOM 3510 O O . GLY A 1 473 ? 2.348 -4.638 -37.488 1.00 95.12 473 GLY A O 1
ATOM 3511 N N . SER A 1 474 ? 0.571 -3.587 -36.622 1.00 96.44 474 SER A N 1
ATOM 3512 C CA . SER A 1 474 ? 0.027 -3.147 -37.909 1.00 96.44 474 SER A CA 1
ATOM 3513 C C . SER A 1 474 ? 0.305 -1.665 -38.122 1.00 96.44 474 SER A C 1
ATOM 3515 O O . SER A 1 474 ? -0.155 -0.837 -37.343 1.00 96.44 474 SER A O 1
ATOM 3517 N N . GLU A 1 475 ? 1.025 -1.316 -39.189 1.00 96.94 475 GLU A N 1
ATOM 3518 C CA . GLU A 1 475 ? 1.305 0.082 -39.530 1.00 96.94 475 GLU A CA 1
ATOM 3519 C C . GLU A 1 475 ? 0.021 0.853 -39.861 1.00 96.94 475 GLU A C 1
ATOM 3521 O O . GLU A 1 475 ? -0.687 0.529 -40.817 1.00 96.94 475 GLU A O 1
ATOM 3526 N N . VAL A 1 476 ? -0.246 1.900 -39.078 1.00 97.44 476 VAL A N 1
ATOM 3527 C CA . VAL A 1 476 ? -1.407 2.790 -39.232 1.00 97.44 476 VAL A CA 1
ATOM 3528 C C . VAL A 1 476 ? -1.023 4.166 -39.768 1.00 97.44 476 VAL A C 1
ATOM 3530 O O . VAL A 1 476 ? -1.850 4.871 -40.348 1.00 97.44 476 VAL A O 1
ATOM 3533 N N . PHE A 1 477 ? 0.246 4.550 -39.627 1.00 98.00 477 PHE A N 1
ATOM 3534 C CA . PHE A 1 477 ? 0.797 5.758 -40.225 1.00 98.00 477 PHE A CA 1
ATOM 3535 C C . PHE A 1 477 ? 2.289 5.588 -40.507 1.00 98.00 477 PHE A C 1
ATOM 3537 O O . PHE A 1 477 ? 3.031 5.060 -39.684 1.00 98.00 477 PHE A O 1
ATOM 3544 N N . SER A 1 478 ? 2.746 6.100 -41.649 1.00 96.62 478 SER A N 1
ATOM 3545 C CA . SER A 1 478 ? 4.169 6.221 -41.946 1.00 96.62 478 SER A CA 1
ATOM 3546 C C . SER A 1 478 ? 4.481 7.440 -42.806 1.00 96.62 478 SER A C 1
ATOM 3548 O O . SER A 1 478 ? 3.642 7.952 -43.553 1.00 96.62 478 SER A O 1
ATOM 3550 N N . THR A 1 479 ? 5.713 7.936 -42.696 1.00 96.31 479 THR A N 1
ATOM 3551 C CA . THR A 1 479 ? 6.213 9.024 -43.542 1.00 96.31 479 THR A CA 1
ATOM 3552 C C . THR A 1 479 ? 7.714 8.921 -43.750 1.00 96.31 479 THR A C 1
ATOM 3554 O O . THR A 1 479 ? 8.478 8.618 -42.838 1.00 96.31 479 THR A O 1
ATOM 3557 N N . ASN A 1 480 ? 8.140 9.225 -44.974 1.00 95.12 480 ASN A N 1
ATOM 3558 C CA . ASN A 1 480 ? 9.535 9.259 -45.408 1.00 95.12 480 ASN A CA 1
ATOM 3559 C C . ASN A 1 480 ? 10.011 10.679 -45.767 1.00 95.12 480 ASN A C 1
ATOM 3561 O O . ASN A 1 480 ? 11.016 10.835 -46.459 1.00 95.12 480 ASN A O 1
ATOM 3565 N N . SER A 1 481 ? 9.252 11.699 -45.357 1.00 95.56 481 SER A N 1
ATOM 3566 C CA . SER A 1 481 ? 9.511 13.110 -45.641 1.00 95.56 481 SER A CA 1
ATOM 3567 C C . SER A 1 481 ? 9.573 13.913 -44.347 1.00 95.56 481 SER A C 1
ATOM 3569 O O . SER A 1 481 ? 8.630 13.846 -43.558 1.00 95.56 481 SER A O 1
ATOM 3571 N N . ASN A 1 482 ? 10.644 14.693 -44.161 1.00 96.31 482 ASN A N 1
ATOM 3572 C CA . ASN A 1 482 ? 10.827 15.533 -42.975 1.00 96.31 482 ASN A CA 1
ATOM 3573 C C . ASN A 1 482 ? 9.648 16.496 -42.793 1.00 96.31 482 ASN A C 1
ATOM 3575 O O . ASN A 1 482 ? 9.128 17.064 -43.761 1.00 96.31 482 ASN A O 1
ATOM 3579 N N . HIS A 1 483 ? 9.264 16.719 -41.543 1.00 97.06 483 HIS A N 1
ATOM 3580 C CA . HIS A 1 483 ? 8.243 17.687 -41.171 1.00 97.06 483 HIS A CA 1
ATOM 3581 C C . HIS A 1 483 ? 8.448 18.157 -39.731 1.00 97.06 483 HIS A C 1
ATOM 3583 O O . HIS A 1 483 ? 8.949 17.417 -38.889 1.00 97.06 483 HIS A O 1
ATOM 3589 N N . GLY A 1 484 ? 8.004 19.380 -39.437 1.00 96.38 484 GLY A N 1
ATOM 3590 C CA . GLY A 1 484 ? 7.856 19.832 -38.053 1.00 96.38 484 GLY A CA 1
ATOM 3591 C C . GLY A 1 484 ? 6.617 19.229 -37.390 1.00 96.38 484 GLY A C 1
ATOM 3592 O O . GLY A 1 484 ? 5.892 18.438 -38.007 1.00 96.38 484 GLY A O 1
ATOM 3593 N N . TRP A 1 485 ? 6.351 19.658 -36.157 1.00 97.19 485 TRP A N 1
ATOM 3594 C CA . TRP A 1 485 ? 5.197 19.236 -35.366 1.00 97.19 485 TRP A CA 1
ATOM 3595 C C . TRP A 1 485 ? 3.887 19.330 -36.153 1.00 97.19 485 TRP A C 1
ATOM 3597 O O . TRP A 1 485 ? 3.398 20.410 -36.482 1.00 97.19 485 TRP A O 1
ATOM 3607 N N . THR A 1 486 ? 3.338 18.163 -36.481 1.00 97.31 486 THR A N 1
ATOM 3608 C CA . THR A 1 486 ? 2.113 18.001 -37.260 1.00 97.31 486 THR A CA 1
ATOM 3609 C C . THR A 1 486 ? 1.201 17.023 -36.540 1.00 97.31 486 THR A C 1
ATOM 3611 O O . THR A 1 486 ? 1.603 15.888 -36.274 1.00 97.31 486 THR A O 1
ATOM 3614 N N . GLU A 1 487 ? -0.028 17.448 -36.259 1.00 97.31 487 GLU A N 1
ATOM 3615 C CA . GLU A 1 487 ? -1.059 16.561 -35.730 1.00 97.31 487 GLU A CA 1
ATOM 3616 C C . GLU A 1 487 ? -1.468 15.529 -36.787 1.00 97.31 487 GLU A C 1
ATOM 3618 O O . GLU A 1 487 ? -1.725 15.853 -37.953 1.00 97.31 487 GLU A O 1
ATOM 3623 N N . ARG A 1 488 ? -1.543 14.273 -36.366 1.00 97.75 488 ARG A N 1
ATOM 3624 C CA . ARG A 1 488 ? -2.091 13.151 -37.114 1.00 97.75 488 ARG A CA 1
ATOM 3625 C C . ARG A 1 488 ? -3.408 12.752 -36.472 1.00 97.75 488 ARG A C 1
ATOM 3627 O O . ARG A 1 488 ? -3.515 12.715 -35.253 1.00 97.75 488 ARG A O 1
ATOM 3634 N N . SER A 1 489 ? -4.388 12.460 -37.314 1.00 97.88 489 SER A N 1
ATOM 3635 C CA . SER A 1 489 ? -5.652 11.836 -36.937 1.00 97.88 489 SER A CA 1
ATOM 3636 C C . SER A 1 489 ? -5.708 10.524 -37.704 1.00 97.88 489 SER A C 1
ATOM 3638 O O . SER A 1 489 ? -5.707 10.524 -38.938 1.00 97.88 489 SER A O 1
ATOM 3640 N N . ILE A 1 490 ? -5.617 9.427 -36.965 1.00 97.94 490 ILE A N 1
ATOM 3641 C CA . ILE A 1 490 ? -5.433 8.072 -37.473 1.00 97.94 490 ILE A CA 1
ATOM 3642 C C . ILE A 1 490 ? -6.665 7.267 -37.065 1.00 97.94 490 ILE A C 1
ATOM 3644 O O . ILE A 1 490 ? -7.082 7.328 -35.912 1.00 97.94 490 ILE A O 1
ATOM 3648 N N . ASP A 1 491 ? -7.258 6.540 -38.009 1.00 97.50 491 ASP A N 1
ATOM 3649 C CA . ASP A 1 491 ? -8.404 5.670 -37.739 1.00 97.50 491 ASP A CA 1
ATOM 3650 C C . ASP A 1 491 ? -7.961 4.471 -36.889 1.00 97.50 491 ASP A C 1
ATOM 3652 O O . ASP A 1 491 ? -7.099 3.696 -37.307 1.00 97.50 491 ASP A O 1
ATOM 3656 N N . ALA A 1 492 ? -8.548 4.347 -35.700 1.00 96.62 492 ALA A N 1
ATOM 3657 C CA . ALA A 1 492 ? -8.308 3.263 -34.753 1.00 96.62 492 ALA A CA 1
ATOM 3658 C C . ALA A 1 492 ? -9.538 2.348 -34.585 1.00 96.62 492 ALA A C 1
ATOM 3660 O O . ALA A 1 492 ? -9.460 1.345 -33.886 1.00 96.62 492 ALA A O 1
ATOM 3661 N N . SER A 1 493 ? -10.645 2.618 -35.290 1.00 95.50 493 SER A N 1
ATOM 3662 C CA . SER A 1 493 ? -11.934 1.927 -35.105 1.00 95.50 493 SER A CA 1
ATOM 3663 C C . SER A 1 493 ? -11.934 0.423 -35.419 1.00 95.50 493 SER A C 1
ATOM 3665 O O . SER A 1 493 ? -12.907 -0.277 -35.135 1.00 95.50 493 SER A O 1
ATOM 3667 N N . GLY A 1 494 ? -10.866 -0.083 -36.044 1.00 94.69 494 GLY A N 1
ATOM 3668 C CA . GLY A 1 494 ? -10.662 -1.503 -36.333 1.00 94.69 494 GLY A CA 1
ATOM 3669 C C . GLY A 1 494 ? -9.901 -2.281 -35.254 1.00 94.69 494 GLY A C 1
ATOM 3670 O O . GLY A 1 494 ? -9.717 -3.488 -35.426 1.00 94.69 494 GLY A O 1
ATOM 3671 N N . TYR A 1 495 ? -9.448 -1.617 -34.190 1.00 97.06 495 TYR A N 1
ATOM 3672 C CA . TYR A 1 495 ? -8.668 -2.203 -33.099 1.00 97.06 495 TYR A CA 1
ATOM 3673 C C . TYR A 1 495 ? -9.528 -2.324 -31.831 1.00 97.06 495 TYR A C 1
ATOM 3675 O O . TYR A 1 495 ? -10.539 -1.643 -31.693 1.00 97.06 495 TYR A O 1
ATOM 3683 N N . SER A 1 496 ? -9.180 -3.261 -30.950 1.00 96.44 496 SER A N 1
ATOM 3684 C CA . SER A 1 496 ? -9.929 -3.567 -29.720 1.00 96.44 496 SER A CA 1
ATOM 3685 C C . SER A 1 496 ? -9.042 -4.306 -28.723 1.00 96.44 496 SER A C 1
ATOM 3687 O O . SER A 1 496 ? -8.134 -5.031 -29.153 1.00 96.44 496 SER A O 1
ATOM 3689 N N . GLY A 1 497 ? -9.360 -4.218 -27.435 1.00 96.44 497 GLY A N 1
ATOM 3690 C CA . GLY A 1 497 ? -8.603 -4.810 -26.337 1.00 96.44 497 GLY A CA 1
ATOM 3691 C C . GLY A 1 497 ? -7.185 -4.252 -26.194 1.00 96.44 497 GLY A C 1
ATOM 3692 O O . GLY A 1 497 ? -6.755 -3.374 -26.944 1.00 96.44 497 GLY A O 1
ATOM 3693 N N . GLU A 1 498 ? -6.427 -4.815 -25.253 1.00 97.19 498 GLU A N 1
ATOM 3694 C CA . GLU A 1 498 ? -5.053 -4.393 -24.962 1.00 97.19 498 GLU A CA 1
ATOM 3695 C C . GLU A 1 498 ? -4.087 -4.723 -26.117 1.00 97.19 498 GLU A C 1
ATOM 3697 O O . GLU A 1 498 ? -3.843 -5.892 -26.433 1.00 97.19 498 GLU A O 1
ATOM 3702 N N . GLN A 1 499 ? -3.528 -3.688 -26.751 1.00 97.75 499 GLN A N 1
ATOM 3703 C CA . GLN A 1 499 ? -2.500 -3.785 -27.793 1.00 97.75 499 GLN A CA 1
ATOM 3704 C C . GLN A 1 499 ? -1.520 -2.610 -27.702 1.00 97.75 499 GLN A C 1
ATOM 3706 O O . GLN A 1 499 ? -1.880 -1.508 -27.284 1.00 97.75 499 GLN A O 1
ATOM 3711 N N . ASP A 1 500 ? -0.292 -2.813 -28.171 1.00 98.00 500 ASP A N 1
ATOM 3712 C CA . ASP A 1 500 ? 0.729 -1.767 -28.136 1.00 98.00 500 ASP A CA 1
ATOM 3713 C C . ASP A 1 500 ? 0.506 -0.703 -29.216 1.00 98.00 500 ASP A C 1
ATOM 3715 O O . ASP A 1 500 ? 0.328 -1.014 -30.400 1.00 98.00 500 ASP A O 1
ATOM 3719 N N . LEU A 1 501 ? 0.572 0.563 -28.800 1.00 98.25 501 LEU A N 1
ATOM 3720 C CA . LEU A 1 501 ? 0.868 1.704 -29.654 1.00 98.25 501 LEU A CA 1
ATOM 3721 C C . LEU A 1 501 ? 2.382 1.796 -29.829 1.00 98.25 501 LEU A C 1
ATOM 3723 O O . LEU A 1 501 ? 3.094 2.177 -28.904 1.00 98.25 501 LEU A O 1
ATOM 3727 N N . GLN A 1 502 ? 2.865 1.487 -31.024 1.00 97.88 502 GLN A N 1
ATOM 3728 C CA . GLN A 1 502 ? 4.292 1.419 -31.316 1.00 97.88 502 GLN A CA 1
ATOM 3729 C C . GLN A 1 502 ? 4.700 2.635 -32.143 1.00 97.88 502 GLN A C 1
ATOM 3731 O O . GLN A 1 502 ? 4.150 2.876 -33.219 1.00 97.88 502 GLN A O 1
ATOM 3736 N N . MET A 1 503 ? 5.653 3.416 -31.646 1.00 97.38 503 MET A N 1
ATOM 3737 C CA . MET A 1 503 ? 6.071 4.693 -32.226 1.00 97.38 503 MET A CA 1
ATOM 3738 C C . MET A 1 503 ? 7.580 4.711 -32.426 1.00 97.38 503 MET A C 1
ATOM 3740 O O . MET A 1 503 ? 8.343 4.502 -31.486 1.00 97.38 503 MET A O 1
ATOM 3744 N N . GLY A 1 504 ? 8.033 4.974 -33.649 1.00 94.19 504 GLY A N 1
ATOM 3745 C CA . GLY A 1 504 ? 9.462 5.069 -33.929 1.00 94.19 504 GLY A CA 1
ATOM 3746 C C . GLY A 1 504 ? 9.765 4.996 -35.415 1.00 94.19 504 GLY A C 1
ATOM 3747 O O . GLY A 1 504 ? 9.185 5.738 -36.214 1.00 94.19 504 GLY A O 1
ATOM 3748 N N . PHE A 1 505 ? 10.669 4.093 -35.795 1.00 89.81 505 PHE A N 1
ATOM 3749 C CA . PHE A 1 505 ? 11.158 3.982 -37.166 1.00 89.81 505 PHE A CA 1
ATOM 3750 C C . PHE A 1 505 ? 11.196 2.562 -37.691 1.00 89.81 505 PHE A C 1
ATOM 3752 O O . PHE A 1 505 ? 11.503 1.609 -36.978 1.00 89.81 505 PHE A O 1
ATOM 3759 N N . TRP A 1 506 ? 11.071 2.476 -39.009 1.00 91.06 506 TRP A N 1
ATOM 3760 C CA . TRP A 1 506 ? 11.569 1.356 -39.786 1.00 91.06 506 TRP A CA 1
ATOM 3761 C C . TRP A 1 506 ? 12.850 1.744 -40.530 1.00 91.06 506 TRP A C 1
ATOM 3763 O O . TRP A 1 506 ? 12.898 2.792 -41.180 1.00 91.06 506 TRP A O 1
ATOM 3773 N N . LEU A 1 507 ? 13.872 0.884 -40.493 1.00 88.69 507 LEU A N 1
ATOM 3774 C CA . LEU A 1 507 ? 15.133 1.056 -41.216 1.00 88.69 507 LEU A CA 1
ATOM 3775 C C . LEU A 1 507 ? 15.419 -0.140 -42.136 1.00 88.69 507 LEU A C 1
ATOM 3777 O O . LEU A 1 507 ? 15.628 -1.256 -41.666 1.00 88.69 507 LEU A O 1
ATOM 3781 N N . ASP A 1 508 ? 15.532 0.106 -43.444 1.00 86.56 508 ASP A N 1
ATOM 3782 C CA . ASP A 1 508 ? 15.808 -0.945 -44.438 1.00 86.56 508 ASP A CA 1
ATOM 3783 C C . ASP A 1 508 ? 17.252 -1.466 -44.366 1.00 86.56 508 ASP A C 1
ATOM 3785 O O . ASP A 1 508 ? 17.521 -2.641 -44.616 1.00 86.56 508 ASP A O 1
ATOM 3789 N N . SER A 1 509 ? 18.214 -0.580 -44.084 1.00 79.75 509 SER A N 1
ATOM 3790 C CA . SER A 1 509 ? 19.644 -0.913 -44.017 1.00 79.75 509 SER A CA 1
ATOM 3791 C C . SER A 1 509 ? 20.444 0.160 -43.272 1.00 79.75 509 SER A C 1
ATOM 3793 O O . SER A 1 509 ? 20.012 1.307 -43.189 1.00 79.75 509 SER A O 1
ATOM 3795 N N . ALA A 1 510 ? 21.627 -0.198 -42.766 1.00 72.75 510 ALA A N 1
ATOM 3796 C CA . ALA A 1 510 ? 22.551 0.715 -42.093 1.00 72.75 510 ALA A CA 1
ATOM 3797 C C . ALA A 1 510 ? 22.943 1.906 -42.990 1.00 72.75 510 ALA A C 1
ATOM 3799 O O . ALA A 1 510 ? 23.562 1.717 -44.040 1.00 72.75 510 ALA A O 1
ATOM 3800 N N . THR A 1 511 ? 22.598 3.132 -42.582 1.00 69.62 511 THR A N 1
ATOM 3801 C CA . THR A 1 511 ? 22.857 4.346 -43.384 1.00 69.62 511 THR A CA 1
ATOM 3802 C C . THR A 1 511 ? 23.935 5.268 -42.825 1.00 69.62 511 THR A C 1
ATOM 3804 O O . THR A 1 511 ? 24.377 6.162 -43.540 1.00 69.62 511 THR A O 1
ATOM 3807 N N . GLY A 1 512 ? 24.363 5.071 -41.577 1.00 74.50 512 GLY A N 1
ATOM 3808 C CA . GLY A 1 512 ? 25.400 5.887 -40.944 1.00 74.50 512 GLY A CA 1
ATOM 3809 C C . GLY A 1 512 ? 25.078 7.387 -40.817 1.00 74.50 512 GLY A C 1
ATOM 3810 O O . GLY A 1 512 ? 25.973 8.229 -40.844 1.00 74.50 512 GLY A O 1
ATOM 3811 N N . ILE A 1 513 ? 23.791 7.732 -40.742 1.00 80.19 513 ILE A N 1
ATOM 3812 C CA . ILE A 1 513 ? 23.294 9.105 -40.575 1.00 80.19 513 ILE A CA 1
ATOM 3813 C C . ILE A 1 513 ? 22.412 9.170 -39.335 1.00 80.19 513 ILE A C 1
ATOM 3815 O O . ILE A 1 513 ? 21.750 8.178 -39.021 1.00 80.19 513 ILE A O 1
ATOM 3819 N N . THR A 1 514 ? 22.388 10.327 -38.675 1.00 86.88 514 THR A N 1
ATOM 3820 C CA . THR A 1 514 ? 21.468 10.564 -37.562 1.00 86.88 514 THR A CA 1
ATOM 3821 C C . THR A 1 514 ? 20.056 10.810 -38.081 1.00 86.88 514 THR A C 1
ATOM 3823 O O . THR A 1 514 ? 19.884 11.568 -39.039 1.00 86.88 514 THR A O 1
ATOM 3826 N N . ARG A 1 515 ? 19.060 10.155 -37.482 1.00 88.38 515 ARG A N 1
ATOM 3827 C CA . ARG A 1 515 ? 17.638 10.316 -37.820 1.00 88.38 515 ARG A CA 1
ATOM 3828 C C . ARG A 1 515 ? 16.829 10.500 -36.550 1.00 88.38 515 ARG A C 1
ATOM 3830 O O . ARG A 1 515 ? 17.093 9.806 -35.573 1.00 88.38 515 ARG A O 1
ATOM 3837 N N . THR A 1 516 ? 15.811 11.349 -36.605 1.00 92.44 516 THR A N 1
ATOM 3838 C CA . THR A 1 516 ? 15.049 11.732 -35.412 1.00 92.44 516 THR A CA 1
ATOM 3839 C C . THR A 1 516 ? 13.554 11.679 -35.715 1.00 92.44 516 THR A C 1
ATOM 3841 O O . THR A 1 516 ? 13.103 12.209 -36.734 1.00 92.44 516 THR A O 1
ATOM 3844 N N . THR A 1 517 ? 12.790 11.016 -34.846 1.00 95.50 517 THR A N 1
ATOM 3845 C CA . THR A 1 517 ? 11.324 11.014 -34.845 1.00 95.50 517 THR A CA 1
ATOM 3846 C C . THR A 1 517 ? 10.847 11.345 -33.463 1.00 95.50 517 THR A C 1
ATOM 3848 O O . THR A 1 517 ? 11.340 10.792 -32.484 1.00 95.50 517 THR A O 1
ATOM 3851 N N . GLU A 1 518 ? 9.870 12.225 -33.397 1.00 97.06 518 GLU A N 1
ATOM 3852 C CA . GLU A 1 518 ? 9.384 12.757 -32.145 1.00 97.06 518 GLU A CA 1
ATOM 3853 C C . GLU A 1 518 ? 7.865 12.669 -32.115 1.00 97.06 518 GLU A C 1
ATOM 3855 O O . GLU A 1 518 ? 7.189 12.870 -33.133 1.00 97.06 518 GLU A O 1
ATOM 3860 N N . PHE A 1 519 ? 7.347 12.354 -30.935 1.00 97.81 519 PHE A N 1
ATOM 3861 C CA . PHE A 1 519 ? 5.950 12.056 -30.679 1.00 97.81 519 PHE A CA 1
ATOM 3862 C C . PHE A 1 519 ? 5.478 12.838 -29.455 1.00 97.81 519 PHE A C 1
ATOM 3864 O O . PHE A 1 519 ? 6.182 12.929 -28.448 1.00 97.81 519 PHE A O 1
ATOM 3871 N N . ALA A 1 520 ? 4.290 13.430 -29.540 1.00 97.38 520 ALA A N 1
ATOM 3872 C CA . ALA A 1 520 ? 3.735 14.246 -28.466 1.00 97.38 520 ALA A CA 1
ATOM 3873 C C . ALA A 1 520 ? 2.206 14.164 -28.411 1.00 97.38 520 ALA A C 1
ATOM 3875 O O . ALA A 1 520 ? 1.553 13.962 -29.437 1.00 97.38 520 ALA A O 1
ATOM 3876 N N . GLU A 1 521 ? 1.646 14.416 -27.225 1.00 96.00 521 GLU A N 1
ATOM 3877 C CA . GLU A 1 521 ? 0.214 14.671 -27.007 1.00 96.00 521 GLU A CA 1
ATOM 3878 C C . GLU A 1 521 ? -0.727 13.610 -27.605 1.00 96.00 521 GLU A C 1
ATOM 3880 O O . GLU A 1 521 ? -1.589 13.909 -28.444 1.00 96.00 521 GLU A O 1
ATOM 3885 N N . ILE A 1 522 ? -0.560 12.366 -27.150 1.00 97.50 522 ILE A N 1
ATOM 3886 C CA . ILE A 1 522 ? -1.447 11.252 -27.498 1.00 97.50 522 ILE A CA 1
ATOM 3887 C C . ILE A 1 522 ? -2.840 11.512 -26.912 1.00 97.50 522 ILE A C 1
ATOM 3889 O O . ILE A 1 522 ? -2.977 11.860 -25.739 1.00 97.50 522 ILE A O 1
ATOM 3893 N N . GLN A 1 523 ? -3.873 11.338 -27.729 1.00 97.81 523 GLN A N 1
ATOM 3894 C CA . GLN A 1 523 ? -5.270 11.404 -27.311 1.00 97.81 523 GLN A CA 1
ATOM 3895 C C . GLN A 1 523 ? -6.098 10.398 -28.113 1.00 97.81 523 GLN A C 1
ATOM 3897 O O . GLN A 1 523 ? -5.876 10.235 -29.315 1.00 97.81 523 GLN A O 1
ATOM 3902 N N . LEU A 1 524 ? -7.048 9.750 -27.447 1.00 97.50 524 LEU A N 1
ATOM 3903 C CA . LEU A 1 524 ? -7.992 8.800 -28.030 1.00 97.50 524 LEU A CA 1
ATOM 3904 C C . LEU A 1 524 ? -9.387 9.443 -28.085 1.00 97.50 524 LEU A C 1
ATOM 3906 O O . LEU A 1 524 ? -9.754 10.195 -27.183 1.00 97.50 524 LEU A O 1
ATOM 3910 N N . GLU A 1 525 ? -10.150 9.180 -29.148 1.00 92.94 525 GLU A N 1
ATOM 3911 C CA . GLU A 1 525 ? -11.543 9.648 -29.319 1.00 92.94 525 GLU A CA 1
ATOM 3912 C C . GLU A 1 525 ? -12.507 8.530 -29.689 1.00 92.94 525 GLU A C 1
ATOM 3914 O O . GLU A 1 525 ? -12.125 7.670 -30.524 1.00 92.94 525 GLU A O 1
#

Secondary structure (DSSP, 8-state):
------PPPTTSSPPPTT--PPPSS-PPPPTTHHHHHHHHHHHHHHHHHHHHHHHT-SS--EEEEE-GGGPPPS-STTEEEEETTTTEEEEE-SSSEEE-SPPPTT--TT--GGGSPPPPPHHHHHHHH-SS--GGGGSS-PPPTTEEEEEETTEEEEEE--PPPHHHHHHHHHHH----TTEEEEEETTTTEEEEEE-PPPHHHHHHHHHHH--PPTT-EEEEETTTTEEEEE--TTSS-TTT-------HHHHHHHHHHHHHTTT-TT-TT-TTTHHHHHHHHHHHHHHHH-GGGS-HHHHHHHHHHHHHHHTSHHHHHHHT-HHHHHHHHT-HHHHHHHHT-HHHHHHHHT-HHHHHHHHH-HHHHHHHHH-TTHHHHTTTSHHHHHHHHHTSBSPSSEETTSSTTEEEEEE---TTSS-EEEEEE-S--S-EEEEEEEEEE-TT--EEEEEEEEES-BTTEEEEEEETTEEEEEE-S-EEEEEEEEE-TT--SEEEEEEEEEESS---S-EEEEEEEEEE-

Organism: NCBI:txid182779

Radius of gyration: 55.42 Å; chains: 1; bounding box: 136×80×118 Å

Sequence (525 aa):
MDRQSRIWGDSGTEPAAGEETYAGGEKPIAEHDNWAMWAITKDIDTLASIVGTLEGVSSVTELRYETLADRPAAGTPGRVSFAYDEQIVAVDDGNQWIDLGVKSHDDLADIASDDHHARYTDAEAQSAVVGSVDAASLTGSSGSSGQVLETDGDALSWSDISTRTDEEIEDVVASLVQAGDKLSWTYDGQNGTLTVDTSALNDEEVEDKVSTLVNAGTGVSVTYDDQNGALTVEVPEGAISSTELNFDPATSGGVDAVDTALSDHKGDETNPHNVNDDQTGAADARTDLRFALYPEEVDASTRDTYYQNFSKFANSAAMTSIAASSVVMDEVSESNTAMDAASASDTAMDAVSTSPTAMDAVSTSIMARTAILHSSHVRGSVWTETIGAEKLWEAGEPTPPASYLGGEDIDAEMIQDRSESAYQLRVELYNSTSGGLYTYDLAIDWDEASTLRIYTAADNISASGYMTVQIGGSEVFSTNSNHGWTERSIDASGYSGEQDLQMGFWLDSATGITRTTEFAEIQLE

Foldseek 3Di:
DDPQDWDDDPPPDTDDGDPDDDDDDDDDDDPPVVPVVVVVVVVVVVVVVLVVVVVLQPEQPEEEEEAPVPDDFAADFRYWYQHPVVRWIWGRSRHGTHTPDDDDPPPCVPPDPVNDDDPDDPVNVVCVVPVADDVVLVPDDDDDPQWDWDDDPRDIDIDGDDDDDPVRVVVVCVVVDDDDPFKDWDADPVVRDIDIDGPDDDLVRVQVVVQVVDDDDQQWDWDADPVVRDIDIDRPDVSDDVVNPPPPPQDPVNVVVVVVVVVVLQPDPPDPPNPVCVVVVVVVVVLVVCCVVPVVVHDPVVSVVVVVVVVCVCPDVVVVVCLQDLVNLLVLLVDLVSLLVLLADLSSLQSQLQRLSNLLNQLQRQSSVQSNLQRPCCLVRQFAGQSSVQSNQCSWPPRPQDDPPPDPAWGWHWDDPDNSGNTKTKTKGAQDADFDDDWTWHKHFLVPFFKKKKWKFKDPFAPQKWWFWAKQPHTQDIDRDGDGTDIDITTSNVDGGITIGITDMGHNGRDGDMIMMIMGSIHTD

pLDDT: mean 77.65, std 15.17, range [35.16, 98.25]